Protein AF-A0A1T5LGH4-F1 (afdb_monomer)

Foldseek 3Di:
DDDDPVPCPVPDVVVVVVVVVVVVVVVVPPDDPVNVVVVVVVVVVVVVVVVVCVVVPPPPDPPPPPPPPDDDDDDDDDDDDDDDDDDDDDDDDDPPPPPPDPPDALLVQFDFQDDPPVCVPVPDTFFDFLVPRDAVVVQQKAKEFDDFAFDFDDDPDDDFTKTKTKMKIAHAQDDPDQKKKFAKAKFKADPRTTSADFDGRNPPIDGDHGAMDIHMHMGGQFHPRRFPQDDPNHTDTDHGGDWDKMWMWIWMWIAHPVRNDIDIHTHDIFIWTQDPVGIGGPDTPPVPDPPPPPPDPQPCALLEVPDFDQFPCPVAAPLQSVLLRQLLVCLNSLPLVSQLVLQVVLVHQDQEDRRQGSSNCRVDPVVRVPPSQSLLSNLQRHQADWDWAWDQDPVGTWIKIKTHNQDPGHDDDDPVSLVSCCVSVQDPPVVSVVQVVVPPFIDQTWMWMATSNNRTDHTYHGGPDDPPDD

pLDDT: mean 77.13, std 20.64, range [29.7, 98.25]

Radius of gyration: 31.66 Å; Cα contacts (8 Å, |Δi|>4): 787; chains: 1; bounding box: 66×63×110 Å

Structure (mmCIF, N/CA/C/O backbone):
data_AF-A0A1T5LGH4-F1
#
_entry.id   AF-A0A1T5LGH4-F1
#
loop_
_atom_site.group_PDB
_atom_site.id
_atom_site.type_symbol
_atom_site.label_atom_id
_atom_site.label_alt_id
_atom_site.label_comp_id
_atom_site.label_asym_id
_atom_site.label_entity_id
_atom_site.label_seq_id
_atom_site.pdbx_PDB_ins_code
_atom_site.Cartn_x
_atom_site.Cartn_y
_atom_site.Cartn_z
_atom_site.occupancy
_atom_site.B_iso_or_equiv
_atom_site.auth_seq_id
_atom_site.auth_comp_id
_atom_site.auth_asym_id
_atom_site.auth_atom_id
_atom_site.pdbx_PDB_model_num
ATOM 1 N N . MET A 1 1 ? -26.095 31.968 15.993 1.00 32.59 1 MET A N 1
ATOM 2 C CA . MET A 1 1 ? -25.291 32.871 16.844 1.00 32.59 1 MET A CA 1
ATOM 3 C C . MET A 1 1 ? -24.590 31.998 17.861 1.00 32.59 1 MET A C 1
ATOM 5 O O . MET A 1 1 ? -25.215 31.607 18.834 1.00 32.59 1 MET A O 1
ATOM 9 N N . SER A 1 2 ? -23.359 31.602 17.552 1.00 29.70 2 SER A N 1
ATOM 10 C CA . SER A 1 2 ? -22.504 30.795 18.418 1.00 29.70 2 SER A CA 1
ATOM 11 C C . SER A 1 2 ? -21.311 31.667 18.785 1.00 29.70 2 SER A C 1
ATOM 13 O O . SER A 1 2 ? -20.662 32.216 17.898 1.00 29.70 2 SER A O 1
ATOM 15 N N . THR A 1 3 ? -21.093 31.869 20.077 1.00 40.00 3 THR A N 1
ATOM 16 C CA . THR A 1 3 ? -19.922 32.546 20.634 1.00 40.00 3 THR A CA 1
ATOM 17 C C . THR A 1 3 ? -19.149 31.495 21.415 1.00 40.00 3 THR A C 1
ATOM 19 O O . T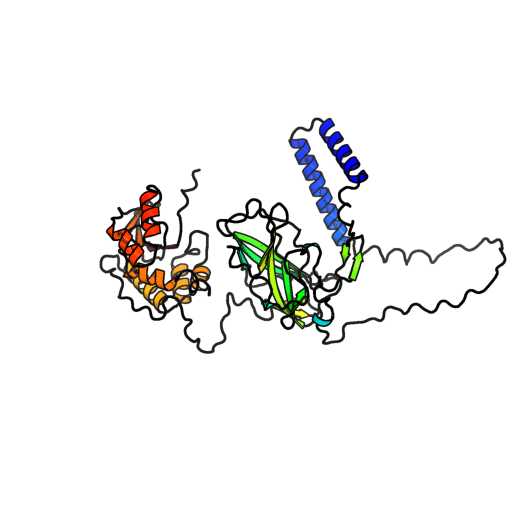HR A 1 3 ? -19.394 31.325 22.606 1.00 40.00 3 THR A O 1
ATOM 22 N N . ASN A 1 4 ? -18.255 30.773 20.742 1.00 32.84 4 ASN A N 1
ATOM 23 C CA . ASN A 1 4 ? -17.236 29.965 21.404 1.00 32.84 4 ASN A CA 1
ATOM 24 C C . ASN A 1 4 ? -15.909 30.721 21.321 1.00 32.84 4 ASN A C 1
ATOM 26 O O . ASN A 1 4 ? -15.261 30.769 20.282 1.00 32.84 4 ASN A O 1
ATOM 30 N N . HIS A 1 5 ? -15.558 31.352 22.441 1.00 37.69 5 HIS A N 1
ATOM 31 C CA . HIS A 1 5 ? -14.330 32.112 22.682 1.00 37.69 5 HIS A CA 1
ATOM 32 C C . HIS A 1 5 ? -13.212 31.246 23.299 1.00 37.69 5 HIS A C 1
ATOM 34 O O . HIS A 1 5 ? -12.344 31.766 23.987 1.00 37.69 5 HIS A O 1
ATOM 40 N N . ALA A 1 6 ? -13.206 29.930 23.074 1.00 39.62 6 ALA A N 1
ATOM 41 C CA . ALA A 1 6 ? -12.199 29.034 23.658 1.00 39.62 6 ALA A CA 1
ATOM 42 C C . ALA A 1 6 ? -10.878 28.964 22.858 1.00 39.62 6 ALA A C 1
ATOM 44 O O . ALA A 1 6 ? -10.010 28.161 23.180 1.00 39.62 6 ALA A O 1
ATOM 45 N N . ARG A 1 7 ? -10.708 29.782 21.807 1.00 40.97 7 ARG A N 1
ATOM 46 C CA . ARG A 1 7 ? -9.573 29.682 20.868 1.00 40.97 7 ARG A CA 1
ATOM 47 C C . ARG A 1 7 ? -8.388 30.629 21.141 1.00 40.97 7 ARG A C 1
ATOM 49 O O . ARG A 1 7 ? -7.459 30.629 20.347 1.00 40.97 7 ARG A O 1
ATOM 56 N N . ASP A 1 8 ? -8.370 31.364 22.259 1.00 41.66 8 ASP A N 1
ATOM 57 C CA . ASP A 1 8 ? -7.337 32.388 22.548 1.00 41.66 8 ASP A CA 1
ATOM 58 C C . ASP A 1 8 ? -6.389 32.081 23.735 1.00 41.66 8 ASP A C 1
ATOM 60 O O . ASP A 1 8 ? -5.516 32.892 24.043 1.00 41.66 8 ASP A O 1
ATOM 64 N N . ASP A 1 9 ? -6.468 30.917 24.392 1.00 45.72 9 ASP A N 1
ATOM 65 C CA . ASP A 1 9 ? -5.659 30.648 25.605 1.00 45.72 9 ASP A CA 1
ATOM 66 C C . ASP A 1 9 ? -4.155 30.392 25.353 1.00 45.72 9 ASP A C 1
ATOM 68 O O . ASP A 1 9 ? -3.357 30.364 26.293 1.00 45.72 9 ASP A O 1
ATOM 72 N N . TRP A 1 10 ? -3.716 30.305 24.093 1.00 43.06 10 TRP A N 1
ATOM 73 C CA . TRP A 1 10 ? -2.286 30.298 23.741 1.00 43.06 10 TRP A CA 1
ATOM 74 C C . TRP A 1 10 ? -1.667 31.707 23.727 1.00 43.06 10 TRP A C 1
ATOM 76 O O . TRP A 1 10 ? -0.444 31.843 23.687 1.00 43.06 10 TRP A O 1
ATOM 86 N N . ALA A 1 11 ? -2.495 32.754 23.818 1.00 40.81 11 ALA A N 1
ATOM 87 C CA . ALA A 1 11 ? -2.093 34.157 23.842 1.00 40.81 11 ALA A CA 1
ATOM 88 C C . ALA A 1 11 ? -2.262 34.804 25.233 1.00 40.81 11 ALA A C 1
ATOM 90 O O . ALA A 1 11 ? -2.578 35.993 25.334 1.00 40.81 11 ALA A O 1
ATOM 91 N N . ASP A 1 12 ? -2.042 34.066 26.333 1.00 54.09 12 ASP A N 1
ATOM 92 C CA . ASP A 1 12 ? -1.913 34.716 27.646 1.00 54.09 12 ASP A CA 1
ATOM 93 C C . ASP A 1 12 ? -0.696 35.655 27.615 1.00 54.09 12 ASP A C 1
ATOM 95 O O . ASP A 1 12 ? 0.457 35.225 27.501 1.00 54.09 12 ASP A O 1
ATOM 99 N N . ALA A 1 13 ? -0.955 36.956 27.764 1.00 54.31 13 ALA A N 1
ATOM 100 C CA . ALA A 1 13 ? 0.060 38.001 27.841 1.00 54.31 13 ALA A CA 1
ATOM 101 C C . ALA A 1 13 ? 1.140 37.704 28.899 1.00 54.31 13 ALA A C 1
ATOM 103 O O . ALA A 1 13 ? 2.280 38.145 28.765 1.00 54.31 13 ALA A O 1
ATOM 104 N N . ARG A 1 14 ? 0.818 36.929 29.944 1.00 56.97 14 ARG A N 1
ATOM 105 C CA . ARG A 1 14 ? 1.790 36.511 30.963 1.00 56.97 14 ARG A CA 1
ATOM 106 C C . ARG A 1 14 ? 2.762 35.455 30.447 1.00 56.97 14 ARG A C 1
ATOM 108 O O . ARG A 1 14 ? 3.927 35.482 30.842 1.00 56.97 14 ARG A O 1
ATOM 115 N N . THR A 1 15 ? 2.301 34.554 29.585 1.00 62.75 15 THR A N 1
ATOM 116 C CA . THR A 1 15 ? 3.133 33.527 28.945 1.00 62.75 15 THR A CA 1
ATOM 117 C C . THR A 1 15 ? 4.019 34.165 27.882 1.00 62.75 15 THR A C 1
ATOM 119 O O . THR A 1 15 ? 5.219 33.898 27.857 1.00 62.75 15 THR A O 1
ATOM 122 N N . ASP A 1 16 ? 3.470 35.094 27.097 1.00 60.34 16 ASP A N 1
ATOM 123 C CA . ASP A 1 16 ? 4.206 35.833 26.066 1.00 60.34 16 ASP A CA 1
ATOM 124 C C . ASP A 1 16 ? 5.298 36.735 26.681 1.00 60.34 16 ASP A C 1
ATOM 126 O O . ASP A 1 16 ? 6.428 36.810 26.195 1.00 60.34 16 ASP A O 1
ATOM 130 N N . GLU A 1 17 ? 5.021 37.358 27.831 1.00 66.25 17 GLU A N 1
ATOM 131 C CA . GLU A 1 17 ? 6.003 38.177 28.545 1.00 66.25 17 GLU A CA 1
ATOM 132 C C . GLU A 1 17 ? 7.047 37.348 29.310 1.00 66.25 17 GLU A C 1
ATOM 134 O O . GLU A 1 17 ? 8.197 37.773 29.436 1.00 66.25 17 GLU A O 1
ATOM 139 N N . ALA A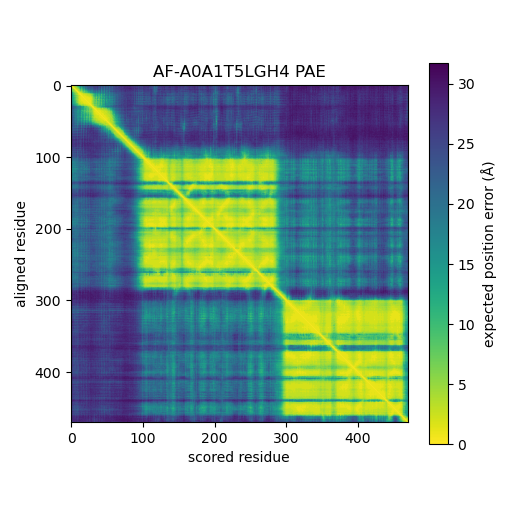 1 18 ? 6.696 36.148 29.783 1.00 67.62 18 ALA A N 1
ATOM 140 C CA . ALA A 1 18 ? 7.667 35.208 30.339 1.00 67.62 18 ALA A CA 1
ATOM 141 C C . ALA A 1 18 ? 8.608 34.668 29.249 1.00 67.62 18 ALA A C 1
ATOM 143 O O . ALA A 1 18 ? 9.821 34.631 29.456 1.00 67.62 18 ALA A O 1
ATOM 144 N N . LEU A 1 19 ? 8.068 34.324 28.076 1.00 66.75 19 LEU A N 1
ATOM 145 C CA . LEU A 1 19 ? 8.839 33.823 26.942 1.00 66.75 19 LEU A CA 1
ATOM 146 C C . LEU A 1 19 ? 9.757 34.907 26.364 1.00 66.75 19 LEU A C 1
ATOM 148 O O . LEU A 1 19 ? 10.948 34.661 26.179 1.00 66.75 19 LEU A O 1
ATOM 152 N N . ARG A 1 20 ? 9.248 36.133 26.162 1.00 71.56 20 ARG A N 1
ATOM 153 C CA . ARG A 1 20 ? 10.070 37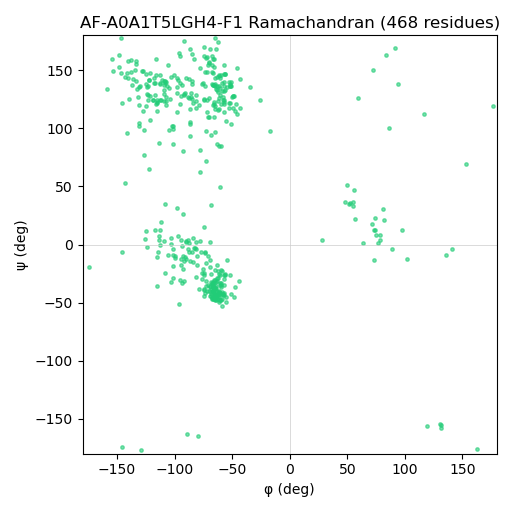.277 25.726 1.00 71.56 20 ARG A CA 1
ATOM 154 C C . ARG A 1 20 ? 11.198 37.582 26.702 1.00 71.56 20 ARG A C 1
ATOM 156 O O . ARG A 1 20 ? 12.311 37.841 26.266 1.00 71.56 20 ARG A O 1
ATOM 163 N N . ARG A 1 21 ? 10.950 37.512 28.014 1.00 71.50 21 ARG A N 1
ATOM 164 C CA . ARG A 1 21 ? 11.979 37.788 29.028 1.00 71.50 21 ARG A CA 1
ATOM 165 C C . ARG A 1 21 ? 13.095 36.741 29.021 1.00 71.50 21 ARG A C 1
ATOM 167 O O . ARG A 1 21 ? 14.258 37.097 29.198 1.00 71.50 21 ARG A O 1
ATOM 174 N N . GLU A 1 22 ? 12.764 35.475 28.786 1.00 74.56 22 GLU A N 1
ATOM 175 C CA . GLU A 1 22 ? 13.759 34.406 28.630 1.00 74.56 22 GLU A CA 1
ATOM 176 C C . GLU A 1 22 ? 14.522 34.526 27.300 1.00 74.56 22 GLU A C 1
ATOM 178 O O . GLU A 1 22 ? 15.746 34.388 27.278 1.00 74.56 22 GLU A O 1
ATOM 183 N N . LEU A 1 23 ? 13.840 34.878 26.204 1.00 73.62 23 LEU A N 1
ATOM 184 C CA . LEU A 1 23 ? 14.466 35.107 24.896 1.00 73.62 23 LEU A CA 1
ATOM 185 C C . LEU A 1 23 ? 15.392 36.332 24.891 1.00 73.62 23 LEU A C 1
ATOM 187 O O . LEU A 1 23 ? 16.494 36.246 24.357 1.00 73.62 23 LEU A O 1
ATOM 191 N N . ASP A 1 24 ? 15.014 37.430 25.546 1.00 71.00 24 ASP A N 1
ATOM 192 C CA . ASP A 1 24 ? 15.878 38.606 25.722 1.00 71.00 24 ASP A CA 1
ATOM 193 C C . ASP A 1 24 ? 17.075 38.301 26.633 1.00 71.00 24 ASP A C 1
ATOM 195 O O . ASP A 1 24 ? 18.179 38.806 26.413 1.00 71.00 24 ASP A O 1
ATOM 199 N N . THR A 1 25 ? 16.895 37.428 27.630 1.00 71.44 25 THR A N 1
ATOM 200 C CA . THR A 1 25 ? 18.001 36.951 28.475 1.00 71.44 25 THR A CA 1
ATOM 201 C C . THR A 1 25 ? 18.981 36.102 27.661 1.00 71.44 25 THR A C 1
ATOM 203 O O . THR A 1 25 ? 20.192 36.267 27.800 1.00 71.44 25 THR A O 1
ATOM 206 N N . LEU A 1 26 ? 18.486 35.250 26.758 1.00 63.50 26 LEU A N 1
ATOM 207 C CA . LEU A 1 26 ? 19.315 34.465 25.836 1.00 63.50 26 LEU A CA 1
ATOM 208 C C . LEU A 1 26 ? 20.010 35.343 24.783 1.00 63.50 26 LEU A C 1
ATOM 210 O O . LEU A 1 26 ? 21.198 35.156 24.515 1.00 63.50 26 LEU A O 1
ATOM 214 N N . ALA A 1 27 ? 19.313 36.343 24.241 1.00 70.00 27 ALA A N 1
ATOM 215 C CA . ALA A 1 27 ? 19.860 37.290 23.272 1.00 70.00 27 ALA A CA 1
ATOM 216 C C . ALA A 1 27 ? 20.927 38.215 23.890 1.00 70.00 27 ALA A C 1
ATOM 218 O O . ALA A 1 27 ? 21.918 38.550 23.239 1.00 70.00 27 ALA A O 1
ATOM 219 N N . GLY A 1 28 ? 20.776 38.586 25.166 1.00 64.88 28 GLY A N 1
ATOM 220 C CA . GLY A 1 28 ? 21.735 39.414 25.902 1.00 64.88 28 GLY A CA 1
ATOM 221 C C . GLY A 1 28 ? 23.036 38.701 26.290 1.00 64.88 28 GLY A C 1
ATOM 222 O O . GLY A 1 28 ? 24.021 39.367 26.613 1.00 64.88 28 GLY A O 1
ATOM 223 N N . LEU A 1 29 ? 23.075 37.365 26.240 1.00 56.78 29 LEU A N 1
ATOM 224 C CA . LEU A 1 29 ? 24.232 36.567 26.662 1.00 56.78 29 LEU A CA 1
ATOM 225 C C . LEU A 1 29 ? 25.284 36.331 25.566 1.00 56.78 29 LEU A C 1
ATOM 227 O O . LEU A 1 29 ? 26.293 35.686 25.843 1.00 56.78 29 LEU A O 1
ATOM 231 N N . GLY A 1 30 ? 25.110 36.872 24.354 1.00 58.84 30 GLY A N 1
ATOM 232 C CA . GLY A 1 30 ? 26.113 36.750 23.287 1.00 58.84 30 GLY A CA 1
ATOM 233 C C . GLY A 1 30 ? 26.458 35.290 22.978 1.00 58.84 30 GLY A C 1
ATOM 234 O O . GLY A 1 30 ? 27.632 34.918 22.940 1.00 58.84 30 GLY A O 1
ATOM 235 N N . ALA A 1 31 ? 25.429 34.452 22.830 1.00 50.44 31 ALA A N 1
ATOM 236 C CA . ALA A 1 31 ? 25.572 33.013 22.677 1.00 50.44 31 ALA A CA 1
ATOM 237 C C . ALA A 1 31 ? 26.304 32.662 21.369 1.00 50.44 31 ALA A C 1
ATOM 239 O O . ALA A 1 31 ? 25.826 32.922 20.266 1.00 50.44 31 ALA A O 1
ATOM 240 N N . SER A 1 32 ? 27.478 32.044 21.497 1.00 55.91 32 SER A N 1
ATOM 241 C CA . SER A 1 32 ? 28.086 31.288 20.397 1.00 55.91 32 SER A CA 1
ATOM 242 C C . SER A 1 32 ? 27.230 30.047 20.113 1.00 55.91 32 SER A C 1
ATOM 244 O O . SER A 1 32 ? 26.614 29.520 21.039 1.00 55.91 32 SER A O 1
ATOM 246 N N . ALA A 1 33 ? 27.168 29.583 18.860 1.00 51.84 33 ALA A N 1
ATOM 247 C CA . ALA A 1 33 ? 26.256 28.512 18.423 1.00 51.84 33 ALA A CA 1
ATOM 248 C C . ALA A 1 33 ? 26.252 27.274 19.349 1.00 51.84 33 ALA A C 1
ATOM 250 O O . ALA A 1 33 ? 25.192 26.752 19.676 1.00 51.84 33 ALA A O 1
ATOM 251 N N . SER A 1 34 ? 27.409 26.900 19.905 1.00 55.94 34 SER A N 1
ATOM 252 C CA . SER A 1 34 ? 27.530 25.779 20.847 1.00 55.94 34 SER A CA 1
ATOM 253 C C . SER A 1 34 ? 26.776 25.975 22.168 1.00 55.94 34 SER A C 1
ATOM 255 O O . SER A 1 34 ? 26.275 25.015 22.742 1.00 55.94 34 SER A O 1
ATOM 257 N N . THR A 1 35 ? 26.652 27.211 22.658 1.00 59.78 35 THR A N 1
ATOM 258 C CA . THR A 1 35 ? 25.892 27.504 23.888 1.00 59.78 35 THR A CA 1
ATOM 259 C C . THR A 1 35 ? 24.379 27.445 23.682 1.00 59.78 35 THR A C 1
ATOM 261 O O . THR A 1 35 ? 23.653 27.166 24.636 1.00 59.78 35 THR A O 1
ATOM 264 N N . LEU A 1 36 ? 23.906 27.653 22.447 1.00 56.03 36 LEU A N 1
ATOM 265 C CA . LEU A 1 36 ? 22.500 27.486 22.086 1.00 56.03 36 LEU A CA 1
ATOM 266 C C . LEU A 1 36 ? 22.141 25.996 22.008 1.00 56.03 36 LEU A C 1
ATOM 268 O O . LEU A 1 36 ? 21.146 25.587 22.602 1.00 56.03 36 LEU A O 1
ATOM 272 N N . ASP A 1 37 ? 22.992 25.180 21.383 1.00 61.00 37 ASP A N 1
ATOM 273 C CA . ASP A 1 37 ? 22.798 23.726 21.297 1.00 61.00 37 ASP A CA 1
ATOM 274 C C . ASP A 1 37 ? 22.823 23.059 22.682 1.00 61.00 37 ASP A C 1
ATOM 276 O O . ASP A 1 37 ? 21.980 22.215 22.995 1.00 61.00 37 ASP A O 1
ATOM 280 N N . ASP A 1 38 ? 23.722 23.494 23.570 1.00 55.94 38 ASP A N 1
ATOM 281 C CA . ASP A 1 38 ? 23.768 23.010 24.954 1.00 55.94 38 ASP A CA 1
ATOM 282 C C . ASP A 1 38 ? 22.530 23.433 25.766 1.00 55.94 38 ASP A C 1
ATOM 284 O O . ASP A 1 38 ? 22.015 22.651 26.580 1.00 55.94 38 ASP A O 1
ATOM 288 N N . ALA A 1 39 ? 22.016 24.648 25.536 1.00 57.19 39 ALA A N 1
ATOM 289 C CA . ALA A 1 39 ? 20.798 25.146 26.171 1.00 57.19 39 ALA A CA 1
ATOM 290 C C . ALA A 1 39 ? 19.553 24.392 25.674 1.00 57.19 39 ALA A C 1
ATOM 292 O O . ALA A 1 39 ? 18.744 23.945 26.493 1.00 57.19 39 ALA A O 1
ATOM 293 N N . LEU A 1 40 ? 19.439 24.158 24.364 1.00 65.19 40 LEU A N 1
ATOM 294 C CA . LEU A 1 40 ? 18.363 23.375 23.752 1.00 65.19 40 LEU A CA 1
ATOM 295 C C . LEU A 1 40 ? 18.417 21.904 24.186 1.00 65.19 40 LEU A C 1
ATOM 297 O O . LEU A 1 40 ? 17.402 21.343 24.601 1.00 65.19 40 LEU A O 1
ATOM 301 N N . GLY A 1 41 ? 19.605 21.296 24.233 1.00 67.81 41 GLY A N 1
ATOM 302 C CA . GLY A 1 41 ? 19.797 19.939 24.751 1.00 67.81 41 GLY A CA 1
ATOM 303 C C . GLY A 1 41 ? 19.513 19.818 26.256 1.00 67.81 41 GLY A C 1
ATOM 304 O O . GLY A 1 41 ? 19.071 18.775 26.746 1.00 67.81 41 GLY A O 1
ATOM 305 N N . SER A 1 42 ? 19.737 20.882 27.030 1.00 55.03 42 SER A N 1
ATOM 306 C CA . SER A 1 42 ? 19.321 20.992 28.435 1.00 55.03 42 SER A CA 1
ATOM 307 C C . SER A 1 42 ? 17.794 21.028 28.571 1.00 55.03 42 SER A C 1
ATOM 309 O O . SER A 1 42 ? 17.239 20.261 29.365 1.00 55.03 42 SER A O 1
ATOM 311 N N . VAL A 1 43 ? 17.107 21.842 27.760 1.00 55.53 43 VAL A N 1
ATOM 312 C CA . VAL A 1 43 ? 15.638 21.923 27.733 1.00 55.53 43 VAL A CA 1
ATOM 313 C C . VAL A 1 43 ? 15.035 20.583 27.307 1.00 55.53 43 VAL A C 1
ATOM 315 O O . VAL A 1 43 ? 14.192 20.059 28.033 1.00 55.53 43 VAL A O 1
ATOM 318 N N . GLY A 1 44 ? 15.544 19.951 26.245 1.00 60.00 44 GLY A N 1
ATOM 319 C CA . GLY A 1 44 ? 15.100 18.628 25.790 1.00 60.00 44 GLY A CA 1
ATOM 320 C C . GLY A 1 44 ? 15.251 17.542 26.861 1.00 60.00 44 GLY A C 1
ATOM 321 O O . GLY A 1 44 ? 14.321 16.776 27.116 1.00 60.00 44 GLY A O 1
ATOM 322 N N . ARG A 1 45 ? 16.373 17.523 27.598 1.00 59.31 45 ARG A N 1
ATOM 323 C CA . ARG A 1 45 ? 16.572 16.607 28.741 1.00 59.31 45 ARG A CA 1
ATOM 324 C C . ARG A 1 45 ? 15.620 16.894 29.905 1.00 59.31 45 ARG A C 1
ATOM 326 O O . ARG A 1 45 ? 15.199 15.963 30.596 1.00 59.31 45 ARG A O 1
ATOM 333 N N . ARG A 1 46 ? 15.259 18.161 30.132 1.00 47.91 46 ARG A N 1
ATOM 334 C CA . ARG A 1 46 ? 14.314 18.576 31.182 1.00 47.91 46 ARG A CA 1
ATOM 335 C C . ARG A 1 46 ? 12.870 18.230 30.820 1.00 47.91 46 ARG A C 1
ATOM 337 O O . ARG A 1 46 ? 12.134 17.784 31.697 1.00 47.91 46 ARG A O 1
ATOM 344 N N . VAL A 1 47 ? 12.497 18.369 29.547 1.00 55.62 47 VAL A N 1
ATOM 345 C CA . VAL A 1 47 ? 11.196 17.955 29.002 1.00 55.62 47 VAL A CA 1
ATOM 346 C C . VAL A 1 47 ? 11.065 16.430 29.052 1.00 55.62 47 VAL A C 1
ATOM 348 O O . VAL A 1 47 ? 10.084 15.942 29.610 1.00 55.62 47 VAL A O 1
ATOM 351 N N . ARG A 1 48 ? 12.095 15.669 28.641 1.00 54.16 48 ARG A N 1
ATOM 352 C CA . ARG A 1 48 ? 12.123 14.196 28.783 1.00 54.16 48 ARG A CA 1
ATOM 353 C C . ARG A 1 48 ? 11.975 13.736 30.235 1.00 54.16 48 ARG A C 1
ATOM 355 O O . ARG A 1 48 ? 11.185 12.835 30.495 1.00 54.16 48 ARG A O 1
ATOM 362 N N . ARG A 1 49 ? 12.671 14.378 31.189 1.00 48.16 49 ARG A N 1
ATOM 363 C CA . ARG A 1 49 ? 12.522 14.088 32.633 1.00 48.16 49 ARG A CA 1
ATOM 364 C C . ARG A 1 49 ? 11.146 14.468 33.186 1.00 48.16 49 ARG A C 1
ATOM 366 O O . ARG A 1 49 ? 10.651 13.785 34.072 1.00 48.16 49 ARG A O 1
ATOM 373 N N . ARG A 1 50 ? 10.520 15.545 32.694 1.00 45.44 50 ARG A N 1
ATOM 374 C CA . ARG A 1 50 ? 9.142 15.903 33.078 1.00 45.44 50 ARG A CA 1
ATOM 375 C C . ARG A 1 50 ? 8.112 14.931 32.495 1.00 45.44 50 ARG A C 1
ATOM 377 O O . ARG A 1 50 ? 7.154 14.644 33.199 1.00 45.44 50 ARG A O 1
ATOM 384 N N . ARG A 1 51 ? 8.322 14.389 31.287 1.00 52.78 51 ARG A N 1
ATOM 385 C CA . ARG A 1 51 ? 7.465 13.341 30.694 1.00 52.78 51 ARG A CA 1
ATOM 386 C C . ARG A 1 51 ? 7.517 12.035 31.501 1.00 52.78 51 ARG A C 1
ATOM 388 O O . ARG A 1 51 ? 6.467 11.535 31.876 1.00 52.78 51 ARG A O 1
ATOM 395 N N . THR A 1 52 ? 8.703 11.574 31.912 1.00 41.50 52 THR A N 1
ATOM 396 C CA . THR A 1 52 ? 8.834 10.368 32.770 1.00 41.50 52 THR A CA 1
ATOM 397 C C . THR A 1 52 ? 8.223 10.547 34.165 1.00 41.50 52 THR A C 1
ATOM 399 O O . THR A 1 52 ? 7.721 9.594 34.747 1.00 41.50 52 THR A O 1
ATOM 402 N N . VAL A 1 53 ? 8.224 11.770 34.708 1.00 39.56 53 VAL A N 1
ATOM 403 C CA . VAL A 1 53 ? 7.585 12.079 36.002 1.00 39.56 53 VAL A CA 1
ATOM 404 C C . VAL A 1 53 ? 6.069 12.291 35.873 1.00 39.56 53 VAL A C 1
ATOM 406 O O . VAL A 1 53 ? 5.350 12.022 36.829 1.00 39.56 53 VAL A O 1
ATOM 409 N N . LYS A 1 54 ? 5.563 12.739 34.713 1.00 39.25 54 LYS A N 1
ATOM 410 C CA . LYS A 1 54 ? 4.118 12.850 34.454 1.00 39.25 54 LYS A CA 1
ATOM 411 C C . LYS A 1 54 ? 3.466 11.486 34.204 1.00 39.25 54 LYS A C 1
ATOM 413 O O . LYS A 1 54 ? 2.402 11.254 34.757 1.00 39.25 54 LYS A O 1
ATOM 418 N N . GLN A 1 55 ? 4.130 10.573 33.491 1.00 42.53 55 GLN A N 1
ATOM 419 C CA . GLN A 1 55 ? 3.639 9.197 33.316 1.00 42.53 55 GLN A CA 1
ATOM 420 C C . GLN A 1 55 ? 3.613 8.411 34.641 1.00 42.53 55 GLN A C 1
ATOM 422 O O . GLN A 1 55 ? 2.648 7.720 34.922 1.00 42.53 55 GLN A O 1
ATOM 427 N N . ALA A 1 56 ? 4.582 8.615 35.541 1.00 42.62 56 ALA A N 1
ATOM 428 C CA . ALA A 1 56 ? 4.566 7.989 36.872 1.00 42.62 56 ALA A CA 1
ATOM 429 C C . ALA A 1 56 ? 3.709 8.734 37.929 1.00 42.62 56 ALA A C 1
ATOM 431 O O . ALA A 1 56 ? 3.628 8.307 39.081 1.00 42.62 56 ALA A O 1
ATOM 432 N N . GLY A 1 57 ? 3.124 9.888 37.586 1.00 32.97 57 GLY A N 1
ATOM 433 C CA . GLY A 1 57 ? 2.546 10.835 38.548 1.00 32.97 57 GLY A CA 1
ATOM 434 C C . GLY A 1 57 ? 1.027 10.782 38.714 1.00 32.97 57 GLY A C 1
ATOM 435 O O . GLY A 1 57 ? 0.519 11.384 39.658 1.00 32.97 57 GLY A O 1
ATOM 436 N N . ILE A 1 58 ? 0.307 10.076 37.837 1.00 47.66 58 ILE A N 1
ATOM 437 C CA . ILE A 1 58 ? -1.167 10.083 37.816 1.00 47.66 58 ILE A CA 1
ATOM 438 C C . ILE A 1 58 ? -1.775 9.085 38.832 1.00 47.66 58 ILE A C 1
ATOM 440 O O . ILE A 1 58 ? -2.919 9.257 39.237 1.00 47.66 58 ILE A O 1
ATOM 444 N N . GLY A 1 59 ? -1.001 8.132 39.374 1.00 37.59 59 GLY A N 1
ATOM 445 C CA . GLY A 1 59 ? -1.510 7.115 40.317 1.00 37.59 59 GLY A CA 1
ATOM 446 C C . GLY A 1 59 ? -1.142 7.255 41.808 1.00 37.59 59 GLY A C 1
ATOM 447 O O . GLY A 1 59 ? -1.672 6.512 42.629 1.00 37.59 59 GLY A O 1
ATOM 448 N N . ALA A 1 60 ? -0.242 8.163 42.217 1.00 36.53 60 ALA A N 1
ATOM 449 C CA . ALA A 1 60 ? 0.403 8.057 43.544 1.00 36.53 60 ALA A CA 1
ATOM 450 C C . ALA A 1 60 ? 0.093 9.168 44.575 1.00 36.53 60 ALA A C 1
ATOM 452 O O . ALA A 1 60 ? 0.513 9.055 45.729 1.00 36.53 60 ALA A O 1
ATOM 453 N N . THR A 1 61 ? -0.626 10.241 44.232 1.00 36.97 61 THR A N 1
ATOM 454 C CA . THR A 1 61 ? -0.799 11.400 45.142 1.00 36.97 61 THR A CA 1
ATOM 455 C C . THR A 1 61 ? -2.133 11.468 45.888 1.00 36.97 61 THR A C 1
ATOM 457 O O . THR A 1 61 ? -2.236 12.224 46.854 1.00 36.97 61 THR A O 1
ATOM 460 N N . THR A 1 62 ? -3.122 10.633 45.566 1.00 37.44 62 THR A N 1
ATOM 461 C CA . THR A 1 62 ? -4.422 10.607 46.269 1.00 37.44 62 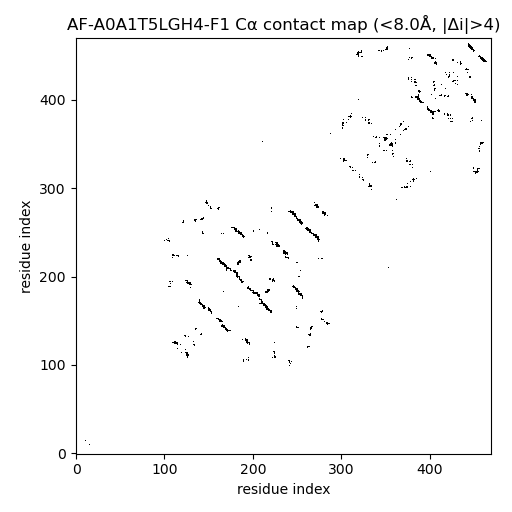THR A CA 1
ATOM 462 C C . THR A 1 62 ? -4.459 9.710 47.514 1.00 37.44 62 THR A C 1
ATOM 464 O O . THR A 1 62 ? -5.338 9.888 48.355 1.00 37.44 62 THR A O 1
ATOM 467 N N . LEU A 1 63 ? -3.478 8.822 47.728 1.00 37.69 63 LEU A N 1
ATOM 468 C CA . LEU A 1 63 ? -3.483 7.875 48.863 1.00 37.69 63 LEU A CA 1
ATOM 469 C C . LEU A 1 63 ? -2.617 8.279 50.075 1.00 37.69 63 LEU A C 1
ATOM 471 O O . LEU A 1 63 ? -2.761 7.700 51.150 1.00 37.69 63 LEU A O 1
ATOM 475 N N . ALA A 1 64 ? -1.772 9.311 49.973 1.00 37.19 64 ALA A N 1
ATOM 476 C CA . ALA A 1 64 ? -0.852 9.684 51.061 1.00 37.19 64 ALA A CA 1
ATOM 477 C C . ALA A 1 64 ? -1.388 10.745 52.050 1.00 37.19 64 ALA A C 1
ATOM 479 O O . ALA A 1 64 ? -0.786 10.950 53.103 1.00 37.19 64 ALA A O 1
ATOM 480 N N . VAL A 1 65 ? -2.521 11.405 51.773 1.00 36.88 65 VAL A N 1
ATOM 481 C CA . VAL A 1 65 ? -3.065 12.468 52.653 1.00 36.88 65 VAL A CA 1
ATOM 482 C C . VAL A 1 65 ? -4.115 11.944 53.653 1.00 36.88 65 VAL A C 1
ATOM 484 O O . VAL A 1 65 ? -4.397 12.600 54.653 1.00 36.88 65 VAL A O 1
ATOM 487 N N . ALA A 1 66 ? -4.621 10.718 53.484 1.00 35.72 66 ALA A N 1
ATOM 488 C CA . ALA A 1 66 ? -5.657 10.154 54.360 1.00 35.72 66 ALA A CA 1
ATOM 489 C C . ALA A 1 66 ? -5.131 9.363 55.583 1.00 35.72 66 ALA A C 1
ATOM 491 O O . ALA A 1 66 ? -5.903 9.066 56.491 1.00 35.72 66 ALA A O 1
ATOM 492 N N . ALA A 1 67 ? -3.830 9.053 55.667 1.00 33.16 67 ALA A N 1
ATOM 493 C CA . ALA A 1 67 ? -3.267 8.210 56.738 1.00 33.16 67 ALA A CA 1
ATOM 494 C C . ALA A 1 67 ? -2.514 8.977 57.853 1.00 33.16 67 ALA A C 1
ATOM 496 O O . ALA A 1 67 ? -1.922 8.362 58.739 1.00 33.16 67 ALA A O 1
ATOM 497 N N . GLY A 1 68 ? -2.522 10.315 57.835 1.00 36.84 68 GLY A N 1
ATOM 498 C CA . GLY A 1 68 ? -1.615 11.142 58.646 1.00 36.84 68 GLY A CA 1
ATOM 499 C C . GLY A 1 68 ? -2.219 11.984 59.776 1.00 36.84 68 GLY A C 1
ATOM 500 O O . GLY A 1 68 ? -1.518 12.864 60.265 1.00 36.84 68 GLY A O 1
ATOM 501 N N . LEU A 1 69 ? -3.479 11.791 60.195 1.00 33.97 69 LEU A N 1
ATOM 502 C CA . LEU A 1 69 ? -4.137 12.695 61.164 1.00 33.97 69 LEU A CA 1
ATOM 503 C C . LEU A 1 69 ? -5.064 11.986 62.176 1.00 33.97 69 LEU A C 1
ATOM 505 O O . LEU A 1 69 ? -6.218 12.368 62.344 1.00 33.97 69 LEU A O 1
ATOM 509 N N . VAL A 1 70 ? -4.581 10.954 62.885 1.00 39.97 70 VAL A N 1
ATOM 510 C CA . VAL A 1 70 ? -5.373 10.298 63.962 1.00 39.97 70 VAL A CA 1
ATOM 511 C C . VAL A 1 70 ? -4.667 10.221 65.328 1.00 39.97 70 VAL A C 1
ATOM 513 O O . VAL A 1 70 ? -5.240 9.715 66.287 1.00 39.97 70 VAL A O 1
ATOM 516 N N . LEU A 1 71 ? -3.478 10.801 65.531 1.00 41.03 71 LEU A N 1
ATOM 517 C CA . LEU A 1 71 ? -2.847 10.776 66.863 1.00 41.03 71 LEU A CA 1
ATOM 518 C C . LEU A 1 71 ? -2.350 12.143 67.344 1.00 41.03 71 LEU A C 1
ATOM 520 O O . LEU A 1 71 ? -1.264 12.584 66.991 1.00 41.03 71 LEU A O 1
ATOM 524 N N . GLY A 1 72 ? -3.118 12.725 68.273 1.00 32.31 72 GLY A N 1
ATOM 525 C CA . GLY A 1 72 ? -2.572 13.478 69.405 1.00 32.31 72 GLY A CA 1
ATOM 526 C C . GLY A 1 72 ? -2.927 14.963 69.464 1.00 32.31 72 GLY A C 1
ATOM 527 O O . GLY A 1 72 ? -2.407 15.756 68.692 1.00 32.31 72 GLY A O 1
ATOM 528 N N . GLY A 1 73 ? -3.723 15.359 70.466 1.00 32.00 73 GLY A N 1
ATOM 529 C CA . GLY A 1 73 ? -3.777 16.761 70.895 1.00 32.00 73 GLY A CA 1
ATOM 530 C C . GLY A 1 73 ? -5.081 17.206 71.544 1.00 32.00 73 GLY A C 1
ATOM 531 O O . GLY A 1 73 ? -5.813 18.005 70.976 1.00 32.00 73 GLY A O 1
ATOM 532 N N . ALA A 1 74 ? -5.367 16.707 72.746 1.00 37.00 74 ALA A N 1
ATOM 533 C CA . ALA A 1 74 ? -6.380 17.289 73.617 1.00 37.00 74 ALA A CA 1
ATOM 534 C C . ALA A 1 74 ? -5.921 18.647 74.192 1.00 37.00 74 ALA A C 1
ATOM 536 O O . ALA A 1 74 ? -4.731 18.853 74.420 1.00 37.00 74 ALA A O 1
ATOM 537 N N . ALA A 1 75 ? -6.920 19.470 74.537 1.00 42.81 75 ALA A N 1
ATOM 538 C CA . ALA A 1 75 ? -6.896 20.694 75.350 1.00 42.81 75 ALA A CA 1
ATOM 539 C C . ALA A 1 75 ? -6.576 22.022 74.631 1.00 42.81 75 ALA A C 1
ATOM 541 O O . ALA A 1 75 ? -5.422 22.401 74.469 1.00 42.81 75 ALA A O 1
ATOM 542 N N . LEU A 1 76 ? -7.620 22.804 74.327 1.00 40.06 76 LEU A N 1
ATOM 543 C CA . LEU A 1 76 ? -8.081 23.939 75.154 1.00 40.06 76 LEU A CA 1
ATOM 544 C C . LEU A 1 76 ? -9.261 24.657 74.455 1.00 40.06 76 LEU A C 1
ATOM 546 O O . LEU A 1 76 ? -9.118 25.172 73.351 1.00 40.06 76 LEU A O 1
ATOM 550 N N . LEU A 1 77 ? -10.424 24.677 75.117 1.00 40.56 77 LEU A N 1
ATOM 551 C CA . LEU A 1 77 ? -11.603 25.498 74.781 1.00 40.56 77 LEU A CA 1
ATOM 552 C C . LEU A 1 77 ? -11.340 26.989 75.115 1.00 40.56 77 LEU A C 1
ATOM 554 O O . LEU A 1 77 ? -10.453 27.279 75.924 1.00 40.56 77 LEU A O 1
ATOM 558 N N . PRO A 1 78 ? -12.121 27.937 74.555 1.00 52.34 78 PRO A N 1
ATOM 559 C CA . PRO A 1 78 ? -13.342 28.337 75.262 1.00 52.34 78 PRO A CA 1
ATOM 560 C C . PRO A 1 78 ? -14.603 28.432 74.386 1.00 52.34 78 PRO A C 1
ATOM 562 O O . PRO A 1 78 ? -14.553 28.642 73.177 1.00 52.34 78 PRO A O 1
ATOM 565 N N . ASP A 1 79 ? -15.729 28.268 75.079 1.00 52.50 79 ASP A N 1
ATOM 566 C CA . ASP A 1 79 ? -17.116 28.182 74.624 1.00 52.50 79 ASP A CA 1
ATOM 567 C C . ASP A 1 79 ? -17.602 29.306 73.694 1.00 52.50 79 ASP A C 1
ATOM 569 O O . ASP A 1 79 ? -17.418 30.494 73.968 1.00 52.50 79 ASP A O 1
ATOM 573 N N . ALA A 1 80 ? -18.383 28.919 72.680 1.00 48.75 80 ALA A N 1
ATOM 574 C CA . ALA A 1 80 ? -19.349 29.791 72.017 1.00 48.75 80 ALA A CA 1
ATOM 575 C C . ALA A 1 80 ? -20.707 29.062 71.884 1.00 48.75 80 ALA A C 1
ATOM 577 O O . ALA A 1 80 ? -20.723 27.893 71.487 1.00 48.75 80 ALA A O 1
ATOM 578 N N . PRO A 1 81 ? -21.852 29.696 72.215 1.00 58.19 81 PRO A N 1
ATOM 579 C CA . PRO A 1 81 ? -23.157 29.039 72.186 1.00 58.19 81 PRO A CA 1
ATOM 580 C C . PRO A 1 81 ? -23.691 28.866 70.758 1.00 58.19 81 PRO A C 1
ATOM 582 O O . PRO A 1 81 ? -23.634 29.787 69.944 1.00 58.19 81 PRO A O 1
ATOM 585 N N . GLN A 1 82 ? -24.280 27.696 70.497 1.00 52.00 82 GLN A N 1
ATOM 586 C CA . GLN A 1 82 ? -25.072 27.394 69.299 1.00 52.00 82 GLN A CA 1
ATOM 587 C C . GLN A 1 82 ? -26.255 28.358 69.118 1.00 52.00 82 GLN A C 1
ATOM 589 O O . GLN A 1 82 ? -26.831 28.827 70.105 1.00 52.00 82 GLN A O 1
ATOM 594 N N . PRO A 1 83 ? -26.717 28.532 67.864 1.00 54.78 83 PRO A N 1
ATOM 595 C CA . PRO A 1 83 ? -28.079 28.071 67.588 1.00 54.78 83 PRO A CA 1
ATOM 596 C C . PRO A 1 83 ? -28.338 27.449 66.192 1.00 54.78 83 PRO A C 1
ATOM 598 O O . PRO A 1 83 ? -27.914 27.969 65.167 1.00 54.78 83 PRO A O 1
ATOM 601 N N . LEU A 1 84 ? -29.213 26.430 66.234 1.00 45.06 84 LEU A N 1
ATOM 602 C CA . LEU A 1 84 ? -30.251 25.982 65.278 1.00 45.06 84 LEU A CA 1
ATOM 603 C C . LEU A 1 84 ? -29.964 24.883 64.220 1.00 45.06 84 LEU A C 1
ATOM 605 O O . LEU A 1 84 ? -28.918 24.880 63.577 1.00 45.06 84 LEU A O 1
ATOM 609 N N . PRO A 1 85 ? -30.934 23.953 64.020 1.00 54.28 85 PRO A N 1
ATOM 610 C CA . PRO A 1 85 ? -30.822 22.809 63.119 1.00 54.28 85 PRO A CA 1
ATOM 611 C C . PRO A 1 85 ? -31.171 23.192 61.673 1.00 54.28 85 PRO A C 1
ATOM 613 O O . PRO A 1 85 ? -32.281 23.642 61.388 1.00 54.28 85 PRO A O 1
ATOM 616 N N . GLY A 1 86 ? -30.228 22.982 60.755 1.00 53.53 86 GLY A N 1
ATOM 617 C CA . GLY A 1 86 ? -30.501 22.960 59.317 1.00 53.53 86 GLY A CA 1
ATOM 618 C C . GLY A 1 86 ? -31.144 21.631 58.894 1.00 53.53 86 GLY A C 1
ATOM 619 O O . GLY A 1 86 ? -30.920 20.614 59.558 1.00 53.53 86 GLY A O 1
ATOM 620 N N . PRO A 1 87 ? -31.962 21.620 57.826 1.00 53.88 87 PRO A N 1
ATOM 621 C CA . PRO A 1 87 ? -32.638 20.419 57.347 1.00 53.88 87 PRO A CA 1
ATOM 622 C C . PRO A 1 87 ? -31.621 19.350 56.941 1.00 53.88 87 PRO A C 1
ATOM 624 O O . PRO A 1 87 ? -30.555 19.655 56.412 1.00 53.88 87 PRO A O 1
ATOM 627 N N . ALA A 1 88 ? -31.971 18.097 57.224 1.00 44.88 88 ALA A N 1
ATOM 628 C CA . ALA A 1 88 ? -31.168 16.922 56.932 1.00 44.88 88 ALA A CA 1
ATOM 629 C C . ALA A 1 88 ? -30.670 16.935 55.479 1.00 44.88 88 ALA A C 1
ATOM 631 O O . ALA A 1 88 ? -31.466 16.881 54.540 1.00 44.88 88 ALA A O 1
ATOM 632 N N . ASN A 1 89 ? -29.346 16.980 55.314 1.00 43.78 89 ASN A N 1
ATOM 633 C CA . ASN A 1 89 ? -28.698 16.648 54.056 1.00 43.78 89 ASN A CA 1
ATOM 634 C C . ASN A 1 89 ? -29.130 15.225 53.693 1.00 43.78 89 ASN A C 1
ATOM 636 O O . ASN A 1 89 ? -28.846 14.275 54.425 1.00 43.78 89 ASN A O 1
ATOM 640 N N . SER A 1 90 ? -29.879 15.100 52.600 1.00 42.97 90 SER A N 1
ATOM 641 C CA . SER A 1 90 ? -30.160 13.798 52.004 1.00 42.97 90 SER A CA 1
ATOM 642 C C . SER A 1 90 ? -28.817 13.187 51.597 1.00 42.97 90 SER A C 1
ATOM 644 O O . SER A 1 90 ? -27.983 13.920 51.062 1.00 42.97 90 SER A O 1
ATOM 646 N N . PRO A 1 91 ? -28.558 11.904 51.892 1.00 46.00 91 PRO A N 1
ATOM 647 C CA . PRO A 1 91 ? -27.311 11.274 51.493 1.00 46.00 91 PRO A CA 1
ATOM 648 C C . PRO A 1 91 ? -27.172 11.381 49.973 1.00 46.00 91 PRO A C 1
ATOM 650 O O . PRO A 1 91 ? -28.060 10.950 49.236 1.00 46.00 91 PRO A O 1
ATOM 653 N N . THR A 1 92 ? -26.076 11.991 49.520 1.00 50.56 92 THR A N 1
ATOM 654 C CA . THR A 1 92 ? -25.609 11.882 48.139 1.00 50.56 92 THR A CA 1
ATOM 655 C C . THR A 1 92 ? -25.531 10.389 47.821 1.00 50.56 92 THR A C 1
ATOM 657 O O . THR A 1 92 ? -24.864 9.674 48.576 1.00 50.56 92 THR A O 1
ATOM 660 N N . PRO A 1 93 ? -26.242 9.882 46.799 1.00 41.75 93 PRO A N 1
ATOM 661 C CA . PRO A 1 93 ? -26.127 8.482 46.427 1.00 41.75 93 PRO A CA 1
ATOM 662 C C . PRO A 1 93 ? -24.656 8.206 46.118 1.00 41.75 93 PRO A C 1
ATOM 664 O O . PRO A 1 93 ? -24.039 8.921 45.328 1.00 41.75 93 PRO A O 1
ATOM 667 N N . SER A 1 94 ? -24.082 7.216 46.801 1.00 43.41 94 SER A N 1
ATOM 668 C CA . SER A 1 94 ? -22.796 6.656 46.406 1.00 43.41 94 SER A CA 1
ATOM 669 C C . SER A 1 94 ? -22.888 6.271 44.926 1.00 43.41 94 SER A C 1
ATOM 671 O O . SER A 1 94 ? -23.932 5.730 44.540 1.00 43.41 94 SER A O 1
ATOM 673 N N . PRO A 1 95 ? -21.864 6.566 44.102 1.00 45.47 95 PRO A N 1
ATOM 674 C CA . PRO A 1 95 ? -21.825 6.056 42.740 1.00 45.47 95 PRO A CA 1
ATOM 675 C C . PRO A 1 95 ? -22.020 4.548 42.849 1.00 45.47 95 PRO A C 1
ATOM 677 O O . PRO A 1 95 ? -21.347 3.882 43.638 1.00 45.47 95 PRO A O 1
ATOM 680 N N . SER A 1 96 ? -23.063 4.049 42.194 1.00 45.47 96 SER A N 1
ATOM 681 C CA . SER A 1 96 ? -23.260 2.610 42.115 1.00 45.47 96 SER A CA 1
ATOM 682 C C . SER A 1 96 ? -22.069 2.081 41.329 1.00 45.47 96 SER A C 1
ATOM 684 O O . SER A 1 96 ? -21.691 2.701 40.337 1.00 45.47 96 SER A O 1
ATOM 686 N N . ASP A 1 97 ? -21.443 1.007 41.810 1.00 47.47 97 ASP A N 1
ATOM 687 C CA . ASP A 1 97 ? -20.529 0.206 40.998 1.00 47.47 97 ASP A CA 1
ATOM 688 C C . ASP A 1 97 ? -21.342 -0.310 39.804 1.00 47.47 97 ASP A C 1
ATOM 690 O O . ASP A 1 97 ? -21.924 -1.394 39.845 1.00 47.47 97 ASP A O 1
ATOM 694 N N . ASP A 1 98 ? -21.442 0.506 38.757 1.00 52.41 98 ASP A N 1
ATOM 695 C CA . ASP A 1 98 ? -21.939 0.125 37.444 1.00 52.41 98 ASP A CA 1
ATOM 696 C C . ASP A 1 98 ? -20.805 -0.629 36.751 1.00 52.41 98 ASP A C 1
ATOM 698 O O . ASP A 1 98 ? -20.250 -0.199 35.743 1.00 52.41 98 ASP A O 1
ATOM 702 N N . THR A 1 99 ? -20.414 -1.760 37.346 1.00 56.28 99 THR A N 1
ATOM 703 C CA . THR A 1 99 ? -19.564 -2.719 36.650 1.00 56.28 99 THR A CA 1
ATOM 704 C C . THR A 1 99 ? -20.331 -3.122 35.388 1.00 56.28 99 THR A C 1
ATOM 706 O O . THR A 1 99 ? -21.501 -3.519 35.509 1.00 56.28 99 THR A O 1
ATOM 709 N N . PRO A 1 100 ? -19.738 -2.973 34.188 1.00 55.59 100 PRO A N 1
ATOM 710 C CA . PRO A 1 100 ? -20.392 -3.334 32.940 1.00 55.59 100 PRO A CA 1
ATOM 711 C C . PRO A 1 100 ? -20.975 -4.741 33.052 1.00 55.59 100 PRO A C 1
ATOM 713 O O . PRO A 1 100 ? -20.307 -5.677 33.490 1.00 55.59 100 PRO A O 1
ATOM 716 N N . ARG A 1 101 ? -22.264 -4.886 32.737 1.00 58.88 101 ARG A N 1
ATOM 717 C CA . ARG A 1 101 ? -22.887 -6.211 32.678 1.00 58.88 101 ARG A CA 1
ATOM 718 C C . ARG A 1 101 ? -22.264 -6.969 31.511 1.00 58.88 101 ARG A C 1
ATOM 720 O O . ARG A 1 101 ? -22.166 -6.395 30.429 1.00 58.88 101 ARG A O 1
ATOM 727 N N . ASP A 1 102 ? -21.944 -8.246 31.719 1.00 66.12 102 ASP A N 1
ATOM 728 C CA . ASP A 1 102 ? -21.592 -9.175 30.639 1.00 66.12 102 ASP A CA 1
ATOM 729 C C . ASP A 1 102 ? -22.565 -8.995 29.459 1.00 66.12 102 ASP A C 1
ATOM 731 O O . ASP A 1 102 ? -23.780 -9.179 29.608 1.00 66.12 102 ASP A O 1
ATOM 735 N N . GLY A 1 103 ? -22.028 -8.595 28.303 1.00 77.00 103 GLY A N 1
ATOM 736 C CA . GLY A 1 103 ? -22.785 -8.362 27.069 1.00 77.00 103 GLY A CA 1
ATOM 737 C C . GLY A 1 103 ? -23.178 -6.909 26.768 1.00 77.00 103 GLY A C 1
ATOM 738 O O . GLY A 1 103 ? -24.011 -6.701 25.884 1.00 77.00 103 GLY A O 1
ATOM 739 N N . ALA A 1 104 ? -22.628 -5.913 27.470 1.00 85.94 104 ALA A N 1
ATOM 740 C CA . ALA A 1 104 ? -22.724 -4.516 27.036 1.00 85.94 104 ALA A CA 1
ATOM 741 C C . ALA A 1 104 ? -22.016 -4.325 25.682 1.00 85.94 104 ALA A C 1
ATOM 743 O O . ALA A 1 104 ? -20.892 -4.789 25.507 1.00 85.94 104 ALA A O 1
ATOM 744 N N . ARG A 1 105 ? -22.664 -3.645 24.729 1.00 92.25 105 ARG A N 1
ATOM 745 C CA . ARG A 1 105 ? -22.051 -3.307 23.436 1.00 92.25 105 ARG A CA 1
ATOM 746 C C . ARG A 1 105 ? -21.359 -1.956 23.537 1.00 92.25 105 ARG A C 1
ATOM 748 O O . ARG A 1 105 ? -21.895 -1.038 24.154 1.00 92.25 105 ARG A O 1
ATOM 755 N N . ALA A 1 106 ? -20.218 -1.793 22.876 1.00 93.62 106 ALA A N 1
ATOM 756 C CA . ALA A 1 106 ? -19.524 -0.511 22.789 1.00 93.62 106 ALA A CA 1
ATOM 757 C C . ALA A 1 106 ? -20.425 0.577 22.179 1.00 93.62 106 ALA A C 1
ATOM 759 O O . ALA A 1 106 ? -20.419 1.718 22.637 1.00 93.62 106 ALA A O 1
ATOM 760 N N . ALA A 1 107 ? -21.287 0.203 21.227 1.00 92.00 107 ALA A N 1
ATOM 761 C CA . ALA A 1 107 ? -22.285 1.091 20.630 1.00 92.00 107 ALA A CA 1
ATOM 762 C C . ALA A 1 107 ? -23.252 1.730 21.656 1.00 92.00 107 ALA A C 1
ATOM 764 O O . ALA A 1 107 ? -23.763 2.821 21.411 1.00 92.00 107 ALA A O 1
ATOM 765 N N . ASP A 1 108 ? -23.479 1.092 22.812 1.00 94.12 108 ASP A N 1
ATOM 766 C CA . ASP A 1 108 ? -24.332 1.632 23.881 1.00 94.12 108 ASP A CA 1
ATOM 767 C C . ASP A 1 108 ? -23.606 2.680 24.750 1.00 94.12 108 ASP A C 1
ATOM 769 O O . ASP A 1 108 ? -24.256 3.435 25.478 1.00 94.12 108 ASP A O 1
ATOM 773 N N . LEU A 1 109 ? -22.268 2.722 24.697 1.00 93.81 109 LEU A N 1
ATOM 774 C CA . LEU A 1 109 ? -21.426 3.632 25.484 1.00 93.81 109 LEU A CA 1
ATOM 775 C C . LEU A 1 109 ? -21.126 4.941 24.746 1.00 93.81 109 LEU A C 1
ATOM 777 O O . LEU A 1 109 ? -20.949 5.986 25.376 1.00 93.81 109 LEU A O 1
ATOM 781 N N . ILE A 1 110 ? -21.053 4.892 23.416 1.00 96.31 110 ILE A N 1
ATOM 782 C CA . ILE A 1 110 ? -20.636 6.037 22.607 1.00 96.31 110 ILE A CA 1
ATOM 783 C C . ILE A 1 110 ? -21.710 7.121 22.505 1.00 96.31 110 ILE A C 1
ATOM 785 O O . ILE A 1 110 ? -22.903 6.899 22.708 1.00 96.31 110 ILE A O 1
ATOM 789 N N . ARG A 1 111 ? -21.283 8.322 22.110 1.00 96.88 111 ARG A N 1
ATOM 790 C CA . ARG A 1 111 ? -22.168 9.423 21.718 1.00 96.88 111 ARG A CA 1
ATOM 791 C C . ARG A 1 111 ? -22.212 9.530 20.186 1.00 96.88 111 ARG A C 1
ATOM 793 O O . ARG A 1 111 ? -21.279 10.088 19.609 1.00 96.88 111 ARG A O 1
ATOM 800 N N . PRO A 1 112 ? -23.271 9.048 19.505 1.00 97.00 112 PRO A N 1
ATOM 801 C CA . PRO A 1 112 ? -23.352 9.123 18.048 1.00 97.00 112 PRO A CA 1
ATOM 802 C C . PRO A 1 112 ? -23.237 10.562 17.527 1.00 97.00 112 PRO A C 1
ATOM 804 O O . PRO A 1 112 ? -23.851 11.482 18.073 1.00 97.00 112 PRO A O 1
ATOM 807 N N . GLY A 1 113 ? -22.450 10.751 16.470 1.00 97.06 113 GLY A N 1
ATOM 808 C CA . GLY A 1 113 ? -22.128 12.047 15.875 1.00 97.06 113 GLY A CA 1
ATOM 809 C C . GLY A 1 113 ? -21.104 12.875 16.657 1.00 97.06 113 GLY A C 1
ATOM 810 O O . GLY A 1 113 ? -20.814 13.999 16.253 1.00 97.06 113 GLY A O 1
ATOM 811 N N . TYR A 1 114 ? -20.564 12.369 17.772 1.00 97.25 114 TYR A N 1
ATOM 812 C CA . TYR A 1 114 ? -19.464 13.038 18.461 1.00 97.25 114 TYR A CA 1
ATOM 813 C C . TYR A 1 114 ? -18.203 13.026 17.593 1.00 97.25 114 TYR A C 1
ATOM 815 O O . TYR A 1 114 ? -17.867 12.015 16.982 1.00 97.25 114 TYR A O 1
ATOM 823 N N . GLN A 1 115 ? -17.510 14.160 17.556 1.00 95.31 115 GLN A N 1
ATOM 824 C CA . GLN A 1 115 ? -16.231 14.328 16.883 1.00 95.31 115 GLN A CA 1
ATOM 825 C C . GLN A 1 115 ? -15.278 15.015 17.866 1.00 95.31 115 GLN A C 1
ATOM 827 O O . GLN A 1 115 ? -15.588 16.122 18.327 1.00 95.31 115 GLN A O 1
ATOM 832 N N . PRO A 1 116 ? -14.148 14.384 18.225 1.00 93.50 116 PRO A N 1
ATOM 833 C CA . PRO A 1 116 ? -13.112 15.039 19.005 1.00 93.50 116 PRO A CA 1
ATOM 834 C C . PRO A 1 116 ? -12.614 16.315 18.320 1.00 93.50 116 PRO A C 1
ATOM 836 O O . PRO A 1 116 ? -12.537 16.385 17.097 1.00 93.50 116 PRO A O 1
ATOM 839 N N . GLY A 1 117 ? -12.230 17.329 19.101 1.00 90.69 117 GLY A N 1
ATOM 840 C CA . GLY A 1 117 ? -11.825 18.629 18.546 1.00 90.69 117 GLY A CA 1
ATOM 841 C C . GLY A 1 117 ? -10.608 18.570 17.612 1.00 90.69 117 GLY A C 1
ATOM 842 O O . GLY A 1 117 ? -10.493 19.400 16.720 1.00 90.69 117 GLY A O 1
ATOM 843 N N . TRP A 1 118 ? -9.726 17.576 17.774 1.00 89.25 118 TRP A N 1
ATOM 844 C CA . TRP A 1 118 ? -8.578 17.354 16.879 1.00 89.25 118 TRP A CA 1
ATOM 845 C C . TRP A 1 118 ? -8.952 16.691 15.545 1.00 89.25 118 TRP A C 1
ATOM 847 O O . TRP A 1 118 ? -8.102 16.563 14.673 1.00 89.25 118 TRP A O 1
ATOM 857 N N . LEU A 1 119 ? -10.206 16.265 15.388 1.00 91.12 119 LEU A N 1
ATOM 858 C CA . LEU A 1 119 ? -10.761 15.692 14.164 1.00 91.12 119 LEU A CA 1
ATOM 859 C C . LEU A 1 119 ? -11.761 16.632 13.483 1.00 91.12 119 LEU A C 1
ATOM 861 O O . LEU A 1 119 ? -12.352 16.244 12.479 1.00 91.12 119 LEU A O 1
ATOM 865 N N . GLU A 1 120 ? -11.976 17.842 14.010 1.00 89.25 120 GLU A N 1
ATOM 866 C CA . GLU A 1 120 ? -12.907 18.809 13.425 1.00 89.25 120 GLU A CA 1
ATOM 867 C C . GLU A 1 120 ? -12.585 19.018 11.933 1.00 89.25 120 GLU A C 1
ATOM 869 O O . GLU A 1 120 ? -11.498 19.464 11.585 1.00 89.25 120 GLU A O 1
ATOM 874 N N . GLY A 1 121 ? -13.531 18.668 11.054 1.00 86.88 121 GLY A N 1
ATOM 875 C CA . GLY A 1 121 ? -13.390 18.813 9.597 1.00 86.88 121 GLY A CA 1
ATOM 876 C C . GLY A 1 121 ? -13.051 17.539 8.808 1.00 86.88 121 GLY A C 1
ATOM 877 O O . GLY A 1 121 ? -13.241 17.537 7.597 1.00 86.88 121 GLY A O 1
ATOM 878 N N . THR A 1 122 ? -12.647 16.433 9.444 1.00 86.69 122 THR A N 1
ATOM 879 C CA . THR A 1 122 ? -12.208 15.197 8.742 1.00 86.69 122 THR A CA 1
ATOM 880 C C . THR A 1 122 ? -13.344 14.276 8.272 1.00 86.69 122 THR A C 1
ATOM 882 O O . THR A 1 122 ? -13.103 13.239 7.662 1.00 86.69 122 THR A O 1
ATOM 885 N N . GLY A 1 123 ? -14.600 14.606 8.586 1.00 91.31 123 GLY A N 1
ATOM 886 C CA . GLY A 1 123 ? -15.764 13.743 8.339 1.00 91.31 123 GLY A CA 1
ATOM 887 C C . GLY A 1 123 ? -15.887 12.533 9.279 1.00 91.31 123 GLY A C 1
ATOM 888 O O . GLY A 1 123 ? -16.967 11.951 9.359 1.00 91.31 123 GLY A O 1
ATOM 889 N N . LEU A 1 124 ? -14.838 12.194 10.038 1.00 93.88 124 LEU A N 1
ATOM 890 C CA . LEU A 1 124 ? -14.858 11.097 11.005 1.00 93.88 124 LEU A CA 1
ATOM 891 C C . LEU A 1 124 ? -15.705 11.453 12.224 1.00 93.88 124 LEU A C 1
ATOM 893 O O . LEU A 1 124 ? -15.453 12.455 12.896 1.00 93.88 124 LEU A O 1
ATOM 897 N N . THR A 1 125 ? -16.701 10.621 12.526 1.00 96.94 125 THR A N 1
ATOM 898 C CA . THR A 1 125 ? -17.584 10.807 13.682 1.00 96.94 125 THR A CA 1
ATOM 899 C C . THR A 1 125 ? -17.909 9.478 14.349 1.00 96.94 125 THR A C 1
ATOM 901 O O . THR A 1 125 ? -18.023 8.440 13.703 1.00 96.94 125 THR A O 1
ATOM 904 N N . CYS A 1 126 ? -18.098 9.507 15.661 1.00 98.19 126 CYS A N 1
ATOM 905 C CA . CYS A 1 126 ? -18.499 8.342 16.434 1.00 98.19 126 CYS A CA 1
ATOM 906 C C . CYS A 1 126 ? -19.879 7.837 16.001 1.00 98.19 126 CYS A C 1
ATOM 908 O O . CYS A 1 126 ? -20.813 8.620 15.824 1.00 98.19 126 CYS A O 1
ATOM 910 N N . GLY A 1 127 ? -20.034 6.525 15.867 1.00 97.88 127 GLY A N 1
ATOM 911 C CA . GLY A 1 127 ? -21.275 5.869 15.459 1.00 97.88 127 GLY A CA 1
ATOM 912 C C . GLY A 1 127 ? -21.569 5.921 13.958 1.00 97.88 127 GLY A C 1
ATOM 913 O O . GLY A 1 127 ? -22.634 5.448 13.553 1.00 97.88 127 GLY A O 1
ATOM 914 N N . MET A 1 128 ? -20.672 6.474 13.131 1.00 97.75 128 MET A N 1
ATOM 915 C CA . MET A 1 128 ? -20.791 6.343 11.677 1.00 97.75 128 MET A CA 1
ATOM 916 C C . MET A 1 128 ? -20.605 4.876 11.246 1.00 97.75 128 MET A C 1
ATOM 918 O O . MET A 1 128 ? -19.925 4.125 11.952 1.00 97.75 128 MET A O 1
ATOM 922 N N . PRO A 1 129 ? -21.197 4.439 10.122 1.00 97.81 129 PRO A N 1
ATOM 923 C CA . PRO A 1 129 ? -20.916 3.122 9.560 1.00 97.81 129 PRO A CA 1
ATOM 924 C C . PRO A 1 129 ? -19.425 2.959 9.236 1.00 97.81 129 PRO A C 1
ATOM 926 O O . PRO A 1 129 ? -18.799 3.873 8.706 1.00 97.81 129 PRO A O 1
ATOM 929 N N . ALA A 1 130 ? -18.856 1.791 9.532 1.00 95.75 130 ALA A N 1
ATOM 930 C CA . ALA A 1 130 ? -17.457 1.476 9.232 1.00 95.75 130 ALA A CA 1
ATOM 931 C C . ALA A 1 130 ? -17.162 1.539 7.719 1.00 95.75 130 ALA A C 1
ATOM 933 O O . ALA A 1 130 ? -16.086 1.964 7.312 1.00 95.75 130 ALA A O 1
ATOM 934 N N . GLU A 1 131 ? -18.144 1.187 6.886 1.00 93.94 131 GLU A N 1
ATOM 935 C CA . GLU A 1 131 ? -18.077 1.296 5.421 1.00 93.94 131 GLU A CA 1
ATOM 936 C C . GLU A 1 131 ? -18.087 2.744 4.901 1.00 93.94 131 GLU A C 1
ATOM 938 O O . GLU A 1 131 ? -17.644 2.992 3.783 1.00 93.94 131 GLU A O 1
ATOM 943 N N . ASP A 1 132 ? -18.544 3.700 5.719 1.00 94.44 132 ASP A N 1
ATOM 944 C CA . ASP A 1 132 ? -18.542 5.129 5.389 1.00 94.44 132 ASP A CA 1
ATOM 945 C C . ASP A 1 132 ? -17.224 5.816 5.796 1.00 94.44 132 ASP A C 1
ATOM 947 O O . ASP A 1 132 ? -17.052 7.015 5.553 1.00 94.44 132 ASP A O 1
ATOM 951 N N . VAL A 1 133 ? -16.295 5.099 6.446 1.00 92.50 133 VAL A N 1
ATOM 952 C CA . VAL A 1 133 ? -14.976 5.642 6.795 1.00 92.50 133 VAL A CA 1
ATOM 953 C C . VAL A 1 133 ? -14.245 6.005 5.496 1.00 92.50 133 VAL A C 1
ATOM 955 O O . VAL A 1 133 ? -14.076 5.140 4.635 1.00 92.50 133 VAL A O 1
ATOM 958 N N . PRO A 1 134 ? -13.800 7.265 5.316 1.00 81.62 134 PRO A N 1
ATOM 959 C CA . PRO A 1 134 ? -13.171 7.680 4.071 1.00 81.62 134 PRO A CA 1
ATOM 960 C C . PRO A 1 134 ? -11.888 6.884 3.802 1.00 81.62 134 PRO A C 1
ATOM 962 O O . PRO A 1 134 ? -10.907 6.999 4.533 1.00 81.62 134 PRO A O 1
ATOM 965 N N . THR A 1 135 ? -11.873 6.106 2.721 1.00 74.88 135 THR A N 1
ATOM 966 C CA . THR A 1 135 ? -10.662 5.455 2.210 1.00 74.88 135 THR A CA 1
ATOM 967 C C . THR A 1 135 ? -10.094 6.301 1.073 1.00 74.88 135 THR A C 1
ATOM 969 O O . THR A 1 135 ? -10.723 6.445 0.025 1.00 74.88 135 THR A O 1
ATOM 972 N N . THR A 1 136 ? -8.910 6.883 1.242 1.00 59.94 136 THR A N 1
ATOM 973 C CA . THR A 1 136 ? -8.341 7.861 0.289 1.00 59.94 136 THR A CA 1
ATOM 974 C C . THR A 1 136 ? -7.336 7.273 -0.697 1.00 59.94 136 THR A C 1
ATOM 976 O O . THR A 1 136 ? -6.486 7.999 -1.212 1.00 59.94 136 THR A O 1
ATOM 979 N N . ARG A 1 137 ? -7.506 5.996 -1.083 1.00 55.25 137 ARG A N 1
ATOM 980 C CA . ARG A 1 137 ? -6.739 5.371 -2.185 1.00 55.25 137 ARG A CA 1
ATOM 981 C C . ARG A 1 137 ? -6.621 6.271 -3.428 1.00 55.25 137 ARG A C 1
ATOM 983 O O . ARG A 1 137 ? -5.601 6.251 -4.100 1.00 55.25 137 ARG A O 1
ATOM 990 N N . ALA A 1 138 ? -7.622 7.114 -3.692 1.00 50.47 138 ALA A N 1
ATOM 991 C CA . ALA A 1 138 ? -7.678 8.004 -4.851 1.00 50.47 138 ALA A CA 1
ATOM 992 C C . ALA A 1 138 ? -6.736 9.232 -4.820 1.00 50.47 138 ALA A C 1
ATOM 994 O O . ALA A 1 138 ? -6.673 9.951 -5.813 1.00 50.47 138 ALA A O 1
ATOM 995 N N . GLN A 1 139 ? -6.035 9.522 -3.717 1.00 65.75 139 GLN A N 1
ATOM 996 C CA . GLN A 1 139 ? -5.165 10.710 -3.606 1.00 65.75 139 GLN A CA 1
ATOM 997 C C . GLN A 1 139 ? -3.671 10.371 -3.528 1.00 65.75 139 GLN A C 1
ATOM 999 O O . GLN A 1 139 ? -2.871 11.180 -3.069 1.00 65.75 139 GLN A O 1
ATOM 1004 N N . GLY A 1 140 ? -3.286 9.165 -3.956 1.00 79.62 140 GLY A N 1
ATOM 1005 C CA . GLY A 1 140 ? -1.894 8.718 -3.901 1.00 79.62 140 GLY A CA 1
ATOM 1006 C C . GLY A 1 140 ? -1.412 8.383 -2.488 1.00 79.62 140 GLY A C 1
ATOM 1007 O O . GLY A 1 140 ? -0.216 8.217 -2.290 1.00 79.62 140 GLY A O 1
ATOM 1008 N N . TYR A 1 141 ? -2.312 8.270 -1.509 1.00 85.00 141 TYR A N 1
ATOM 1009 C CA . TYR A 1 141 ? -1.978 7.803 -0.167 1.00 85.00 141 TYR A CA 1
ATOM 1010 C C . TYR A 1 141 ? -2.492 6.389 0.054 1.00 85.00 141 TYR A C 1
ATOM 1012 O O . TYR A 1 141 ? -3.637 6.068 -0.274 1.00 85.00 141 TYR A O 1
ATOM 1020 N N . LYS A 1 142 ? -1.657 5.547 0.657 1.00 86.50 142 LYS A N 1
ATOM 1021 C CA . LYS A 1 142 ? -2.035 4.188 1.046 1.00 86.50 142 LYS A CA 1
ATOM 1022 C C . LYS A 1 142 ? -1.331 3.818 2.339 1.00 86.50 142 LYS A C 1
ATOM 1024 O O . LYS A 1 142 ? -0.107 3.818 2.378 1.00 86.50 142 LYS A O 1
ATOM 1029 N N . ILE A 1 143 ? -2.092 3.482 3.374 1.00 88.88 143 ILE A N 1
ATOM 1030 C CA . ILE A 1 143 ? -1.551 2.910 4.609 1.00 88.88 143 ILE A CA 1
ATOM 1031 C C . ILE A 1 143 ? -1.704 1.390 4.570 1.00 88.88 143 ILE A C 1
ATOM 1033 O O . ILE A 1 143 ? -2.733 0.854 4.154 1.00 88.88 143 ILE A O 1
ATOM 1037 N N . LEU A 1 144 ? -0.646 0.699 4.965 1.00 86.12 144 LEU A N 1
ATOM 1038 C CA . LEU A 1 144 ? -0.549 -0.753 5.002 1.00 86.12 144 LEU A CA 1
ATOM 1039 C C . LEU A 1 144 ? -0.101 -1.184 6.395 1.00 86.12 144 LEU A C 1
ATOM 1041 O O . LEU A 1 144 ? 0.622 -0.452 7.071 1.00 86.12 144 LEU A O 1
ATOM 1045 N N . VAL A 1 145 ? -0.536 -2.370 6.813 1.00 88.00 145 VAL A N 1
ATOM 1046 C CA . VAL A 1 145 ? -0.114 -2.991 8.072 1.00 88.00 145 VAL A CA 1
ATOM 1047 C C . VAL A 1 145 ? 1.106 -3.861 7.788 1.00 88.00 145 VAL A C 1
ATOM 1049 O O . VAL A 1 145 ? 1.120 -4.643 6.839 1.00 88.00 145 VAL A O 1
ATOM 1052 N N . ALA A 1 146 ? 2.139 -3.678 8.595 1.00 81.75 146 ALA A N 1
ATOM 1053 C CA . ALA A 1 146 ? 3.418 -4.351 8.525 1.00 81.75 146 ALA A CA 1
ATOM 1054 C C . ALA A 1 146 ? 3.517 -5.437 9.601 1.00 81.75 146 ALA A C 1
ATOM 1056 O O . ALA A 1 146 ? 3.095 -5.235 10.737 1.00 81.75 146 ALA A O 1
ATOM 1057 N N . GLY A 1 147 ? 4.185 -6.539 9.257 1.00 69.00 147 GLY A N 1
ATOM 1058 C CA . GLY A 1 147 ? 4.531 -7.600 10.201 1.00 69.00 147 GLY A CA 1
ATOM 1059 C C . GLY A 1 147 ? 3.416 -8.618 10.436 1.00 69.00 147 GLY A C 1
ATOM 1060 O O . GLY A 1 147 ? 2.257 -8.385 10.112 1.00 69.00 147 GLY A O 1
ATOM 1061 N N . ASP A 1 148 ? 3.812 -9.760 10.996 1.00 60.88 148 ASP A N 1
ATOM 1062 C CA . ASP A 1 148 ? 2.921 -10.907 11.215 1.00 60.88 148 ASP A CA 1
ATOM 1063 C C . ASP A 1 148 ? 2.306 -10.902 12.629 1.00 60.88 148 ASP A C 1
ATOM 1065 O O . ASP A 1 148 ? 1.293 -11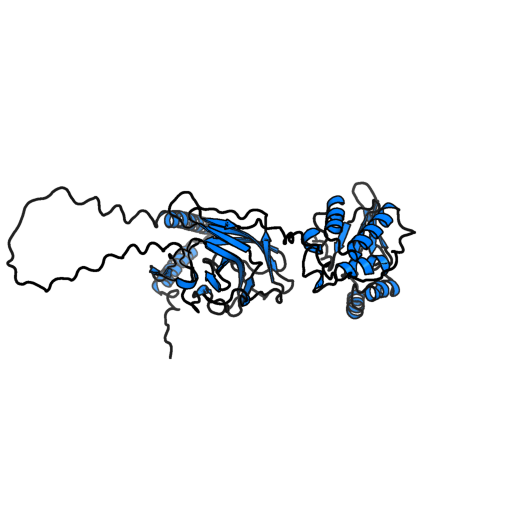.552 12.874 1.00 60.88 148 ASP A O 1
ATOM 1069 N N . ASP A 1 149 ? 2.900 -10.141 13.557 1.00 64.12 149 ASP A N 1
ATOM 1070 C CA . ASP A 1 149 ? 2.544 -10.135 14.976 1.00 64.12 149 ASP A CA 1
ATOM 1071 C C . ASP A 1 149 ? 2.348 -8.698 15.480 1.00 64.12 149 ASP A C 1
ATOM 1073 O O . ASP A 1 149 ? 3.332 -8.016 15.786 1.00 64.12 149 ASP A O 1
ATOM 1077 N N . PRO A 1 150 ? 1.108 -8.208 15.642 1.00 64.38 150 PRO A N 1
ATOM 1078 C CA . PRO A 1 150 ? 0.899 -6.968 16.369 1.00 64.38 150 PRO A CA 1
ATOM 1079 C C . PRO A 1 150 ? 1.371 -7.129 17.810 1.00 64.38 150 PRO A C 1
ATOM 1081 O O . PRO A 1 150 ? 1.042 -8.082 18.525 1.00 64.38 150 PRO A O 1
ATOM 1084 N N . HIS A 1 151 ? 2.163 -6.166 18.258 1.00 64.00 151 HIS A N 1
ATOM 1085 C CA . HIS A 1 151 ? 2.712 -6.194 19.598 1.00 64.00 151 HIS A CA 1
ATOM 1086 C C . HIS A 1 151 ? 1.732 -5.567 20.583 1.00 64.00 151 HIS A C 1
ATOM 1088 O O . HIS A 1 151 ? 1.603 -4.349 20.701 1.00 64.00 151 HIS A O 1
ATOM 1094 N N . LEU A 1 152 ? 1.091 -6.421 21.371 1.00 63.84 152 LEU A N 1
ATOM 1095 C CA . LEU A 1 152 ? 0.367 -6.004 22.562 1.00 63.84 152 LEU A CA 1
ATOM 1096 C C . LEU A 1 152 ? 1.379 -5.616 23.624 1.00 63.84 152 LEU A C 1
ATOM 1098 O O . LEU A 1 152 ? 1.969 -6.455 24.304 1.00 63.84 152 LEU A O 1
ATOM 1102 N N . GLY A 1 153 ? 1.631 -4.320 23.733 1.00 52.03 153 GLY A N 1
ATOM 1103 C CA . GLY A 1 153 ? 2.476 -3.800 24.792 1.00 52.03 153 GLY A CA 1
ATOM 1104 C C . GLY A 1 153 ? 1.607 -3.206 25.881 1.00 52.03 153 GLY A C 1
ATOM 1105 O O . GLY A 1 153 ? 1.378 -2.002 25.867 1.00 52.03 153 GLY A O 1
ATOM 1106 N N . GLY A 1 154 ? 1.165 -4.037 26.825 1.00 52.19 154 GLY A N 1
ATOM 1107 C CA . GLY A 1 154 ? 0.594 -3.593 28.095 1.00 52.19 154 GLY A CA 1
ATOM 1108 C C . GLY A 1 154 ? 1.480 -4.035 29.267 1.00 52.19 154 GLY A C 1
ATOM 1109 O O . GLY A 1 154 ? 1.790 -5.225 29.367 1.00 52.19 154 GLY A O 1
ATOM 1110 N N . PRO A 1 155 ? 1.945 -3.128 30.146 1.00 43.97 155 PRO A N 1
ATOM 1111 C CA . PRO A 1 155 ? 2.659 -3.511 31.358 1.00 43.97 155 PRO A CA 1
ATOM 1112 C C . PRO A 1 155 ? 1.722 -4.233 32.336 1.00 43.97 155 PRO A C 1
ATOM 1114 O O . PRO A 1 155 ? 0.519 -4.011 32.364 1.00 43.97 155 PRO A O 1
ATOM 1117 N N . ALA A 1 156 ? 2.290 -5.078 33.192 1.00 50.41 156 ALA A N 1
ATOM 1118 C CA . ALA A 1 156 ? 1.581 -5.898 34.176 1.00 50.41 156 ALA A CA 1
ATOM 1119 C C . ALA A 1 156 ? 0.914 -5.119 35.350 1.00 50.41 156 ALA A C 1
ATOM 1121 O O . ALA A 1 156 ? 0.901 -5.624 36.473 1.00 50.41 156 ALA A O 1
ATOM 1122 N N . THR A 1 157 ? 0.404 -3.896 35.153 1.00 65.00 157 THR A N 1
ATOM 1123 C CA . THR A 1 157 ? -0.152 -3.021 36.211 1.00 65.00 157 THR A CA 1
ATOM 1124 C C . THR A 1 157 ? -1.107 -1.965 35.641 1.00 65.00 157 THR A C 1
ATOM 1126 O O . THR A 1 157 ? -0.681 -1.323 34.694 1.00 65.00 157 THR A O 1
ATOM 1129 N N . ASP A 1 158 ? -2.293 -1.760 36.249 1.00 76.56 158 ASP A N 1
ATOM 1130 C CA . ASP A 1 158 ? -3.283 -0.637 36.223 1.00 76.56 158 ASP A CA 1
ATOM 1131 C C . ASP A 1 158 ? -3.443 0.301 34.986 1.00 76.56 158 ASP A C 1
ATOM 1133 O O . ASP A 1 158 ? -4.219 1.255 35.045 1.00 76.56 158 ASP A O 1
ATOM 1137 N N . GLU A 1 159 ? -2.752 0.075 33.873 1.00 81.25 159 GLU A N 1
ATOM 1138 C CA . GLU A 1 159 ? -2.796 0.864 32.641 1.00 81.25 159 GLU A CA 1
ATOM 1139 C C . GLU A 1 159 ? -3.687 0.164 31.600 1.00 81.25 159 GLU A C 1
ATOM 1141 O O . GLU A 1 159 ? -3.732 -1.070 31.566 1.00 81.25 159 GLU A O 1
ATOM 1146 N N . PRO A 1 160 ? -4.413 0.919 30.753 1.00 82.62 160 PRO A N 1
ATOM 1147 C CA . PRO A 1 160 ? -5.224 0.326 29.697 1.00 82.62 160 PRO A CA 1
ATOM 1148 C C . PRO A 1 160 ? -4.341 -0.455 28.720 1.00 82.62 160 PRO A C 1
ATOM 1150 O O . PRO A 1 160 ? -3.211 -0.058 28.428 1.00 82.62 160 PRO A O 1
ATOM 1153 N N . ALA A 1 161 ? -4.870 -1.557 28.186 1.00 86.06 161 ALA A N 1
ATOM 1154 C CA . ALA A 1 161 ? -4.183 -2.306 27.144 1.00 86.06 161 ALA A CA 1
ATOM 1155 C C . ALA A 1 161 ? -3.984 -1.423 25.904 1.00 86.06 161 ALA A C 1
ATOM 1157 O O . ALA A 1 161 ? -4.905 -0.706 25.499 1.00 86.06 161 ALA A O 1
ATOM 1158 N N . ILE A 1 162 ? -2.785 -1.498 25.322 1.00 90.00 162 ILE A N 1
ATOM 1159 C CA . ILE A 1 162 ? -2.389 -0.755 24.127 1.00 90.00 162 ILE A CA 1
ATOM 1160 C C . ILE A 1 162 ? -2.182 -1.741 22.979 1.00 90.00 162 ILE A C 1
ATOM 1162 O O . ILE A 1 162 ? -1.364 -2.663 23.085 1.00 90.00 162 ILE A O 1
ATOM 1166 N N . LEU A 1 163 ? -2.893 -1.508 21.879 1.00 91.31 163 LEU A N 1
ATOM 1167 C CA . LEU A 1 163 ? -2.708 -2.202 20.614 1.00 91.31 163 LEU A CA 1
ATOM 1168 C C . LEU A 1 163 ? -1.720 -1.412 19.750 1.00 91.31 163 LEU A C 1
ATOM 1170 O O . LEU A 1 163 ? -1.883 -0.207 19.559 1.00 91.31 163 LEU A O 1
ATOM 1174 N N . ARG A 1 164 ? -0.689 -2.095 19.242 1.00 92.62 164 ARG A N 1
ATOM 1175 C CA . ARG A 1 164 ? 0.284 -1.531 18.302 1.00 92.62 164 ARG A CA 1
ATOM 1176 C C . ARG A 1 164 ? 0.286 -2.335 17.015 1.00 92.62 164 ARG A C 1
ATOM 1178 O O . ARG A 1 164 ? 0.465 -3.552 17.057 1.00 92.62 164 ARG A O 1
ATOM 1185 N N . LEU A 1 165 ? 0.127 -1.640 15.900 1.00 90.81 165 LEU A N 1
ATOM 1186 C CA . LEU A 1 165 ? 0.279 -2.180 14.557 1.00 90.81 165 LEU A CA 1
ATOM 1187 C C . LEU A 1 165 ? 1.463 -1.475 13.915 1.00 90.81 165 LEU A C 1
ATOM 1189 O O . LEU A 1 165 ? 1.444 -0.252 13.795 1.00 90.81 165 LEU A O 1
ATOM 1193 N N . ASP A 1 166 ? 2.485 -2.211 13.493 1.00 91.88 166 ASP A N 1
ATOM 1194 C CA . ASP A 1 166 ? 3.470 -1.604 12.607 1.00 91.88 166 ASP A CA 1
ATOM 1195 C C . ASP A 1 166 ? 2.774 -1.284 11.284 1.00 91.88 166 ASP A C 1
ATOM 1197 O O . ASP A 1 166 ? 1.942 -2.047 10.794 1.00 91.88 166 ASP A O 1
ATOM 1201 N N . THR A 1 167 ? 3.045 -0.111 10.734 1.00 91.81 167 THR A N 1
ATOM 1202 C CA . THR A 1 167 ? 2.419 0.368 9.509 1.00 91.81 167 THR A CA 1
ATOM 1203 C C . THR A 1 167 ? 3.445 1.024 8.609 1.00 91.81 167 THR A C 1
ATOM 1205 O O . THR A 1 167 ? 4.501 1.491 9.040 1.00 91.81 167 THR A O 1
ATOM 1208 N N . TRP A 1 168 ? 3.127 1.097 7.326 1.00 90.69 168 TRP A N 1
ATOM 1209 C CA . TRP A 1 168 ? 3.792 2.045 6.452 1.00 90.69 168 TRP A CA 1
ATOM 1210 C C . TRP A 1 168 ? 2.781 2.776 5.589 1.00 90.69 168 TRP A C 1
ATOM 1212 O O . TRP A 1 168 ? 1.821 2.190 5.084 1.00 90.69 168 TRP A O 1
ATOM 1222 N N . THR A 1 169 ? 3.033 4.063 5.402 1.00 90.81 169 THR A N 1
ATOM 1223 C CA . THR A 1 169 ? 2.221 4.935 4.561 1.00 90.81 169 THR A CA 1
ATOM 1224 C C . THR A 1 169 ? 3.006 5.246 3.296 1.00 90.81 169 THR A C 1
ATOM 1226 O O . THR A 1 169 ? 4.121 5.769 3.346 1.00 90.81 169 THR A O 1
ATOM 1229 N N . VAL A 1 170 ? 2.441 4.866 2.153 1.00 88.56 170 VAL A N 1
ATOM 12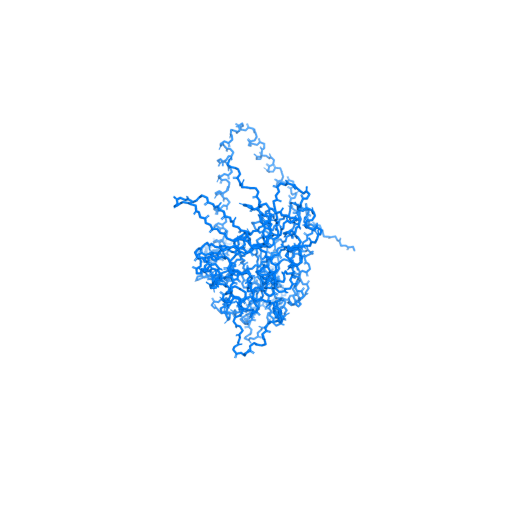30 C CA . VAL A 1 170 ? 2.921 5.233 0.823 1.00 88.56 170 VAL A CA 1
ATOM 1231 C C . VAL A 1 170 ? 2.312 6.579 0.469 1.00 88.56 170 VAL A C 1
ATOM 1233 O O . VAL A 1 170 ? 1.097 6.755 0.542 1.00 88.56 170 VAL A O 1
ATOM 1236 N N . VAL A 1 171 ? 3.176 7.510 0.093 1.00 90.44 171 VAL A N 1
ATOM 1237 C CA . VAL A 1 171 ? 2.849 8.853 -0.369 1.00 90.44 171 VAL A CA 1
ATOM 1238 C C . VAL A 1 171 ? 3.208 8.938 -1.848 1.00 90.44 171 VAL A C 1
ATOM 1240 O O . VAL A 1 171 ? 4.353 8.678 -2.228 1.00 90.44 171 VAL A O 1
ATOM 1243 N N . GLY A 1 172 ? 2.232 9.310 -2.671 1.00 86.06 172 GLY A N 1
ATOM 1244 C CA . GLY A 1 172 ? 2.371 9.457 -4.115 1.00 86.06 172 GLY A CA 1
ATOM 1245 C C . GLY A 1 172 ? 3.338 10.569 -4.516 1.00 86.06 172 GLY A C 1
ATOM 1246 O O . GLY A 1 172 ? 3.894 11.282 -3.682 1.00 86.06 172 GLY A O 1
ATOM 1247 N N . GLU A 1 173 ? 3.545 10.728 -5.820 1.00 86.50 173 GLU A N 1
ATOM 1248 C CA . GLU A 1 173 ? 4.564 11.638 -6.363 1.00 86.50 173 GLU A CA 1
ATOM 1249 C C . GLU A 1 173 ? 4.262 13.125 -6.140 1.00 86.50 173 GLU A C 1
ATOM 1251 O O . GLU A 1 173 ? 5.177 13.947 -6.091 1.00 86.50 173 GLU A O 1
ATOM 1256 N N . THR A 1 174 ? 2.984 13.472 -5.982 1.00 86.19 174 THR A N 1
ATOM 1257 C CA . THR A 1 174 ? 2.509 14.855 -5.860 1.00 86.19 174 THR A CA 1
ATOM 1258 C C . THR A 1 174 ? 1.740 15.074 -4.552 1.00 86.19 174 THR A C 1
ATOM 1260 O O . THR A 1 174 ? 0.531 15.319 -4.597 1.00 86.19 174 THR A O 1
ATOM 1263 N N . PRO A 1 175 ? 2.386 14.964 -3.376 1.00 87.25 175 PRO A N 1
ATOM 1264 C CA . PRO A 1 175 ? 1.732 15.343 -2.134 1.00 87.25 175 PRO A CA 1
ATOM 1265 C C . PRO A 1 175 ? 1.459 16.857 -2.108 1.00 87.25 175 PRO A C 1
ATOM 1267 O O . PRO A 1 175 ? 2.127 17.605 -2.831 1.00 87.25 175 PRO A O 1
ATOM 1270 N N . PRO A 1 176 ? 0.520 17.335 -1.271 1.00 84.31 176 PRO A N 1
ATOM 1271 C CA . PRO A 1 176 ? 0.333 18.757 -1.022 1.00 84.31 176 PRO A CA 1
ATOM 1272 C C . PRO A 1 176 ? 1.656 19.416 -0.628 1.00 84.31 176 PRO A C 1
ATOM 1274 O O . PRO A 1 176 ? 2.413 18.865 0.180 1.00 84.31 176 PRO A O 1
ATOM 1277 N N . GLU A 1 177 ? 1.928 20.596 -1.191 1.00 87.31 177 GLU A N 1
ATOM 1278 C CA . GLU A 1 177 ? 3.039 21.430 -0.730 1.00 87.31 177 GLU A CA 1
ATOM 1279 C C . GLU A 1 177 ? 2.857 21.705 0.767 1.00 87.31 177 GLU A C 1
ATOM 1281 O O . GLU A 1 177 ? 1.752 22.003 1.217 1.00 87.31 177 GLU A O 1
ATOM 1286 N N . ASP A 1 178 ? 3.933 21.533 1.536 1.00 88.94 178 ASP A N 1
ATOM 1287 C CA . ASP A 1 178 ? 3.948 21.726 2.991 1.00 88.94 178 ASP A CA 1
ATOM 1288 C C . ASP A 1 178 ? 2.925 20.867 3.769 1.00 88.94 178 ASP A C 1
ATOM 1290 O O . ASP A 1 178 ? 2.580 21.168 4.913 1.00 88.94 178 ASP A O 1
ATOM 1294 N N . GLY A 1 179 ? 2.468 19.759 3.172 1.00 89.94 179 GLY A N 1
ATOM 1295 C CA . GLY A 1 179 ? 1.601 18.794 3.835 1.00 89.94 179 GLY A CA 1
ATOM 1296 C C . GLY A 1 179 ? 2.280 18.133 5.037 1.00 89.94 179 GLY A C 1
ATOM 1297 O O . GLY A 1 179 ? 3.471 17.816 5.010 1.00 89.94 179 GLY A O 1
ATOM 1298 N N . VAL A 1 180 ? 1.505 17.868 6.084 1.00 91.50 180 VAL A N 1
ATOM 1299 C CA . VAL A 1 180 ? 1.958 17.226 7.319 1.00 91.50 180 VAL A CA 1
ATOM 1300 C C . VAL A 1 180 ? 1.133 15.971 7.581 1.00 91.50 180 VAL A C 1
ATOM 1302 O O . VAL A 1 180 ? -0.090 16.034 7.671 1.00 91.50 180 VAL A O 1
ATOM 1305 N N . LEU A 1 181 ? 1.796 14.828 7.738 1.00 91.00 181 LEU A N 1
ATOM 1306 C CA . LEU A 1 181 ? 1.172 13.567 8.132 1.00 91.00 181 LEU A CA 1
ATOM 1307 C C . LEU A 1 181 ? 1.219 13.435 9.655 1.00 91.00 181 LEU A C 1
ATOM 1309 O O . LEU A 1 181 ? 2.286 13.593 10.262 1.00 91.00 181 LEU A O 1
ATOM 1313 N N . THR A 1 182 ? 0.080 13.129 10.269 1.00 91.06 182 THR A N 1
ATOM 1314 C CA . THR A 1 182 ? 0.011 12.770 11.693 1.00 91.06 182 THR A CA 1
ATOM 1315 C C . THR A 1 182 ? 0.758 11.475 11.994 1.00 91.06 182 THR A C 1
ATOM 1317 O O . THR A 1 182 ? 1.147 10.735 11.093 1.00 91.06 182 THR A O 1
ATOM 1320 N N . GLY A 1 183 ? 0.971 11.181 13.278 1.00 89.88 183 GLY A N 1
ATOM 1321 C CA . GLY A 1 183 ? 1.242 9.801 13.670 1.00 89.88 183 GLY A CA 1
ATOM 1322 C C . GLY A 1 183 ? 0.004 8.934 13.398 1.00 89.88 183 GLY A C 1
ATOM 1323 O O . GLY A 1 183 ? -1.103 9.401 13.694 1.00 89.88 183 GLY A O 1
ATOM 1324 N N . PRO A 1 184 ? 0.161 7.710 12.861 1.00 92.56 184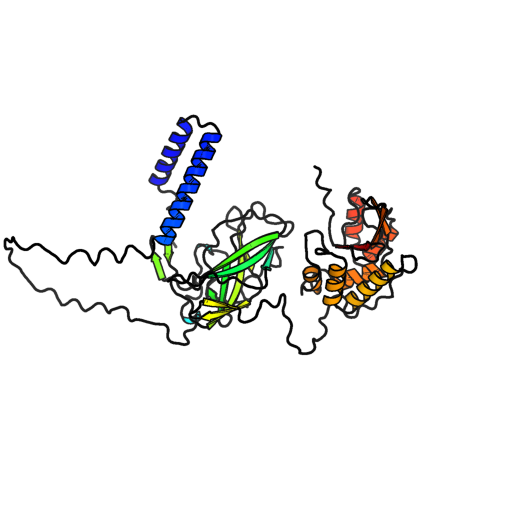 PRO A N 1
ATOM 1325 C CA . PRO A 1 184 ? -0.974 6.826 12.666 1.00 92.56 184 PRO A CA 1
ATOM 1326 C C . PRO A 1 184 ? -1.564 6.427 14.012 1.00 92.56 184 PRO A C 1
ATOM 1328 O O . PRO A 1 184 ? -0.847 6.194 14.988 1.00 92.56 184 PRO A O 1
ATOM 1331 N N . THR A 1 185 ? -2.883 6.313 14.054 1.00 94.94 185 THR A N 1
ATOM 1332 C CA . THR A 1 185 ? -3.614 5.753 15.193 1.00 94.94 185 THR A CA 1
ATOM 1333 C C . THR A 1 185 ? -4.575 4.675 14.700 1.00 94.94 185 THR A C 1
ATOM 1335 O O . THR A 1 185 ? -4.558 4.314 13.521 1.00 94.94 185 THR A O 1
ATOM 1338 N N . LEU A 1 186 ? -5.371 4.109 15.601 1.00 95.62 186 LEU A N 1
ATOM 1339 C CA . LEU A 1 186 ? -6.336 3.066 15.289 1.00 95.62 186 LEU A CA 1
ATOM 1340 C C . LEU A 1 186 ? -7.752 3.626 15.371 1.00 95.62 186 LEU A C 1
ATOM 1342 O O . LEU A 1 186 ? -8.080 4.426 16.239 1.00 95.62 186 LEU A O 1
ATOM 1346 N N . LEU A 1 187 ? -8.592 3.194 14.441 1.00 96.56 187 LEU A N 1
ATOM 1347 C CA . LEU A 1 187 ? -10.026 3.421 14.470 1.00 96.56 187 LEU A CA 1
ATOM 1348 C C . LEU A 1 187 ? -10.692 2.081 14.761 1.00 96.56 187 LEU A C 1
ATOM 1350 O O . LEU A 1 187 ? -10.396 1.089 14.094 1.00 96.56 187 LEU A O 1
ATOM 1354 N N . TRP A 1 188 ? -11.588 2.057 15.746 1.00 97.62 188 TRP A N 1
ATOM 1355 C CA . TRP A 1 188 ? -12.278 0.842 16.167 1.00 97.62 188 TRP A CA 1
ATOM 1356 C C . TRP A 1 188 ? -13.734 0.869 15.734 1.00 97.62 188 TRP A C 1
ATOM 1358 O O . TRP A 1 188 ? -14.431 1.875 15.887 1.00 97.62 188 TRP A O 1
ATOM 1368 N N . ALA A 1 189 ? -14.225 -0.274 15.280 1.00 97.81 189 ALA A N 1
ATOM 1369 C CA . ALA A 1 189 ? -15.620 -0.516 14.981 1.00 97.81 189 ALA A CA 1
ATOM 1370 C C . ALA A 1 189 ? -16.129 -1.782 15.679 1.00 97.81 189 ALA A C 1
ATOM 1372 O O . ALA A 1 189 ? -15.393 -2.740 15.895 1.00 97.81 189 ALA A O 1
ATOM 1373 N N . GLN A 1 190 ? -17.411 -1.791 16.027 1.00 97.75 190 GLN A N 1
ATOM 1374 C CA . GLN A 1 190 ? -18.125 -2.969 16.514 1.00 97.75 190 GLN A CA 1
ATOM 1375 C C . GLN A 1 190 ? -19.497 -3.015 15.849 1.00 97.75 190 GLN A C 1
ATOM 1377 O O . GLN A 1 190 ? -20.152 -1.981 15.715 1.00 97.75 190 GLN A O 1
ATOM 1382 N N . ASP A 1 191 ? -19.927 -4.201 15.410 1.00 96.31 191 ASP A N 1
ATOM 1383 C CA . ASP A 1 191 ? -21.187 -4.387 14.676 1.00 96.31 191 ASP A CA 1
ATOM 1384 C C . ASP A 1 191 ? -21.323 -3.433 13.460 1.00 96.31 191 ASP A C 1
ATOM 1386 O O . ASP A 1 191 ? -22.412 -2.946 13.151 1.00 96.31 191 ASP A O 1
ATOM 1390 N N . GLY A 1 192 ? -20.207 -3.131 12.780 1.00 96.19 192 GLY A N 1
ATOM 1391 C CA . GLY A 1 192 ? -20.164 -2.230 11.621 1.00 96.19 192 GLY A CA 1
ATOM 1392 C C . GLY A 1 192 ? -20.310 -0.738 11.945 1.00 96.19 192 GLY A C 1
ATOM 1393 O O . GLY A 1 192 ? -20.515 0.055 11.028 1.00 96.19 192 GLY A O 1
ATOM 1394 N N . GLN A 1 193 ? -20.217 -0.328 13.215 1.00 98.12 193 GLN A N 1
ATOM 1395 C CA . GLN A 1 193 ? -20.251 1.079 13.630 1.00 98.12 193 GLN A CA 1
ATOM 1396 C C . GLN A 1 193 ? -18.941 1.498 14.284 1.00 98.12 193 GLN A C 1
ATOM 1398 O O . GLN A 1 193 ? -18.411 0.761 15.109 1.00 98.12 193 GLN A O 1
ATOM 1403 N N . VAL A 1 194 ? -18.462 2.703 13.980 1.00 98.00 194 VAL A N 1
ATOM 1404 C CA . VAL A 1 194 ? -17.271 3.288 14.610 1.00 98.00 194 VAL A CA 1
ATOM 1405 C C . VAL A 1 194 ? -17.539 3.567 16.088 1.00 98.00 194 VAL A C 1
ATOM 1407 O O . VAL A 1 194 ? -18.434 4.343 16.429 1.00 98.00 194 VAL A O 1
ATOM 1410 N N . VAL A 1 195 ? -16.761 2.945 16.971 1.00 98.19 195 VAL A N 1
ATOM 1411 C CA . VAL A 1 195 ? -16.892 3.048 18.433 1.00 98.19 195 VAL A CA 1
ATOM 1412 C C . VAL A 1 195 ? -15.699 3.714 19.104 1.00 98.19 195 VAL A C 1
ATOM 1414 O O . VAL A 1 195 ? -15.795 4.076 20.275 1.00 98.19 195 VAL A O 1
ATOM 1417 N N . ASP A 1 196 ? -14.605 3.919 18.380 1.00 97.69 196 ASP A N 1
ATOM 1418 C CA . ASP A 1 196 ? -13.492 4.752 18.809 1.00 97.69 196 ASP A CA 1
ATOM 1419 C C . ASP A 1 196 ? -12.735 5.328 17.594 1.00 97.69 196 ASP A C 1
ATOM 1421 O O . ASP A 1 196 ? -12.721 4.728 16.518 1.00 97.69 196 ASP A O 1
ATOM 1425 N N . LEU A 1 197 ? -12.166 6.523 17.765 1.00 96.44 197 LEU A N 1
ATOM 1426 C CA . LEU A 1 197 ? -11.441 7.285 16.747 1.00 96.44 197 LEU A CA 1
ATOM 1427 C C . LEU A 1 197 ? -9.942 7.431 17.063 1.00 96.44 197 LEU A C 1
ATOM 1429 O O . LEU A 1 197 ? -9.263 8.188 16.374 1.00 96.44 197 LEU A O 1
ATOM 1433 N N . GLY A 1 198 ? -9.429 6.763 18.091 1.00 93.81 198 GLY A N 1
ATOM 1434 C CA . GLY A 1 198 ? -8.043 6.835 18.517 1.00 93.81 198 GLY A CA 1
ATOM 1435 C C . GLY A 1 198 ? -7.666 8.147 19.199 1.00 93.81 198 GLY A C 1
ATOM 1436 O O . GLY A 1 198 ? -8.208 9.232 18.941 1.00 93.81 198 GLY A O 1
ATOM 1437 N N . ILE A 1 199 ? -6.695 8.062 20.104 1.00 85.94 199 ILE A N 1
ATOM 1438 C CA . ILE A 1 199 ? -6.048 9.233 20.699 1.00 85.94 199 ILE A CA 1
ATOM 1439 C C . ILE A 1 199 ? -4.753 9.568 19.944 1.00 85.94 199 ILE A C 1
ATOM 1441 O O . ILE A 1 199 ? -4.160 8.740 19.266 1.00 85.94 199 ILE A O 1
ATOM 1445 N N . ASN A 1 200 ? -4.259 10.793 20.124 1.00 67.69 200 ASN A N 1
ATOM 1446 C CA . ASN A 1 200 ? -2.851 11.130 19.886 1.00 67.69 200 ASN A CA 1
ATOM 1447 C C . ASN A 1 200 ? -2.392 11.416 18.445 1.00 67.69 200 ASN A C 1
ATOM 1449 O O . ASN A 1 200 ? -1.194 11.427 18.178 1.00 67.69 200 ASN A O 1
ATOM 1453 N N . MET A 1 201 ? -3.292 11.766 17.528 1.00 70.25 201 MET A N 1
ATOM 1454 C CA . MET A 1 201 ? -2.876 12.075 16.150 1.00 70.25 201 MET A CA 1
ATOM 1455 C C . MET A 1 201 ? -1.981 13.315 16.006 1.00 70.25 201 MET A C 1
ATOM 1457 O O . MET A 1 201 ? -1.238 13.445 15.043 1.00 70.25 201 MET A O 1
ATOM 1461 N N . THR A 1 202 ? -1.993 14.251 16.954 1.00 72.44 202 THR A N 1
ATOM 1462 C CA . THR A 1 202 ? -1.163 15.464 16.842 1.00 72.44 202 THR A CA 1
ATOM 1463 C C . THR A 1 202 ? 0.288 15.270 17.293 1.00 72.44 202 THR A C 1
ATOM 1465 O O . THR A 1 202 ? 1.065 16.224 17.247 1.00 72.44 202 THR A O 1
ATOM 1468 N N . GLU A 1 203 ? 0.659 14.090 17.798 1.00 77.50 203 GLU A N 1
ATOM 1469 C CA . GLU A 1 203 ? 2.033 13.825 18.229 1.00 77.50 203 GLU A CA 1
ATOM 1470 C C . GLU A 1 203 ? 2.928 13.388 17.058 1.00 77.50 203 GLU A C 1
ATOM 1472 O O . GLU A 1 203 ? 2.521 12.652 16.166 1.00 77.50 203 GLU A O 1
ATOM 1477 N N . ASP A 1 204 ? 4.167 13.889 17.073 1.00 85.94 204 ASP A N 1
ATOM 1478 C CA . ASP A 1 204 ? 5.240 13.584 16.117 1.00 85.94 204 ASP A CA 1
ATOM 1479 C C . ASP A 1 204 ? 4.871 13.685 14.616 1.00 85.94 204 ASP A C 1
ATOM 1481 O O . ASP A 1 204 ? 5.192 12.769 13.843 1.00 85.94 204 ASP A O 1
ATOM 1485 N N . PRO A 1 205 ? 4.271 14.813 14.171 1.00 90.44 205 PRO A N 1
ATOM 1486 C CA . PRO A 1 205 ? 3.981 15.039 12.759 1.00 90.44 205 PRO A CA 1
ATOM 1487 C C . PRO A 1 205 ? 5.241 14.940 11.892 1.00 90.44 205 PRO A C 1
ATOM 1489 O O . PRO A 1 205 ? 6.334 15.329 12.319 1.00 90.44 205 PRO A O 1
ATOM 1492 N N . VAL A 1 206 ? 5.088 14.459 10.658 1.00 92.00 206 VAL A N 1
ATOM 1493 C CA . VAL A 1 206 ? 6.157 14.461 9.647 1.00 92.00 206 VAL A CA 1
ATOM 1494 C C . VAL A 1 206 ? 5.742 15.210 8.400 1.00 92.00 206 VAL A C 1
ATOM 1496 O O . VAL A 1 206 ? 4.611 15.083 7.939 1.00 92.00 206 VAL A O 1
ATOM 1499 N N . ASP A 1 207 ? 6.694 15.947 7.833 1.00 92.81 207 ASP A N 1
ATOM 1500 C CA . ASP A 1 207 ? 6.536 16.539 6.510 1.00 92.81 207 ASP A CA 1
ATOM 1501 C C . ASP A 1 207 ? 6.253 15.427 5.499 1.00 92.81 207 ASP A C 1
ATOM 1503 O O . ASP A 1 207 ? 7.009 14.452 5.388 1.00 92.81 207 ASP A O 1
ATOM 1507 N N . VAL A 1 208 ? 5.180 15.591 4.740 1.00 89.62 208 VAL A N 1
ATOM 1508 C CA . VAL A 1 208 ? 4.809 14.669 3.680 1.00 89.62 208 VAL A CA 1
ATOM 1509 C C . VAL A 1 208 ? 5.808 14.808 2.537 1.00 89.62 208 VAL A C 1
ATOM 1511 O O . VAL A 1 208 ? 6.050 15.895 2.013 1.00 89.62 208 VAL A O 1
ATOM 1514 N N . ARG A 1 209 ? 6.397 13.685 2.128 1.00 91.12 209 ARG A N 1
ATOM 1515 C CA . ARG A 1 209 ? 7.276 13.593 0.958 1.00 91.12 209 ARG A CA 1
ATOM 1516 C C . ARG A 1 209 ? 6.945 12.321 0.190 1.00 91.12 209 ARG A C 1
ATOM 1518 O O . ARG A 1 209 ? 6.586 11.343 0.845 1.00 91.12 209 ARG A O 1
ATOM 1525 N N . PRO A 1 210 ? 7.098 12.308 -1.146 1.00 91.12 210 PRO A N 1
ATOM 1526 C CA . PRO A 1 210 ? 6.903 11.094 -1.926 1.00 91.12 210 PRO A CA 1
ATOM 1527 C C . PRO A 1 210 ? 7.740 9.935 -1.385 1.00 91.12 210 PRO A C 1
ATOM 1529 O O . PRO A 1 210 ? 8.907 10.120 -1.016 1.00 91.12 210 PRO A O 1
ATOM 1532 N N . GLY A 1 211 ? 7.154 8.742 -1.375 1.00 90.00 211 GLY A N 1
ATOM 1533 C CA . GLY A 1 211 ? 7.804 7.516 -0.930 1.00 90.00 211 GLY A CA 1
ATOM 1534 C C . GLY A 1 211 ? 7.115 6.865 0.264 1.00 90.00 211 GLY A C 1
ATOM 1535 O O . GLY A 1 211 ? 5.917 7.018 0.482 1.00 90.00 211 GLY A O 1
ATOM 1536 N N . ARG A 1 212 ? 7.887 6.079 1.012 1.00 91.50 212 ARG A N 1
ATOM 1537 C CA . ARG A 1 212 ? 7.408 5.243 2.116 1.00 91.50 212 ARG A CA 1
ATOM 1538 C C . ARG A 1 212 ? 7.773 5.857 3.463 1.00 91.50 212 ARG A C 1
ATOM 1540 O O . ARG A 1 212 ? 8.920 6.253 3.673 1.00 91.50 212 ARG A O 1
ATOM 1547 N N . ILE A 1 213 ? 6.808 5.876 4.377 1.00 90.94 213 ILE A N 1
ATOM 1548 C CA . ILE A 1 213 ? 6.981 6.324 5.759 1.00 90.94 213 ILE A CA 1
ATOM 1549 C C . ILE A 1 213 ? 6.596 5.174 6.690 1.00 90.94 213 ILE A C 1
ATOM 1551 O O . ILE A 1 213 ? 5.418 4.866 6.837 1.00 90.94 213 ILE A O 1
ATOM 1555 N N . ASP A 1 214 ? 7.588 4.544 7.318 1.00 91.69 214 ASP A N 1
ATOM 1556 C CA . ASP A 1 214 ? 7.382 3.484 8.312 1.00 91.69 214 ASP A CA 1
ATOM 1557 C C . ASP A 1 214 ? 7.064 4.069 9.690 1.00 91.69 214 ASP A C 1
ATOM 1559 O O . ASP A 1 214 ? 7.793 4.932 10.197 1.00 91.69 214 ASP A O 1
ATOM 1563 N N . ARG A 1 215 ? 5.981 3.595 10.305 1.00 91.94 215 ARG A N 1
ATOM 1564 C CA . ARG A 1 215 ? 5.452 4.067 11.588 1.00 91.94 215 ARG A CA 1
ATOM 1565 C C . ARG A 1 215 ? 4.827 2.905 12.365 1.00 91.94 215 ARG A C 1
ATOM 1567 O O . ARG A 1 215 ? 4.767 1.782 11.887 1.00 91.94 215 ARG A O 1
ATOM 1574 N N . THR A 1 216 ? 4.354 3.190 13.571 1.00 92.44 216 THR A N 1
ATOM 1575 C CA . THR A 1 216 ? 3.547 2.256 14.355 1.00 92.44 216 THR A CA 1
ATOM 1576 C C . THR A 1 216 ? 2.253 2.971 14.705 1.00 92.44 216 THR A C 1
ATOM 1578 O O . THR A 1 216 ? 2.296 4.022 15.346 1.00 92.44 216 THR A O 1
ATOM 1581 N N . ALA A 1 217 ? 1.122 2.426 14.263 1.00 93.19 217 ALA A N 1
ATOM 1582 C CA . ALA A 1 217 ? -0.190 2.858 14.705 1.00 93.19 217 ALA A CA 1
ATOM 1583 C C . ALA A 1 217 ? -0.427 2.335 16.122 1.00 93.19 217 ALA A C 1
ATOM 1585 O O . ALA A 1 217 ? -0.296 1.137 16.379 1.00 93.19 217 ALA A O 1
ATOM 1586 N N . GLU A 1 218 ? -0.748 3.231 17.046 1.00 93.19 218 GLU A N 1
ATOM 1587 C CA . GLU A 1 218 ? -0.949 2.895 18.452 1.00 93.19 218 GLU A CA 1
ATOM 1588 C C . GLU A 1 218 ? -2.267 3.473 18.945 1.00 93.19 218 GLU A C 1
ATOM 1590 O O . GLU A 1 218 ? -2.586 4.633 18.675 1.00 93.19 218 GLU A O 1
ATOM 1595 N N . ASP A 1 219 ? -3.003 2.666 19.704 1.00 94.06 219 ASP A N 1
ATOM 1596 C CA . ASP A 1 219 ? -4.145 3.149 20.460 1.00 94.06 219 ASP A CA 1
ATOM 1597 C C . ASP A 1 219 ? -4.445 2.278 21.686 1.00 94.06 219 ASP A C 1
ATOM 1599 O O . ASP A 1 219 ? -4.013 1.126 21.792 1.00 94.06 219 ASP A O 1
ATOM 1603 N N . SER A 1 220 ? -5.173 2.852 22.639 1.00 92.56 220 SER A N 1
ATOM 1604 C CA . SER A 1 220 ? -5.611 2.169 23.853 1.00 92.56 220 SER A CA 1
ATOM 1605 C C . SER A 1 220 ? -7.028 1.618 23.713 1.00 92.56 220 SER A C 1
ATOM 1607 O O . SER A 1 220 ? -7.803 2.052 22.877 1.00 92.56 220 SER A O 1
ATOM 1609 N N . THR A 1 221 ? -7.424 0.724 24.614 1.00 93.12 221 THR A N 1
ATOM 1610 C CA . THR A 1 221 ? -8.820 0.254 24.731 1.00 93.12 221 THR A CA 1
ATOM 1611 C C . THR A 1 221 ? -9.772 1.279 25.372 1.00 93.12 221 THR A C 1
ATOM 1613 O O . THR A 1 221 ? -10.871 0.920 25.788 1.00 93.12 221 THR A O 1
ATOM 1616 N N . LEU A 1 222 ? -9.381 2.552 25.489 1.00 94.31 222 LEU A N 1
ATOM 1617 C CA . LEU A 1 222 ? -10.238 3.633 25.983 1.00 94.31 222 LEU A CA 1
ATOM 1618 C C . LEU A 1 222 ? -10.891 4.351 24.806 1.00 94.31 222 LEU A C 1
ATOM 1620 O O . LEU A 1 222 ? -10.198 4.826 23.915 1.00 94.31 222 LEU A O 1
ATOM 1624 N N . THR A 1 223 ? -12.216 4.496 24.830 1.00 96.19 223 THR A N 1
ATOM 1625 C CA . THR A 1 223 ? -12.930 5.135 23.723 1.00 96.19 223 THR A CA 1
ATOM 1626 C C . THR A 1 223 ? -12.957 6.659 23.844 1.00 96.19 223 THR A C 1
ATOM 1628 O O . THR A 1 223 ? -13.470 7.250 24.797 1.00 96.19 223 THR A O 1
ATOM 1631 N N . THR A 1 224 ? -12.484 7.321 22.797 1.00 96.56 224 THR A N 1
ATOM 1632 C CA . THR A 1 224 ? -12.649 8.751 22.536 1.00 96.56 224 THR A CA 1
ATOM 1633 C C . THR A 1 224 ? -14.093 9.128 22.190 1.00 96.56 224 THR A C 1
ATOM 1635 O O . THR A 1 224 ? -14.469 10.298 22.252 1.00 96.56 224 THR A O 1
ATOM 1638 N N . CYS A 1 225 ? -14.949 8.147 21.899 1.00 97.62 225 CYS A N 1
ATOM 1639 C CA . CYS A 1 225 ? -16.355 8.353 21.567 1.00 97.62 225 CYS A CA 1
ATOM 1640 C C . CYS A 1 225 ? -17.293 8.466 22.775 1.00 97.62 225 CYS A C 1
ATOM 1642 O O . CYS A 1 225 ? -18.471 8.806 22.605 1.00 97.62 225 CYS A O 1
ATOM 1644 N N . ALA A 1 226 ? -16.786 8.248 23.989 1.00 96.75 226 ALA A N 1
ATOM 1645 C CA . ALA A 1 226 ? -17.514 8.451 25.236 1.00 96.75 226 ALA A CA 1
ATOM 1646 C C . ALA A 1 226 ? -16.721 9.376 26.180 1.00 96.75 226 ALA A C 1
ATOM 1648 O O . ALA A 1 226 ? -16.103 8.910 27.130 1.00 96.75 226 ALA A O 1
ATOM 1649 N N . PRO A 1 227 ? -16.711 10.704 25.942 1.00 95.00 227 PRO A N 1
ATOM 1650 C CA . PRO A 1 227 ? -15.991 11.606 26.832 1.00 95.00 227 PRO A CA 1
ATOM 1651 C C . PRO A 1 227 ? -16.550 11.554 28.260 1.00 95.00 227 PRO A C 1
ATOM 1653 O O . PRO A 1 227 ? -17.761 11.486 28.454 1.00 95.00 227 PRO A O 1
ATOM 1656 N N . ASP A 1 228 ? -15.697 11.684 29.268 1.00 91.12 228 ASP A N 1
ATOM 1657 C CA . ASP A 1 228 ? -16.104 11.589 30.683 1.00 91.12 228 ASP A CA 1
ATOM 1658 C C . ASP A 1 228 ? -16.192 12.953 31.379 1.00 91.12 228 ASP A C 1
ATOM 1660 O O . ASP A 1 228 ? -16.535 13.063 32.557 1.00 91.12 228 ASP A O 1
ATOM 1664 N N . GLY A 1 229 ? -15.911 14.019 30.630 1.00 91.19 229 GLY A N 1
ATOM 1665 C CA . GLY A 1 229 ? -15.906 15.392 31.108 1.00 91.19 229 GLY A CA 1
ATOM 1666 C C . GLY A 1 229 ? -14.637 16.121 30.695 1.00 91.19 229 GLY A C 1
ATOM 1667 O O . GLY A 1 229 ? -13.999 15.784 29.698 1.00 91.19 229 GLY A O 1
ATOM 1668 N N . GLU A 1 230 ? -14.296 17.145 31.467 1.00 90.75 230 GLU A N 1
ATOM 1669 C CA . GLU A 1 230 ? -13.064 17.907 31.305 1.00 90.75 230 GLU A CA 1
ATOM 1670 C C . GLU A 1 230 ? -12.208 17.754 32.563 1.00 90.75 230 GLU A C 1
ATOM 1672 O O . GLU A 1 230 ? -12.669 17.996 33.681 1.00 90.75 230 GLU A O 1
ATOM 1677 N N . ALA A 1 231 ? -10.945 17.386 32.375 1.00 87.38 231 ALA A N 1
ATOM 1678 C CA . ALA A 1 231 ? -9.920 17.371 33.404 1.00 87.38 231 ALA A CA 1
ATOM 1679 C C . ALA A 1 231 ? -8.837 18.380 33.011 1.00 87.38 231 ALA A C 1
ATOM 1681 O O . ALA A 1 231 ? -8.263 18.301 31.930 1.00 87.38 231 ALA A O 1
ATOM 1682 N N . GLU A 1 232 ? -8.587 19.370 33.872 1.00 89.31 232 GLU A N 1
ATOM 1683 C CA . GLU A 1 232 ? -7.584 20.422 33.623 1.00 89.31 232 GLU A CA 1
ATOM 1684 C C . GLU A 1 232 ? -7.782 21.179 32.288 1.00 89.31 232 GLU A C 1
ATOM 1686 O O . GLU A 1 232 ? -6.819 21.605 31.657 1.00 89.31 232 GLU A O 1
ATOM 1691 N N . GLY A 1 233 ? -9.036 21.355 31.851 1.00 87.81 233 GLY A N 1
ATOM 1692 C CA . GLY A 1 233 ? -9.370 22.035 30.591 1.00 87.81 233 GLY A CA 1
ATOM 1693 C C . GLY A 1 233 ? -9.169 21.181 29.335 1.00 87.81 233 GLY A C 1
ATOM 1694 O O . GLY A 1 233 ? -9.285 21.695 28.229 1.00 87.81 233 GLY A O 1
ATOM 1695 N N . THR A 1 234 ? -8.877 19.888 29.493 1.00 85.81 234 THR A N 1
ATOM 1696 C CA . THR A 1 234 ? -8.796 18.918 28.395 1.00 85.81 234 THR A CA 1
ATOM 1697 C C . THR A 1 234 ? -9.926 17.906 28.531 1.00 85.81 234 THR A C 1
ATOM 1699 O O . THR A 1 234 ? -10.232 17.463 29.639 1.00 85.81 234 THR A O 1
ATOM 1702 N N . THR A 1 235 ? -10.562 17.530 27.421 1.00 90.06 235 THR A N 1
ATOM 1703 C CA . THR A 1 235 ? -11.554 16.450 27.424 1.00 90.06 235 THR A CA 1
ATOM 1704 C C . THR A 1 235 ? -10.891 15.142 27.856 1.00 90.06 235 THR A C 1
ATOM 1706 O O . THR A 1 235 ? -9.867 14.756 27.298 1.00 90.06 235 THR A O 1
ATOM 1709 N N . SER A 1 236 ? -11.450 14.482 28.869 1.00 91.69 236 SER A N 1
ATOM 1710 C CA . SER A 1 236 ? -10.949 13.197 29.360 1.00 91.69 236 SER A CA 1
ATOM 1711 C C . SER A 1 236 ? -11.704 12.035 28.722 1.00 91.69 236 SER A C 1
ATOM 1713 O O . SER A 1 236 ? -12.934 12.078 28.641 1.00 91.69 236 SER A O 1
ATOM 1715 N N . TYR A 1 237 ? -10.969 10.986 28.364 1.00 93.25 237 TYR A N 1
ATOM 1716 C CA . TYR A 1 237 ? -11.493 9.733 27.824 1.00 93.25 237 TYR A CA 1
ATOM 1717 C C . TYR A 1 237 ? -10.934 8.595 28.676 1.00 93.25 237 TYR A C 1
ATOM 1719 O O . TYR A 1 237 ? -9.764 8.241 28.570 1.00 93.25 237 TYR A O 1
ATOM 1727 N N . ALA A 1 238 ? -11.738 8.120 29.614 1.00 92.69 238 ALA A N 1
ATOM 1728 C CA . ALA A 1 238 ? -11.406 7.087 30.586 1.00 92.69 238 ALA A CA 1
ATOM 1729 C C . ALA A 1 238 ? -12.389 5.906 30.535 1.00 92.69 238 ALA A C 1
ATOM 1731 O O . ALA A 1 238 ? -12.199 4.937 31.267 1.00 92.69 238 ALA A O 1
ATOM 1732 N N . THR A 1 239 ? -13.421 5.970 29.688 1.00 94.38 239 THR A N 1
ATOM 1733 C CA . THR A 1 239 ? -14.358 4.870 29.453 1.00 94.38 239 THR A CA 1
ATOM 1734 C C . THR A 1 239 ? -13.676 3.755 28.644 1.00 94.38 239 THR A C 1
ATOM 1736 O O . THR A 1 239 ? -13.333 3.983 27.481 1.00 94.38 239 THR A O 1
ATOM 1739 N N . PRO A 1 240 ? -13.475 2.551 29.218 1.00 94.31 240 PRO A N 1
ATOM 1740 C CA . PRO A 1 240 ? -12.936 1.414 28.481 1.00 94.31 240 PRO A CA 1
ATOM 1741 C C . PRO A 1 240 ? -13.976 0.828 27.521 1.00 94.31 240 PRO A C 1
ATOM 1743 O O . PRO A 1 240 ? -15.178 0.826 27.805 1.00 94.31 240 PRO A O 1
ATOM 1746 N N . LEU A 1 241 ? -13.504 0.287 26.401 1.00 95.06 241 LEU A N 1
ATOM 1747 C CA . LEU A 1 241 ? -14.285 -0.583 25.532 1.00 95.06 241 LEU A CA 1
ATOM 1748 C C . LEU A 1 241 ? -14.626 -1.883 26.288 1.00 95.06 241 LEU A C 1
ATOM 1750 O O . LEU A 1 241 ? -13.765 -2.425 26.983 1.00 95.06 241 LEU A O 1
ATOM 1754 N N . PRO A 1 242 ? -15.869 -2.387 26.196 1.00 95.38 242 PRO A N 1
ATOM 1755 C CA . PRO A 1 242 ? -16.252 -3.642 26.829 1.00 95.38 242 PRO A CA 1
ATOM 1756 C C . PRO A 1 242 ? -15.589 -4.839 26.137 1.00 95.38 242 PRO A C 1
ATOM 1758 O O . PRO A 1 242 ? -15.261 -4.775 24.951 1.00 95.38 242 PRO A O 1
ATOM 1761 N N . ASP A 1 243 ? -15.464 -5.958 26.846 1.00 94.44 243 ASP A N 1
ATOM 1762 C CA . ASP A 1 243 ? -15.015 -7.219 26.256 1.00 94.44 243 ASP A CA 1
ATOM 1763 C C . ASP A 1 243 ? -15.885 -7.596 25.045 1.00 94.44 243 ASP A C 1
ATOM 1765 O O . ASP A 1 243 ? -17.118 -7.506 25.084 1.00 94.44 243 ASP A O 1
ATOM 1769 N N . GLY A 1 244 ? -15.255 -8.036 23.958 1.00 95.38 244 GLY A N 1
ATOM 1770 C CA . GLY A 1 244 ? -15.966 -8.370 22.729 1.00 95.38 244 GLY A CA 1
ATOM 1771 C C . GLY A 1 244 ? -15.079 -8.449 21.497 1.00 95.38 244 GLY A C 1
ATOM 1772 O O . GLY A 1 244 ? -13.860 -8.334 21.570 1.00 95.38 244 GLY A O 1
ATOM 1773 N N . GLU A 1 245 ? -15.716 -8.663 20.352 1.00 95.94 245 GLU A N 1
ATOM 1774 C CA . GLU A 1 245 ? -15.065 -8.643 19.042 1.00 95.94 245 GLU A CA 1
ATOM 1775 C C . GLU A 1 245 ? -15.254 -7.264 18.398 1.00 95.94 245 GLU A C 1
ATOM 1777 O O . GLU A 1 245 ? -16.305 -6.628 18.543 1.00 95.94 245 GLU A O 1
ATOM 1782 N N . TYR A 1 246 ? -14.205 -6.810 17.728 1.00 96.81 246 TYR A N 1
ATOM 1783 C CA . TYR A 1 246 ? -14.041 -5.493 17.137 1.00 96.81 246 TYR A CA 1
ATOM 1784 C C . TYR A 1 246 ? -13.347 -5.626 15.788 1.00 96.81 246 TYR A C 1
ATOM 1786 O O . TYR A 1 246 ? -12.620 -6.583 15.540 1.00 96.81 246 TYR A O 1
ATOM 1794 N N . GLN A 1 247 ? -13.534 -4.622 14.948 1.00 96.00 247 GLN A N 1
ATOM 1795 C CA . GLN A 1 247 ? -12.734 -4.394 13.757 1.00 96.00 247 GLN A CA 1
ATOM 1796 C C . GLN A 1 247 ? -11.872 -3.165 14.012 1.00 96.00 247 GLN A C 1
ATOM 1798 O O . GLN A 1 247 ? -12.381 -2.154 14.492 1.00 96.00 247 GLN A O 1
ATOM 1803 N N . VAL A 1 248 ? -10.583 -3.229 13.706 1.00 95.69 248 VAL A N 1
ATOM 1804 C CA . VAL A 1 248 ? -9.670 -2.090 13.827 1.00 95.69 248 VAL A CA 1
ATOM 1805 C C . VAL A 1 248 ? -9.028 -1.792 12.487 1.00 95.69 248 VAL A C 1
ATOM 1807 O O . VAL A 1 248 ? -8.675 -2.708 11.755 1.00 95.69 248 VAL A O 1
ATOM 1810 N N . THR A 1 249 ? -8.847 -0.522 12.157 1.00 95.06 249 THR A N 1
ATOM 1811 C CA . THR A 1 249 ? -8.046 -0.116 10.998 1.00 95.06 249 THR A CA 1
ATOM 1812 C C . THR A 1 249 ? -7.058 0.955 11.428 1.00 95.06 249 THR A C 1
ATOM 1814 O O . THR A 1 249 ? -7.453 1.881 12.144 1.00 95.06 249 THR A O 1
ATOM 1817 N N . PRO A 1 250 ? -5.784 0.886 11.005 1.00 94.75 250 PRO A N 1
ATOM 1818 C CA . PRO A 1 250 ? -4.911 2.031 11.159 1.00 94.75 250 PRO A CA 1
ATOM 1819 C C . PRO A 1 250 ? -5.400 3.161 10.255 1.00 94.75 250 PRO A C 1
ATOM 1821 O O . PRO A 1 250 ? -5.942 2.913 9.168 1.00 94.75 250 PRO A O 1
ATOM 1824 N N . TYR A 1 251 ? -5.200 4.397 10.692 1.00 94.94 251 TYR A N 1
ATOM 1825 C CA . TYR A 1 251 ? -5.403 5.544 9.828 1.00 94.94 251 TYR A CA 1
ATOM 1826 C C . TYR A 1 251 ? -4.472 6.711 10.154 1.00 94.94 251 TYR A C 1
ATOM 1828 O O . TYR A 1 251 ? -4.042 6.882 11.296 1.00 94.94 251 TYR A O 1
ATOM 1836 N N . ASP A 1 252 ? -4.199 7.515 9.129 1.00 92.81 252 ASP A N 1
ATOM 1837 C CA . ASP A 1 252 ? -3.498 8.795 9.208 1.00 92.81 252 ASP A CA 1
ATOM 1838 C C . ASP A 1 252 ? -4.419 9.947 8.789 1.00 92.81 252 ASP A C 1
ATOM 1840 O O . ASP A 1 252 ? -5.383 9.759 8.039 1.00 92.81 252 ASP A O 1
ATOM 1844 N N . VAL A 1 253 ? -4.075 11.168 9.205 1.00 91.69 253 VAL A N 1
ATOM 1845 C CA . VAL A 1 253 ? -4.622 12.401 8.640 1.00 91.69 253 VAL A CA 1
ATOM 1846 C C . VAL A 1 253 ? -3.492 13.227 8.040 1.00 91.69 253 VAL A C 1
ATOM 1848 O O . VAL A 1 253 ? -2.522 13.577 8.714 1.00 91.69 253 VAL A O 1
ATOM 1851 N N . VAL A 1 254 ? -3.631 13.563 6.762 1.00 90.12 254 VAL A N 1
ATOM 1852 C CA . VAL A 1 254 ? -2.783 14.554 6.095 1.00 90.12 254 VAL A CA 1
ATOM 1853 C C . VAL A 1 254 ? -3.402 15.926 6.308 1.00 90.12 254 VAL A C 1
ATOM 1855 O O . VAL A 1 254 ? -4.570 16.116 5.982 1.00 90.12 254 VAL A O 1
ATOM 1858 N N . TRP A 1 255 ? -2.626 16.870 6.827 1.00 87.62 255 TRP A N 1
ATOM 1859 C CA . TRP A 1 255 ? -3.006 18.267 7.012 1.00 87.62 255 TRP A CA 1
ATOM 1860 C C . TRP A 1 255 ? -2.263 19.134 6.005 1.00 87.62 255 TRP A C 1
ATOM 1862 O O . TRP A 1 255 ? -1.067 18.939 5.795 1.00 87.62 255 TRP A O 1
ATOM 1872 N N . SER A 1 256 ? -2.940 20.118 5.423 1.00 83.62 256 SER A N 1
ATOM 1873 C CA . SER A 1 256 ? -2.261 21.269 4.825 1.00 83.62 256 SER A CA 1
ATOM 1874 C C . SER A 1 256 ? -1.592 22.134 5.905 1.00 83.62 256 SER A C 1
ATOM 1876 O O . SER A 1 256 ? -1.937 22.062 7.089 1.00 83.62 256 SER A O 1
ATOM 1878 N N . ASP A 1 257 ? -0.649 22.979 5.498 1.00 76.94 257 ASP A N 1
ATOM 1879 C CA . ASP A 1 257 ? 0.062 23.938 6.355 1.00 76.94 257 ASP A CA 1
ATOM 1880 C C . ASP A 1 257 ? -0.873 24.923 7.088 1.00 76.94 257 ASP A C 1
ATOM 1882 O O . ASP A 1 257 ? -0.593 25.365 8.206 1.00 76.94 257 ASP A O 1
ATOM 1886 N N . ASP A 1 258 ? -2.014 25.236 6.477 1.00 76.75 258 ASP A N 1
ATOM 1887 C CA . ASP A 1 258 ? -3.083 26.063 7.033 1.00 76.75 258 ASP A CA 1
ATOM 1888 C C . ASP A 1 258 ? -4.151 25.270 7.812 1.00 76.75 258 ASP A C 1
ATOM 1890 O O . ASP A 1 258 ? -5.121 25.853 8.316 1.00 76.75 258 ASP A O 1
ATOM 1894 N N . PHE A 1 259 ? -3.962 23.953 7.956 1.00 70.50 259 PHE A N 1
ATOM 1895 C CA . PHE A 1 259 ? -4.884 23.031 8.616 1.00 70.50 259 PHE A CA 1
ATOM 1896 C C . PHE A 1 259 ? -6.322 23.137 8.071 1.00 70.50 259 PHE A C 1
ATOM 1898 O O . PHE A 1 259 ? -7.274 23.054 8.849 1.00 70.50 259 PHE A O 1
ATOM 1905 N N . GLN A 1 260 ? -6.506 23.384 6.769 1.00 70.44 260 GLN A N 1
ATOM 1906 C CA . GLN A 1 260 ? -7.832 23.490 6.141 1.00 70.44 260 GLN A CA 1
ATOM 1907 C C . GLN A 1 260 ? -8.230 22.250 5.338 1.00 70.44 260 GLN A C 1
ATOM 1909 O O . GLN A 1 260 ? -9.420 21.935 5.274 1.00 70.44 260 GLN A O 1
ATOM 1914 N N . GLU A 1 261 ? -7.273 21.556 4.723 1.00 64.31 261 GLU A N 1
ATOM 1915 C CA . GLU A 1 261 ? -7.544 20.353 3.938 1.00 64.31 261 GLU A CA 1
ATOM 1916 C C . GLU A 1 261 ? -7.061 19.114 4.688 1.00 64.31 261 GLU A C 1
ATOM 1918 O O . GLU A 1 261 ? -5.917 19.044 5.147 1.00 64.31 261 GLU A O 1
ATOM 1923 N N . HIS A 1 262 ? -7.975 18.153 4.848 1.00 77.81 262 HIS A N 1
ATOM 1924 C CA . HIS A 1 262 ? -7.727 16.906 5.559 1.00 77.81 262 HIS A CA 1
ATOM 1925 C C . HIS A 1 262 ? -8.001 15.719 4.658 1.00 77.81 262 HIS A C 1
ATOM 1927 O O . HIS A 1 262 ? -9.090 15.590 4.093 1.00 77.81 262 HIS A O 1
ATOM 1933 N N . VAL A 1 263 ? -7.027 14.824 4.580 1.00 82.19 263 VAL A N 1
ATOM 1934 C CA . VAL A 1 263 ? -7.158 13.544 3.889 1.00 82.19 263 VAL A CA 1
ATOM 1935 C C . VAL A 1 263 ? -7.030 12.461 4.943 1.00 82.19 263 VAL A C 1
ATOM 1937 O O . VAL A 1 263 ? -5.985 12.345 5.576 1.00 82.19 263 VAL A O 1
ATOM 1940 N N . VAL A 1 264 ? -8.100 11.698 5.163 1.00 81.75 264 VAL A N 1
ATOM 1941 C CA . VAL A 1 264 ? -8.080 10.533 6.056 1.00 81.75 264 VAL A CA 1
ATOM 1942 C C . VAL A 1 264 ? -7.618 9.333 5.252 1.00 81.75 264 VAL A C 1
ATOM 1944 O O . VAL A 1 264 ? -8.293 8.936 4.303 1.00 81.75 264 VAL A O 1
ATOM 1947 N N . VAL A 1 265 ? -6.477 8.759 5.611 1.00 82.44 265 VAL A N 1
ATOM 1948 C CA . VAL A 1 265 ? -5.900 7.585 4.952 1.00 82.44 265 VAL A CA 1
ATOM 1949 C C . VAL A 1 265 ? -6.125 6.388 5.852 1.00 82.44 265 VAL A C 1
ATOM 1951 O O . VAL A 1 265 ? -5.383 6.205 6.806 1.00 82.44 265 VAL A O 1
ATOM 1954 N N . ALA A 1 266 ? -7.157 5.596 5.571 1.00 87.25 266 ALA A N 1
ATOM 1955 C CA . ALA A 1 266 ? -7.465 4.379 6.317 1.00 87.25 266 ALA A CA 1
ATOM 1956 C C . ALA A 1 266 ? -6.933 3.124 5.609 1.00 87.25 266 ALA A C 1
ATOM 1958 O O . ALA A 1 266 ? -6.924 3.044 4.376 1.00 87.25 266 ALA A O 1
ATOM 1959 N N . GLY A 1 267 ? -6.469 2.169 6.411 1.00 88.38 267 GLY A N 1
ATOM 1960 C CA . GLY A 1 267 ? -5.943 0.882 5.972 1.00 88.38 267 GLY A CA 1
ATOM 1961 C C . GLY A 1 267 ? -7.010 -0.206 5.860 1.00 88.38 267 GLY A C 1
ATOM 1962 O O . GLY A 1 267 ? -8.205 0.085 5.789 1.00 88.38 267 GLY A O 1
ATOM 1963 N N . PRO A 1 268 ? -6.585 -1.479 5.808 1.00 89.44 268 PRO A N 1
ATOM 1964 C CA . PRO A 1 268 ? -7.502 -2.604 5.908 1.00 89.44 268 PRO A CA 1
ATOM 1965 C C . PRO A 1 268 ? -8.038 -2.761 7.338 1.00 89.44 268 PRO A C 1
ATOM 1967 O O . PRO A 1 268 ? -7.335 -2.502 8.317 1.00 89.44 268 PRO A O 1
ATOM 1970 N N . TRP A 1 269 ? -9.271 -3.257 7.442 1.00 92.94 269 TRP A N 1
ATOM 1971 C CA . TRP A 1 269 ? -9.868 -3.670 8.710 1.00 92.94 269 TRP A CA 1
ATOM 1972 C C . TRP A 1 269 ? -9.314 -5.018 9.172 1.00 92.94 269 TRP A C 1
ATOM 1974 O O . TRP A 1 269 ? -9.191 -5.949 8.379 1.00 92.94 269 TRP A O 1
ATOM 1984 N N . LEU A 1 270 ? -9.029 -5.117 10.467 1.00 92.69 270 LEU A N 1
ATOM 1985 C CA . LEU A 1 270 ? -8.504 -6.292 11.150 1.00 92.69 270 LEU A CA 1
ATOM 1986 C C . LEU A 1 270 ? -9.438 -6.700 12.285 1.00 92.69 270 LEU A C 1
ATOM 1988 O O . LEU A 1 270 ? -9.860 -5.852 13.069 1.00 92.69 270 LEU A O 1
ATOM 1992 N N . ASP A 1 271 ? -9.710 -7.992 12.423 1.00 93.69 271 ASP A N 1
ATOM 1993 C CA . ASP A 1 271 ? -10.555 -8.496 13.503 1.00 93.69 271 ASP A CA 1
ATOM 1994 C C . ASP A 1 271 ? -9.756 -8.648 14.810 1.00 93.69 271 ASP A C 1
ATOM 1996 O O . ASP A 1 271 ? -8.759 -9.372 14.884 1.00 93.69 271 ASP A O 1
ATOM 2000 N N . VAL A 1 272 ? -10.222 -7.984 15.867 1.00 93.62 272 VAL A N 1
ATOM 2001 C CA . VAL A 1 272 ? -9.612 -7.929 17.201 1.00 93.62 272 VAL A CA 1
ATOM 2002 C C . VAL A 1 272 ? -10.617 -8.371 18.260 1.00 93.62 272 VAL A C 1
ATOM 2004 O O . VAL A 1 272 ? -11.777 -7.976 18.246 1.00 93.62 272 VAL A O 1
ATOM 2007 N N . ARG A 1 273 ? -10.171 -9.158 19.234 1.00 94.12 273 ARG A N 1
ATOM 2008 C CA . ARG A 1 273 ? -10.902 -9.479 20.457 1.00 94.12 273 ARG A CA 1
ATOM 2009 C C . ARG A 1 273 ? -10.330 -8.686 21.620 1.00 94.12 273 ARG A C 1
ATOM 2011 O O . ARG A 1 273 ? -9.138 -8.777 21.881 1.00 94.12 273 ARG A O 1
ATOM 2018 N N . VAL A 1 274 ? -11.176 -7.946 22.323 1.00 92.94 274 VAL A N 1
ATOM 2019 C CA . VAL A 1 274 ? -10.848 -7.303 23.599 1.00 92.94 274 VAL A CA 1
ATOM 2020 C C . VAL A 1 274 ? -11.371 -8.175 24.734 1.00 92.94 274 VAL A C 1
ATOM 2022 O O . VAL A 1 274 ? -12.529 -8.595 24.708 1.00 92.94 274 VAL A O 1
ATOM 2025 N N . ASP A 1 275 ? -10.521 -8.447 25.713 1.00 90.62 275 ASP A N 1
ATOM 2026 C CA . ASP A 1 275 ? -10.845 -9.133 26.958 1.00 90.62 275 ASP A CA 1
ATOM 2027 C C . ASP A 1 275 ? -10.004 -8.582 28.129 1.00 90.62 275 ASP A C 1
ATOM 2029 O O . ASP A 1 275 ? -9.265 -7.603 27.994 1.00 90.62 275 ASP A O 1
ATOM 2033 N N . ALA A 1 276 ? -10.121 -9.211 29.301 1.00 86.50 276 ALA A N 1
ATOM 2034 C CA . ALA A 1 276 ? -9.405 -8.816 30.513 1.00 86.50 276 ALA A CA 1
ATOM 2035 C C . ALA A 1 276 ? -7.865 -8.853 30.397 1.00 86.50 276 ALA A C 1
ATOM 2037 O O . ALA A 1 276 ? -7.193 -8.192 31.193 1.00 86.50 276 ALA A O 1
ATOM 2038 N N . ASP A 1 277 ? -7.309 -9.617 29.452 1.00 83.00 277 ASP A N 1
ATOM 2039 C CA . ASP A 1 277 ? -5.870 -9.690 29.187 1.00 83.00 277 ASP A CA 1
ATOM 2040 C C . ASP A 1 277 ? -5.423 -8.643 28.141 1.00 83.00 277 ASP A C 1
ATOM 2042 O O . ASP A 1 277 ? -4.225 -8.372 28.006 1.00 83.00 277 ASP A O 1
ATOM 2046 N N . GLY A 1 278 ? -6.370 -8.006 27.443 1.00 86.12 278 GLY A N 1
ATOM 2047 C CA . GLY A 1 278 ? -6.150 -6.902 26.512 1.00 86.12 278 GLY A CA 1
ATOM 2048 C C . GLY A 1 278 ? -6.852 -7.095 25.168 1.00 86.12 278 GLY A C 1
ATOM 2049 O O . GLY A 1 278 ? -7.831 -7.820 25.046 1.00 86.12 278 GLY A O 1
ATOM 2050 N N . ALA A 1 279 ? -6.364 -6.411 24.136 1.00 89.00 279 ALA A N 1
ATOM 2051 C CA . ALA A 1 279 ? -6.795 -6.631 22.755 1.00 89.00 279 ALA A CA 1
ATOM 2052 C C . ALA A 1 279 ? -5.952 -7.751 22.130 1.00 89.00 279 ALA A C 1
ATOM 2054 O O . ALA A 1 279 ? -4.771 -7.789 22.399 1.00 89.00 279 ALA A O 1
ATOM 2055 N N . THR A 1 280 ? -6.484 -8.640 21.297 1.00 88.81 280 THR A N 1
ATOM 2056 C CA . THR A 1 280 ? -5.740 -9.688 20.568 1.00 88.81 280 THR A CA 1
ATOM 2057 C C . THR A 1 280 ? -6.306 -9.820 19.161 1.00 88.81 280 THR A C 1
ATOM 2059 O O . THR A 1 280 ? -7.511 -9.691 18.988 1.00 88.81 280 THR A O 1
ATOM 2062 N N . LEU A 1 281 ? -5.490 -10.076 18.135 1.00 88.25 281 LEU A N 1
ATOM 2063 C CA . LEU A 1 281 ? -6.054 -10.390 16.818 1.00 88.25 281 LEU A CA 1
ATOM 2064 C C . LEU A 1 281 ? -6.782 -11.740 16.848 1.00 88.25 281 LEU A C 1
ATOM 2066 O O . LEU A 1 281 ? -6.301 -12.703 17.449 1.00 88.25 281 LEU A O 1
ATOM 2070 N N . ILE A 1 282 ? -7.944 -11.811 16.197 1.00 88.00 282 ILE A N 1
ATOM 2071 C CA . ILE A 1 282 ? -8.766 -13.030 16.135 1.00 88.00 282 ILE A CA 1
ATOM 2072 C C . ILE A 1 282 ? -8.209 -14.016 15.107 1.00 88.00 282 ILE A C 1
ATOM 2074 O O . ILE A 1 282 ? -8.207 -15.225 15.352 1.00 88.00 282 ILE A O 1
ATOM 2078 N N . ALA A 1 283 ? -7.719 -13.499 13.986 1.00 79.38 283 ALA A N 1
ATOM 2079 C CA . ALA A 1 283 ? -6.960 -14.238 12.993 1.00 79.38 283 ALA A CA 1
ATOM 2080 C C . ALA A 1 283 ? -5.551 -13.638 12.930 1.00 79.38 283 ALA A C 1
ATOM 2082 O O . ALA A 1 283 ? -5.424 -12.423 13.107 1.00 79.38 283 ALA A O 1
ATOM 2083 N N . PRO A 1 284 ? -4.497 -14.439 12.684 1.00 64.88 284 PRO A N 1
ATOM 2084 C CA . PRO A 1 284 ? -3.227 -13.883 12.237 1.00 64.88 284 PRO A CA 1
ATOM 2085 C C . PRO A 1 284 ? -3.497 -12.873 11.125 1.00 64.88 284 PRO A C 1
ATOM 2087 O O . PRO A 1 284 ? -4.495 -12.990 10.407 1.00 64.88 284 PRO A O 1
ATOM 2090 N N . LEU A 1 285 ? -2.618 -11.886 10.981 1.00 60.34 285 LEU A N 1
ATOM 2091 C CA . LEU A 1 285 ? -2.540 -11.171 9.720 1.00 60.34 285 LEU A CA 1
ATOM 2092 C C . LEU A 1 285 ? -2.152 -12.212 8.671 1.00 60.34 285 LEU A C 1
ATOM 2094 O O . LEU A 1 285 ? -0.972 -12.407 8.399 1.00 60.34 285 LEU A O 1
ATOM 2098 N N . ASP A 1 286 ? -3.138 -12.924 8.127 1.00 48.59 286 ASP A N 1
ATOM 2099 C CA . ASP A 1 286 ? -2.992 -13.599 6.856 1.00 48.59 286 ASP A CA 1
ATOM 2100 C C . ASP A 1 286 ? -2.576 -12.465 5.935 1.00 48.59 286 ASP A C 1
ATOM 2102 O O . ASP A 1 286 ? -3.325 -11.503 5.725 1.00 48.59 286 ASP A O 1
ATOM 2106 N N . THR A 1 287 ? -1.299 -12.474 5.578 1.00 47.75 287 THR A N 1
ATOM 2107 C CA . THR A 1 287 ? -0.620 -11.409 4.862 1.00 47.75 287 THR A CA 1
ATOM 2108 C C . THR A 1 287 ? -1.299 -11.307 3.500 1.00 47.75 287 THR A C 1
ATOM 2110 O O . THR A 1 287 ? -0.887 -11.974 2.566 1.00 47.75 287 THR A O 1
ATOM 2113 N N . ALA A 1 288 ? -2.391 -10.538 3.418 1.00 44.72 288 ALA A N 1
ATOM 2114 C CA . ALA A 1 288 ? -3.472 -10.764 2.456 1.00 44.72 288 ALA A CA 1
ATOM 2115 C C . ALA A 1 288 ? -4.120 -12.161 2.616 1.00 44.72 288 ALA A C 1
ATOM 2117 O O . ALA A 1 288 ? -3.453 -13.187 2.638 1.00 44.72 288 ALA A O 1
ATOM 2118 N N . GLY A 1 289 ? -5.446 -12.193 2.777 1.00 38.91 289 GLY A N 1
ATOM 2119 C CA . GLY A 1 289 ? -6.191 -13.397 3.136 1.00 38.91 289 GLY A CA 1
ATOM 2120 C C . GLY A 1 289 ? -5.820 -14.650 2.337 1.00 38.91 289 GLY A C 1
ATOM 2121 O O . GLY A 1 289 ? -6.039 -14.716 1.127 1.00 38.91 289 GLY A O 1
ATOM 2122 N N . GLU A 1 290 ? -5.385 -15.692 3.047 1.00 37.41 290 GLU A N 1
ATOM 2123 C CA . GLU A 1 290 ? -5.627 -17.057 2.600 1.00 37.41 290 GLU A CA 1
ATOM 2124 C C . GLU A 1 290 ? -7.144 -17.257 2.634 1.00 37.41 290 GLU A C 1
ATOM 2126 O O . GLU A 1 290 ? -7.773 -17.503 3.667 1.00 37.41 290 GLU A O 1
ATOM 2131 N N . ALA A 1 291 ? -7.760 -17.081 1.466 1.00 44.31 291 ALA A N 1
ATOM 2132 C CA . ALA A 1 291 ? -9.122 -17.497 1.232 1.00 44.31 291 ALA A CA 1
ATOM 2133 C C . ALA A 1 291 ? -9.280 -18.942 1.719 1.00 44.31 291 ALA A C 1
ATOM 2135 O O . ALA A 1 291 ? -8.524 -19.841 1.346 1.00 44.31 291 ALA A O 1
ATOM 2136 N N . SER A 1 292 ? -10.302 -19.145 2.553 1.00 35.09 292 SER A N 1
ATOM 2137 C CA . SER A 1 292 ? -10.896 -20.452 2.803 1.00 35.09 292 SER A CA 1
ATOM 2138 C C . SER A 1 292 ? -10.869 -21.306 1.539 1.00 35.09 292 SER A C 1
ATOM 2140 O O . SER A 1 292 ? -11.249 -20.841 0.468 1.00 35.09 292 SER A O 1
ATOM 2142 N N . ASP A 1 293 ? -10.484 -22.566 1.733 1.00 32.34 293 ASP A N 1
ATOM 2143 C CA . ASP A 1 293 ? -10.394 -23.698 0.805 1.00 32.34 293 ASP A CA 1
ATOM 2144 C C . ASP A 1 293 ? -11.757 -24.074 0.163 1.00 32.34 293 ASP A C 1
ATOM 2146 O O . ASP A 1 293 ? -12.228 -25.213 0.172 1.00 32.34 293 ASP A O 1
ATOM 2150 N N . THR A 1 294 ? -12.457 -23.077 -0.368 1.00 36.72 294 THR A N 1
ATOM 2151 C CA . THR A 1 294 ? -13.487 -23.197 -1.386 1.00 36.72 294 THR A CA 1
ATOM 2152 C C . THR A 1 294 ? -12.814 -22.796 -2.678 1.00 36.72 294 THR A C 1
ATOM 2154 O O . THR A 1 294 ? -12.654 -21.606 -2.907 1.00 36.72 294 THR A O 1
ATOM 2157 N N . ALA A 1 295 ? -12.400 -23.790 -3.469 1.00 41.00 295 ALA A N 1
ATOM 2158 C CA . ALA A 1 295 ? -11.937 -23.660 -4.850 1.00 41.00 295 ALA A CA 1
ATOM 2159 C C . ALA A 1 295 ? -12.359 -22.323 -5.479 1.00 41.00 295 ALA A C 1
ATOM 2161 O O . ALA A 1 295 ? -13.516 -22.172 -5.884 1.00 41.00 295 ALA A O 1
ATOM 2162 N N . SER A 1 296 ? -11.424 -21.369 -5.469 1.00 41.81 296 SER A N 1
ATOM 2163 C CA . SER A 1 296 ? -11.600 -20.038 -6.017 1.00 41.81 296 SER A CA 1
ATOM 2164 C C . SER A 1 296 ? -12.168 -20.164 -7.424 1.00 41.81 296 SER A C 1
ATOM 2166 O O . SER A 1 296 ? -11.627 -20.882 -8.271 1.00 41.81 296 SER A O 1
ATOM 2168 N N . GLU A 1 297 ? -13.267 -19.456 -7.680 1.00 47.50 297 GLU A N 1
ATOM 2169 C CA . GLU A 1 297 ? -13.428 -18.848 -8.994 1.00 47.50 297 GLU A CA 1
ATOM 2170 C C . GLU A 1 297 ? -12.090 -18.166 -9.275 1.00 47.50 297 GLU A C 1
ATOM 2172 O O . GLU A 1 297 ? -11.663 -17.334 -8.478 1.00 47.50 297 GLU A O 1
ATOM 2177 N N . VAL A 1 298 ? -11.367 -18.641 -10.292 1.00 53.56 298 VAL A N 1
ATOM 2178 C CA . VAL A 1 298 ? -10.114 -18.034 -10.748 1.00 53.56 298 VAL A CA 1
ATOM 2179 C C . VAL A 1 298 ? -10.386 -16.537 -10.816 1.00 53.56 298 VAL A C 1
ATOM 2181 O O . VAL A 1 298 ? -11.265 -16.129 -11.579 1.00 53.56 298 VAL A O 1
ATOM 2184 N N . GLY A 1 299 ? -9.741 -15.771 -9.929 1.00 55.75 299 GLY A N 1
ATOM 2185 C CA . GLY A 1 299 ? -9.874 -14.321 -9.902 1.00 55.75 299 GLY A CA 1
ATOM 2186 C C . GLY A 1 299 ? -9.628 -13.806 -11.312 1.00 55.75 299 GLY A C 1
ATOM 2187 O O . GLY A 1 299 ? -8.774 -14.338 -12.025 1.00 55.75 299 GLY A O 1
ATOM 2188 N N . ASP A 1 300 ? -10.458 -12.867 -11.746 1.00 72.94 300 ASP A N 1
ATOM 2189 C CA . ASP A 1 300 ? -10.440 -12.320 -13.100 1.00 72.94 300 ASP A CA 1
ATOM 2190 C C . ASP A 1 300 ? -9.202 -11.422 -13.249 1.00 72.94 300 ASP A C 1
ATOM 2192 O O . ASP A 1 300 ? -9.311 -10.199 -13.243 1.00 72.94 300 ASP A O 1
ATOM 2196 N N . CYS A 1 301 ? -8.007 -12.025 -13.302 1.00 85.19 301 CYS A N 1
ATOM 2197 C CA . CYS A 1 301 ? -6.782 -11.258 -13.453 1.00 85.19 301 CYS A CA 1
ATOM 2198 C C . CYS A 1 301 ? -6.724 -10.593 -14.817 1.00 85.19 301 CYS A C 1
ATOM 2200 O O . CYS A 1 301 ? -7.353 -11.037 -15.775 1.00 85.19 301 CYS A O 1
ATOM 2202 N N . SER A 1 302 ? -5.912 -9.549 -14.950 1.00 88.94 302 SER A N 1
ATOM 2203 C CA . SER A 1 302 ? -5.811 -8.804 -16.210 1.00 88.94 302 SER A CA 1
ATOM 2204 C C . SER A 1 302 ? -5.376 -9.663 -17.408 1.00 88.94 302 SER A C 1
ATOM 2206 O O . SER A 1 302 ? -5.687 -9.334 -18.554 1.00 88.94 302 SER A O 1
ATOM 2208 N N . ALA A 1 303 ? -4.700 -10.794 -17.171 1.00 90.50 303 ALA A N 1
ATOM 2209 C CA . ALA A 1 303 ? -4.353 -11.773 -18.204 1.00 90.50 303 ALA A CA 1
ATOM 2210 C C . ALA A 1 303 ? -5.367 -12.924 -18.364 1.00 90.50 303 ALA A C 1
ATOM 2212 O O . ALA A 1 303 ? -5.186 -13.769 -19.246 1.00 90.50 303 ALA A O 1
ATOM 2213 N N . ALA A 1 304 ? -6.436 -12.977 -17.567 1.00 89.06 304 ALA A N 1
ATOM 2214 C CA . ALA A 1 304 ? -7.453 -14.014 -17.669 1.00 89.06 304 ALA A CA 1
ATOM 2215 C C . ALA A 1 304 ? -8.093 -13.999 -19.069 1.00 89.06 304 ALA A C 1
ATOM 2217 O O . ALA A 1 304 ? -8.641 -13.004 -19.543 1.00 89.06 304 ALA A O 1
ATOM 2218 N N . GLY A 1 305 ? -7.990 -15.126 -19.779 1.00 86.62 305 GLY A N 1
ATOM 2219 C CA . GLY A 1 305 ? -8.505 -15.258 -21.146 1.00 86.62 305 GLY A CA 1
ATOM 2220 C C . GLY A 1 305 ? -7.676 -14.553 -22.226 1.00 86.62 305 GLY A C 1
ATOM 2221 O O . GLY A 1 305 ? -8.112 -14.502 -23.380 1.00 86.62 305 GLY A O 1
ATOM 2222 N N . LEU A 1 306 ? -6.490 -14.038 -21.890 1.00 91.50 306 LEU A N 1
ATOM 2223 C CA . LEU A 1 306 ? -5.555 -13.486 -22.859 1.00 91.50 306 LEU A CA 1
ATOM 2224 C C . LEU A 1 306 ? -4.962 -14.619 -23.719 1.00 91.50 306 LEU A C 1
ATOM 2226 O O . LEU A 1 306 ? -4.167 -15.428 -23.251 1.00 91.50 306 LEU A O 1
ATOM 2230 N N . ASP A 1 307 ? -5.353 -14.674 -24.994 1.00 93.25 307 ASP A N 1
ATOM 2231 C CA . ASP A 1 307 ? -4.802 -15.613 -25.980 1.00 93.25 307 ASP A CA 1
ATOM 2232 C C . ASP A 1 307 ? -3.550 -15.002 -26.622 1.00 93.25 307 ASP A C 1
ATOM 2234 O O . ASP A 1 307 ? -3.633 -14.213 -27.568 1.00 93.25 307 ASP A O 1
ATOM 2238 N N . VAL A 1 308 ? -2.386 -15.315 -26.053 1.00 94.25 308 VAL A N 1
ATOM 2239 C CA . VAL A 1 308 ? -1.078 -14.845 -26.526 1.00 94.25 308 VAL A CA 1
ATOM 2240 C C . VAL A 1 308 ? -0.256 -15.996 -27.106 1.00 94.25 308 VAL A C 1
ATOM 2242 O O . VAL A 1 308 ? -0.296 -17.110 -26.581 1.00 94.25 308 VAL A O 1
ATOM 2245 N N . PRO A 1 309 ? 0.492 -15.760 -28.202 1.00 95.94 309 PRO A N 1
ATOM 2246 C CA . PRO A 1 309 ? 1.371 -16.774 -28.768 1.00 95.94 309 PRO A CA 1
ATOM 2247 C C . PRO A 1 309 ? 2.562 -17.055 -27.842 1.00 95.94 309 PRO A C 1
ATOM 2249 O O . PRO A 1 309 ? 2.846 -16.300 -26.916 1.00 95.94 309 PRO A O 1
ATOM 2252 N N . GLU A 1 310 ? 3.305 -18.123 -28.129 1.00 95.00 310 GLU A N 1
ATOM 2253 C CA . GLU A 1 310 ? 4.605 -18.346 -27.490 1.00 95.00 310 GLU A CA 1
ATOM 2254 C C . GLU A 1 310 ? 5.574 -17.183 -27.795 1.00 95.00 310 GLU A C 1
ATOM 2256 O O . GLU A 1 310 ? 5.539 -16.635 -28.903 1.00 95.00 310 GLU A O 1
ATOM 2261 N N . PRO A 1 311 ? 6.459 -16.813 -26.850 1.00 95.19 311 PRO A N 1
ATOM 2262 C CA . PRO A 1 311 ? 7.365 -15.690 -27.031 1.00 95.19 311 PRO A CA 1
ATOM 2263 C C . PRO A 1 311 ? 8.476 -16.066 -28.023 1.00 95.19 311 PRO A C 1
ATOM 2265 O O . PRO A 1 311 ? 9.047 -17.161 -27.949 1.00 95.19 311 PRO A O 1
ATOM 2268 N N . ASP A 1 312 ? 8.812 -15.161 -28.947 1.00 96.00 312 ASP A N 1
ATOM 2269 C CA . ASP A 1 312 ? 9.882 -15.383 -29.931 1.00 96.00 312 ASP A CA 1
ATOM 2270 C C . ASP A 1 312 ? 11.265 -15.172 -29.296 1.00 96.00 312 ASP A C 1
ATOM 2272 O O . ASP A 1 312 ? 11.878 -14.108 -29.369 1.00 96.00 312 ASP A O 1
ATOM 2276 N N . VAL A 1 313 ? 11.738 -16.207 -28.601 1.00 97.56 313 VAL A N 1
ATOM 2277 C CA . VAL A 1 313 ? 12.997 -16.193 -27.836 1.00 97.56 313 VAL A CA 1
ATOM 2278 C C . VAL A 1 313 ? 14.030 -17.187 -28.363 1.00 97.56 313 VAL A C 1
ATOM 2280 O O . VAL A 1 313 ? 15.034 -17.443 -27.705 1.00 97.56 313 VAL A O 1
ATOM 2283 N N . ALA A 1 314 ? 13.821 -17.762 -29.549 1.00 97.19 314 ALA A N 1
ATOM 2284 C CA . ALA A 1 314 ? 14.639 -18.870 -30.054 1.00 97.19 314 ALA A CA 1
ATOM 2285 C C . ALA A 1 314 ? 16.132 -18.522 -30.229 1.00 97.19 314 ALA A C 1
ATOM 2287 O O . ALA A 1 314 ? 16.982 -19.414 -30.178 1.00 97.19 314 ALA A O 1
ATOM 2288 N N . GLU A 1 315 ? 16.455 -17.240 -30.423 1.00 96.88 315 GLU A N 1
ATOM 2289 C CA . GLU A 1 315 ? 17.829 -16.746 -30.583 1.00 96.88 315 GLU A CA 1
ATOM 2290 C C . GLU A 1 315 ? 18.532 -16.416 -29.249 1.00 96.88 315 GLU A C 1
ATOM 2292 O O . GLU A 1 315 ? 19.731 -16.128 -29.245 1.00 96.88 315 GLU A O 1
ATOM 2297 N N . LEU A 1 316 ? 17.821 -16.467 -28.116 1.00 97.56 316 LEU A N 1
ATOM 2298 C CA . LEU A 1 316 ? 18.366 -16.152 -26.789 1.00 97.56 316 LEU A CA 1
ATOM 2299 C C . LEU A 1 316 ? 19.066 -17.366 -26.146 1.00 97.56 316 LEU A C 1
ATOM 2301 O O . LEU A 1 316 ? 18.840 -18.501 -26.566 1.00 97.56 316 LEU A O 1
ATOM 2305 N N . PRO A 1 317 ? 19.898 -17.184 -25.104 1.00 98.19 317 PRO A N 1
ATOM 2306 C CA . PRO A 1 317 ? 20.421 -18.301 -24.316 1.00 98.19 317 PRO A CA 1
ATOM 2307 C C . PRO A 1 317 ? 19.300 -19.151 -23.711 1.00 98.19 317 PRO A C 1
ATOM 2309 O O . PRO A 1 317 ? 18.324 -18.604 -23.209 1.00 98.19 317 PRO A O 1
ATOM 2312 N N . GLU A 1 318 ? 19.463 -20.476 -23.703 1.00 98.12 318 GLU A N 1
ATOM 2313 C CA . GLU A 1 318 ? 18.458 -21.433 -23.201 1.00 98.12 318 GLU A CA 1
ATOM 2314 C C . GLU A 1 318 ? 17.896 -21.065 -21.808 1.00 98.12 318 GLU A C 1
ATOM 2316 O O . GLU A 1 318 ? 16.673 -20.998 -21.693 1.00 98.12 318 GLU A O 1
ATOM 2321 N N . PRO A 1 319 ? 18.709 -20.670 -20.800 1.00 98.00 319 PRO A N 1
ATOM 2322 C CA . PRO A 1 319 ? 18.171 -20.243 -19.503 1.00 98.00 319 PRO A CA 1
ATOM 2323 C C . PRO A 1 319 ? 17.245 -19.019 -19.575 1.00 98.00 319 PRO A C 1
ATOM 2325 O O . PRO A 1 319 ? 16.273 -18.927 -18.833 1.00 98.00 319 PRO A O 1
ATOM 2328 N N . VAL A 1 320 ? 17.520 -18.077 -20.482 1.00 98.12 320 VAL A N 1
ATOM 2329 C CA . VAL A 1 320 ? 16.681 -16.886 -20.694 1.00 98.12 320 VAL A CA 1
ATOM 2330 C C . VAL A 1 320 ? 15.357 -17.279 -21.341 1.00 98.12 320 VAL A C 1
ATOM 2332 O O . VAL A 1 320 ? 14.311 -16.752 -20.965 1.00 98.12 320 VAL A O 1
ATOM 2335 N N . GLN A 1 321 ? 15.396 -18.217 -22.292 1.00 98.25 321 GLN A N 1
ATOM 2336 C CA . GLN A 1 321 ? 14.190 -18.734 -22.937 1.00 98.25 321 GLN A CA 1
ATOM 2337 C C . GLN A 1 321 ? 13.265 -19.407 -21.922 1.00 98.25 321 GLN A C 1
ATOM 2339 O O . GLN A 1 321 ? 12.060 -19.165 -21.935 1.00 98.25 321 GLN A O 1
ATOM 2344 N N . ASP A 1 322 ? 13.829 -20.237 -21.045 1.00 97.75 322 ASP A N 1
ATOM 2345 C CA . ASP A 1 322 ? 13.068 -20.976 -20.040 1.00 97.75 322 ASP A CA 1
ATOM 2346 C C . ASP A 1 322 ? 12.416 -20.034 -19.027 1.00 97.75 322 ASP A C 1
ATOM 2348 O O . ASP A 1 322 ? 11.219 -20.153 -18.760 1.00 97.75 322 ASP A O 1
ATOM 2352 N N . THR A 1 323 ? 13.150 -19.032 -18.537 1.00 97.69 323 THR A N 1
ATOM 2353 C CA . THR A 1 323 ? 12.580 -18.011 -17.650 1.00 97.69 323 THR A CA 1
ATOM 2354 C C . THR A 1 323 ? 11.491 -17.199 -18.347 1.00 97.69 323 THR A C 1
ATOM 2356 O O . THR A 1 323 ? 10.426 -17.019 -17.768 1.00 97.69 323 THR A O 1
ATOM 2359 N N . ALA A 1 324 ? 11.692 -16.758 -19.595 1.00 98.00 324 ALA A N 1
ATOM 2360 C CA . ALA A 1 324 ? 10.674 -16.005 -20.335 1.00 98.00 324 ALA A CA 1
ATOM 2361 C C . ALA A 1 324 ? 9.376 -16.811 -20.536 1.00 98.00 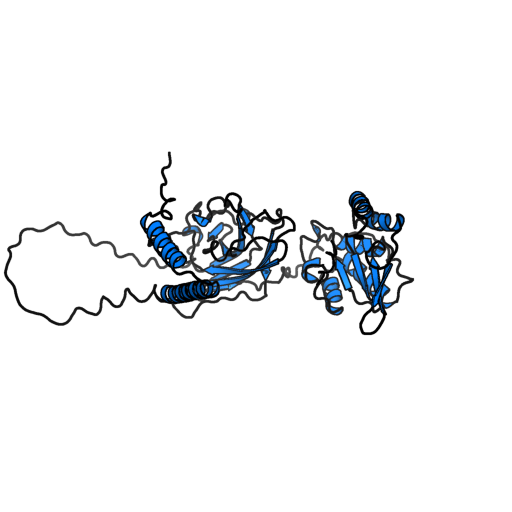324 ALA A C 1
ATOM 2363 O O . ALA A 1 324 ? 8.286 -16.277 -20.342 1.00 98.00 324 ALA A O 1
ATOM 2364 N N . ARG A 1 325 ? 9.479 -18.106 -20.868 1.00 98.00 325 ARG A N 1
ATOM 2365 C CA . ARG A 1 325 ? 8.307 -18.992 -20.983 1.00 98.00 325 ARG A CA 1
ATOM 2366 C C . ARG A 1 325 ? 7.617 -19.206 -19.640 1.00 98.00 325 ARG A C 1
ATOM 2368 O O . ARG A 1 325 ? 6.396 -19.151 -19.589 1.00 98.00 325 ARG A O 1
ATOM 2375 N N . THR A 1 326 ? 8.386 -19.399 -18.567 1.00 97.44 326 THR A N 1
ATOM 2376 C CA . THR A 1 326 ? 7.828 -19.616 -17.222 1.00 97.44 326 THR A CA 1
ATOM 2377 C C . THR A 1 326 ? 7.115 -18.360 -16.710 1.00 97.44 326 THR A C 1
ATOM 2379 O O . THR A 1 326 ? 6.026 -18.459 -16.158 1.00 97.44 326 THR A O 1
ATOM 2382 N N . LEU A 1 327 ? 7.688 -17.172 -16.942 1.00 96.62 327 LEU A N 1
ATOM 2383 C CA . LEU A 1 327 ? 7.042 -15.895 -16.622 1.00 96.62 327 LEU A CA 1
ATOM 2384 C C . LEU A 1 327 ? 5.740 -15.710 -17.402 1.00 96.62 327 LEU A C 1
ATOM 2386 O O . LEU A 1 327 ? 4.747 -15.289 -16.821 1.00 96.62 327 LEU A O 1
ATOM 2390 N N . LEU A 1 328 ? 5.727 -16.041 -18.698 1.00 97.12 328 LEU A N 1
ATOM 2391 C CA . LEU A 1 328 ? 4.517 -15.960 -19.514 1.00 97.12 328 LEU A CA 1
ATOM 2392 C C . LEU A 1 328 ? 3.436 -16.941 -19.040 1.00 97.12 328 LEU A C 1
ATOM 2394 O O . LEU A 1 328 ? 2.272 -16.560 -18.940 1.00 97.12 328 LEU A O 1
ATOM 2398 N N . GLU A 1 329 ? 3.810 -18.189 -18.751 1.00 95.81 329 GLU A N 1
ATOM 2399 C CA . GLU A 1 329 ? 2.889 -19.208 -18.237 1.00 95.81 329 GLU A CA 1
ATOM 2400 C C . GLU A 1 329 ? 2.262 -18.741 -16.922 1.00 95.81 329 GLU A C 1
ATOM 2402 O O . GLU A 1 329 ? 1.043 -18.636 -16.849 1.00 95.81 329 GLU A O 1
ATOM 2407 N N . ALA A 1 330 ? 3.085 -18.343 -15.947 1.00 94.75 330 ALA A N 1
ATOM 2408 C CA . ALA A 1 330 ? 2.609 -17.849 -14.660 1.00 94.75 330 ALA A CA 1
ATOM 2409 C C . ALA A 1 330 ? 1.747 -16.584 -14.803 1.00 94.75 330 ALA A C 1
ATOM 2411 O O . ALA A 1 330 ? 0.713 -16.459 -14.151 1.00 94.75 330 ALA A O 1
ATOM 2412 N N . ALA A 1 331 ? 2.120 -15.661 -15.699 1.00 94.06 331 ALA A N 1
ATOM 2413 C CA . ALA A 1 331 ? 1.340 -14.454 -15.939 1.00 94.06 331 ALA A CA 1
ATOM 2414 C C . ALA A 1 331 ? -0.047 -14.770 -16.525 1.00 94.06 331 ALA A C 1
ATOM 2416 O O . ALA A 1 331 ? -1.055 -14.258 -16.052 1.00 94.06 331 ALA A O 1
ATOM 2417 N N . THR A 1 332 ? -0.109 -15.639 -17.537 1.00 94.12 332 THR A N 1
ATOM 2418 C CA . THR A 1 332 ? -1.364 -16.007 -18.221 1.00 94.12 332 THR A CA 1
ATOM 2419 C C . THR A 1 332 ? -2.250 -16.951 -17.411 1.00 94.12 332 THR A C 1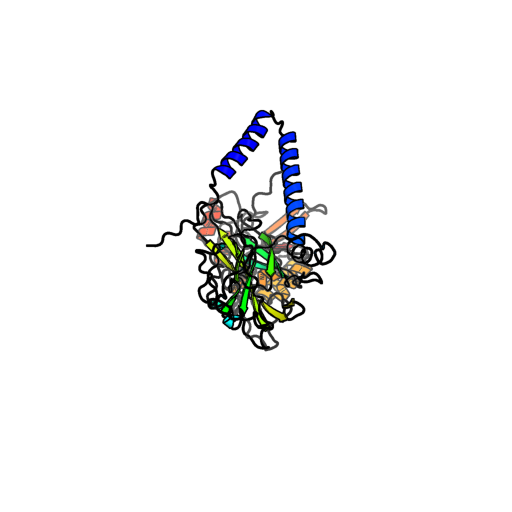
ATOM 2421 O O . THR A 1 332 ? -3.459 -16.994 -17.640 1.00 94.12 332 THR A O 1
ATOM 2424 N N . SER A 1 333 ? -1.684 -17.680 -16.446 1.00 92.62 333 SER A N 1
ATOM 2425 C CA . SER A 1 333 ? -2.436 -18.483 -15.479 1.00 92.62 333 SER A CA 1
ATOM 2426 C C . SER A 1 333 ? -2.812 -17.726 -14.206 1.00 92.62 333 SER A C 1
ATOM 2428 O O . SER A 1 333 ? -3.396 -18.344 -13.317 1.00 92.62 333 SER A O 1
ATOM 2430 N N . CYS A 1 334 ? -2.485 -16.431 -14.107 1.00 91.06 334 CYS A N 1
ATOM 2431 C CA . CYS A 1 334 ? -2.684 -15.622 -12.902 1.00 91.06 334 CYS A CA 1
ATOM 2432 C C . CYS A 1 334 ? -2.020 -16.245 -11.652 1.00 91.06 334 CYS A C 1
ATOM 2434 O O . CYS A 1 334 ? -2.591 -16.221 -10.566 1.00 91.06 334 CYS A O 1
ATOM 2436 N N . ASP A 1 335 ? -0.847 -16.869 -11.811 1.00 92.06 335 ASP A N 1
ATOM 2437 C CA . ASP A 1 335 ? -0.126 -17.569 -10.738 1.00 92.06 335 ASP A CA 1
ATOM 2438 C C . ASP A 1 335 ? 0.887 -16.623 -10.068 1.00 92.06 335 ASP A C 1
ATOM 2440 O O . ASP A 1 335 ? 2.085 -16.595 -10.379 1.00 92.06 335 ASP A O 1
ATOM 2444 N N . ASP A 1 336 ? 0.370 -15.795 -9.162 1.00 90.12 336 ASP A N 1
ATOM 2445 C CA . ASP A 1 336 ? 1.123 -14.825 -8.364 1.00 90.12 336 ASP A CA 1
ATOM 2446 C C . ASP A 1 336 ? 2.198 -15.495 -7.492 1.00 90.12 336 ASP A C 1
ATOM 2448 O O . ASP A 1 336 ? 3.314 -14.979 -7.345 1.00 90.12 336 ASP A O 1
ATOM 2452 N N . GLN A 1 337 ? 1.897 -16.683 -6.963 1.00 89.94 337 GLN A N 1
ATOM 2453 C CA . GLN A 1 337 ? 2.818 -17.489 -6.174 1.00 89.94 337 GLN A CA 1
ATOM 2454 C C . GLN A 1 337 ? 4.010 -17.961 -7.014 1.00 89.94 337 GLN A C 1
ATOM 2456 O O . GLN A 1 337 ? 5.155 -17.891 -6.546 1.00 89.94 337 GLN A O 1
ATOM 2461 N N . ALA A 1 338 ? 3.785 -18.417 -8.249 1.00 92.88 338 ALA A N 1
ATOM 2462 C CA . ALA A 1 338 ? 4.859 -18.805 -9.158 1.00 92.88 338 ALA A CA 1
ATOM 2463 C C . ALA A 1 338 ? 5.736 -17.606 -9.535 1.00 92.88 338 ALA A C 1
ATOM 2465 O O . ALA A 1 338 ? 6.964 -17.717 -9.477 1.00 92.88 338 ALA A O 1
ATOM 2466 N N . LEU A 1 339 ? 5.139 -16.448 -9.845 1.00 93.00 339 LEU A N 1
ATOM 2467 C CA . LEU A 1 339 ? 5.890 -15.215 -10.113 1.00 93.00 339 LEU A CA 1
ATOM 2468 C C . LEU A 1 339 ? 6.729 -14.800 -8.894 1.00 93.00 339 LEU A C 1
ATOM 2470 O O . LEU A 1 339 ? 7.936 -14.578 -9.010 1.00 93.00 339 LEU A O 1
ATOM 2474 N N . THR A 1 340 ? 6.136 -14.783 -7.703 1.00 90.50 340 THR A N 1
ATOM 2475 C CA . THR A 1 340 ? 6.843 -14.458 -6.454 1.00 90.50 340 THR A CA 1
ATOM 2476 C C . THR A 1 340 ? 8.008 -15.417 -6.204 1.00 90.50 340 THR A C 1
ATOM 2478 O O . THR A 1 340 ? 9.137 -14.980 -5.976 1.00 90.50 340 THR A O 1
ATOM 2481 N N . THR A 1 341 ? 7.774 -16.724 -6.352 1.00 91.06 341 THR A N 1
ATOM 2482 C CA . THR A 1 341 ? 8.800 -17.761 -6.171 1.00 91.06 341 THR A CA 1
ATOM 2483 C C . THR A 1 341 ? 9.956 -17.598 -7.161 1.00 91.06 341 THR A C 1
ATOM 2485 O O . THR A 1 341 ? 11.120 -17.739 -6.780 1.00 91.06 341 THR A O 1
ATOM 2488 N N . LEU A 1 342 ? 9.665 -17.284 -8.429 1.00 92.44 342 LEU A N 1
ATOM 2489 C CA . LEU A 1 342 ? 10.688 -17.047 -9.454 1.00 92.44 342 LEU A CA 1
ATOM 2490 C C . LEU A 1 342 ? 11.566 -15.840 -9.117 1.00 92.44 342 LEU A C 1
ATOM 2492 O O . LEU A 1 342 ? 12.790 -15.909 -9.262 1.00 92.44 342 LEU A O 1
ATOM 2496 N N . ALA A 1 343 ? 10.959 -14.747 -8.656 1.00 90.44 343 ALA A N 1
ATOM 2497 C CA . ALA A 1 343 ? 11.686 -13.548 -8.261 1.00 90.44 343 ALA A CA 1
ATOM 2498 C C . ALA A 1 343 ? 12.593 -13.812 -7.046 1.00 90.44 343 ALA A C 1
ATOM 2500 O O . ALA A 1 343 ? 13.788 -13.500 -7.072 1.00 90.44 343 ALA A O 1
ATOM 2501 N N . GLU A 1 344 ? 12.064 -14.461 -6.008 1.00 88.06 344 GLU A N 1
ATOM 2502 C CA . GLU A 1 344 ? 12.819 -14.793 -4.796 1.00 88.06 344 GLU A CA 1
ATOM 2503 C C . GLU A 1 344 ? 13.964 -15.776 -5.072 1.00 88.06 344 GLU A C 1
ATOM 2505 O O . GLU A 1 344 ? 15.078 -15.591 -4.573 1.00 88.06 344 GLU A O 1
ATOM 2510 N N . ALA A 1 345 ? 13.740 -16.788 -5.920 1.00 87.38 345 ALA A N 1
ATOM 2511 C CA . ALA A 1 345 ? 14.771 -17.746 -6.323 1.00 87.38 345 ALA A CA 1
ATOM 2512 C C . ALA A 1 345 ? 15.937 -17.076 -7.070 1.00 87.38 345 ALA A C 1
ATOM 2514 O O . ALA A 1 345 ? 17.081 -17.529 -6.972 1.00 87.38 345 ALA A O 1
ATOM 2515 N N . ALA A 1 346 ? 15.675 -15.968 -7.768 1.00 85.38 346 ALA A N 1
ATOM 2516 C CA . ALA A 1 346 ? 16.700 -15.144 -8.399 1.00 85.38 346 ALA A CA 1
ATOM 2517 C C . ALA A 1 346 ? 17.450 -14.228 -7.406 1.00 85.38 346 ALA A C 1
ATOM 2519 O O . ALA A 1 346 ? 18.314 -13.453 -7.827 1.00 85.38 346 ALA A O 1
ATOM 2520 N N . GLY A 1 347 ? 17.150 -14.319 -6.103 1.00 81.56 347 GLY A N 1
ATOM 2521 C CA . GLY A 1 347 ? 17.731 -13.491 -5.046 1.00 81.56 347 GLY A CA 1
ATOM 2522 C C . GLY A 1 347 ? 17.193 -12.061 -5.043 1.00 81.56 347 GLY A C 1
ATOM 2523 O O . GLY A 1 347 ? 17.879 -11.150 -4.578 1.00 81.56 347 GLY A O 1
ATOM 2524 N N . ARG A 1 348 ? 16.003 -11.837 -5.615 1.00 76.69 348 ARG A N 1
ATOM 2525 C CA . ARG A 1 348 ? 15.385 -10.515 -5.689 1.00 76.69 348 ARG A CA 1
ATOM 2526 C C . ARG A 1 348 ? 14.419 -10.327 -4.535 1.00 76.69 348 ARG A C 1
ATOM 2528 O O . ARG A 1 348 ? 13.442 -11.053 -4.404 1.00 76.69 348 ARG A O 1
ATOM 2535 N N . HIS A 1 349 ? 14.694 -9.303 -3.739 1.00 68.44 349 HIS A N 1
ATOM 2536 C CA . HIS A 1 349 ? 13.754 -8.798 -2.744 1.00 68.44 349 HIS A CA 1
ATOM 2537 C C . HIS A 1 349 ? 12.880 -7.677 -3.299 1.00 68.44 349 HIS A C 1
ATOM 2539 O O . HIS A 1 349 ? 11.859 -7.393 -2.698 1.00 68.44 349 HIS A O 1
ATOM 2545 N N . ASP A 1 350 ? 13.249 -7.114 -4.458 1.00 71.06 350 ASP A N 1
ATOM 2546 C CA . ASP A 1 350 ? 12.564 -5.991 -5.090 1.00 71.06 350 ASP A CA 1
ATOM 2547 C C . ASP A 1 350 ? 12.487 -6.203 -6.611 1.00 71.06 350 ASP A C 1
ATOM 2549 O O . ASP A 1 350 ? 13.521 -6.412 -7.276 1.00 71.06 350 ASP A O 1
ATOM 2553 N N . LEU A 1 351 ? 11.268 -6.144 -7.161 1.00 71.44 351 LEU A N 1
ATOM 2554 C CA . LEU A 1 351 ? 11.028 -6.169 -8.611 1.00 71.44 351 LEU A CA 1
ATOM 2555 C C . LEU A 1 351 ? 10.884 -4.776 -9.209 1.00 71.44 351 LEU A C 1
ATOM 2557 O O . LEU A 1 351 ? 11.304 -4.601 -10.350 1.00 71.44 351 LEU A O 1
ATOM 2561 N N . ASN A 1 352 ? 10.371 -3.812 -8.435 1.00 68.06 352 ASN A N 1
ATOM 2562 C CA . ASN A 1 352 ? 10.194 -2.427 -8.861 1.00 68.06 352 ASN A CA 1
ATOM 2563 C C . ASN A 1 352 ? 11.235 -1.470 -8.236 1.00 68.06 352 ASN A C 1
ATOM 2565 O O . ASN A 1 352 ? 11.756 -1.706 -7.139 1.00 68.06 352 ASN A O 1
ATOM 2569 N N . TRP A 1 353 ? 11.516 -0.353 -8.910 1.00 63.72 353 TRP A N 1
ATOM 2570 C CA . TRP A 1 353 ? 12.258 0.772 -8.348 1.00 63.72 353 TRP A CA 1
ATOM 2571 C C . TRP A 1 353 ? 11.431 1.407 -7.224 1.00 63.72 353 TRP A C 1
ATOM 2573 O O . TRP A 1 353 ? 10.392 2.005 -7.462 1.00 63.72 353 TRP A O 1
ATOM 2583 N N . GLY A 1 354 ? 11.878 1.243 -5.978 1.00 60.19 354 GLY A N 1
ATOM 2584 C CA . GLY A 1 354 ? 11.114 1.647 -4.788 1.00 60.19 354 GLY A CA 1
ATOM 2585 C C . GLY A 1 354 ? 11.121 0.608 -3.669 1.00 60.19 354 GLY A C 1
ATOM 2586 O O . GLY A 1 354 ? 10.726 0.922 -2.549 1.00 60.19 354 GLY A O 1
ATOM 2587 N N . GLY A 1 355 ? 11.636 -0.593 -3.945 1.00 67.00 355 GLY A N 1
ATOM 2588 C CA . GLY A 1 355 ? 11.771 -1.637 -2.933 1.00 67.00 355 GLY A CA 1
ATOM 2589 C C . GLY A 1 355 ? 10.470 -2.394 -2.681 1.00 67.00 355 GLY A C 1
ATOM 2590 O O . GLY A 1 355 ? 10.196 -2.771 -1.545 1.00 67.00 355 GLY A O 1
ATOM 2591 N N . GLN A 1 356 ? 9.617 -2.513 -3.708 1.00 72.44 356 GLN A N 1
ATOM 2592 C CA . GLN A 1 356 ? 8.378 -3.274 -3.596 1.00 72.44 356 GLN A CA 1
ATOM 2593 C C . GLN A 1 356 ? 8.700 -4.770 -3.727 1.00 72.44 356 GLN A C 1
ATOM 2595 O O . GLN A 1 356 ? 9.228 -5.184 -4.772 1.00 72.44 356 GLN A O 1
ATOM 2600 N N . PRO A 1 357 ? 8.387 -5.573 -2.695 1.00 78.88 357 PRO A N 1
ATOM 2601 C CA . PRO A 1 357 ? 8.553 -7.014 -2.733 1.00 78.88 357 PRO A CA 1
ATOM 2602 C C . PRO A 1 357 ? 7.781 -7.655 -3.889 1.00 78.88 357 PRO A C 1
ATOM 2604 O O . PRO A 1 357 ? 6.679 -7.197 -4.189 1.00 78.88 357 PRO A O 1
ATOM 2607 N N . PRO A 1 358 ? 8.283 -8.752 -4.488 1.00 81.75 358 PRO A N 1
ATOM 2608 C CA . PRO A 1 358 ? 7.579 -9.465 -5.553 1.00 81.75 358 PRO A CA 1
ATOM 2609 C C . PRO A 1 358 ? 6.131 -9.815 -5.194 1.00 81.75 358 PRO A C 1
ATOM 2611 O O . PRO A 1 358 ? 5.228 -9.585 -5.994 1.00 81.75 358 PRO A O 1
ATOM 2614 N N . ARG A 1 359 ? 5.909 -10.279 -3.956 1.00 81.69 359 ARG A N 1
ATOM 2615 C CA . ARG A 1 359 ? 4.567 -10.570 -3.439 1.00 81.69 359 ARG A CA 1
ATOM 2616 C C . ARG A 1 359 ? 3.658 -9.340 -3.506 1.00 81.69 359 ARG A C 1
ATOM 2618 O O . ARG A 1 359 ? 2.528 -9.449 -3.941 1.00 81.69 359 ARG A O 1
ATOM 2625 N N . ASP A 1 360 ? 4.155 -8.152 -3.170 1.00 77.69 360 ASP A N 1
ATOM 2626 C CA . ASP A 1 360 ? 3.347 -6.931 -3.165 1.00 77.69 360 ASP A CA 1
ATOM 2627 C C . ASP A 1 360 ? 3.082 -6.444 -4.601 1.00 77.69 360 ASP A C 1
ATOM 2629 O O . ASP A 1 360 ? 2.105 -5.740 -4.835 1.00 77.69 360 ASP A O 1
ATOM 2633 N N . THR A 1 361 ? 3.949 -6.765 -5.569 1.00 80.56 361 THR A N 1
ATOM 2634 C CA . THR A 1 361 ? 3.740 -6.447 -6.995 1.00 80.56 361 THR A CA 1
ATOM 2635 C C . THR A 1 361 ? 2.602 -7.269 -7.604 1.00 80.56 361 THR A C 1
ATOM 2637 O O . THR A 1 361 ? 1.858 -6.739 -8.424 1.00 80.56 361 THR A O 1
ATOM 2640 N N . PHE A 1 362 ? 2.445 -8.534 -7.200 1.00 82.50 362 PHE A N 1
ATOM 2641 C CA . PHE A 1 362 ? 1.497 -9.469 -7.824 1.00 82.50 362 PHE A CA 1
ATOM 2642 C C . PHE A 1 362 ? 0.260 -9.800 -6.975 1.00 82.50 362 PHE A C 1
ATOM 2644 O O . PHE A 1 362 ? -0.779 -10.118 -7.546 1.00 82.50 362 PHE A O 1
ATOM 2651 N N . ALA A 1 363 ? 0.326 -9.674 -5.646 1.00 70.94 363 ALA A N 1
ATOM 2652 C CA . ALA A 1 363 ? -0.750 -10.065 -4.726 1.00 70.94 363 ALA A CA 1
ATOM 2653 C C . ALA A 1 363 ? -1.788 -8.960 -4.447 1.00 70.94 363 ALA A C 1
ATOM 2655 O O . ALA A 1 363 ? -2.670 -9.132 -3.604 1.00 70.94 363 ALA A O 1
ATOM 2656 N N . LEU A 1 364 ? -1.697 -7.791 -5.091 1.00 55.00 364 LEU A N 1
ATOM 2657 C CA . LEU A 1 364 ? -2.660 -6.718 -4.850 1.00 55.00 364 LEU A CA 1
ATOM 2658 C C . LEU A 1 364 ? -3.909 -6.893 -5.731 1.00 55.00 364 LEU A C 1
ATOM 2660 O O . LEU A 1 364 ? -3.766 -6.916 -6.951 1.00 55.00 364 LEU A O 1
ATOM 2664 N N . PRO A 1 365 ? -5.132 -6.821 -5.160 1.00 50.19 365 PRO A N 1
ATOM 2665 C CA . PRO A 1 365 ? -6.381 -6.662 -5.923 1.00 50.19 365 PRO A CA 1
ATOM 2666 C C . PRO A 1 365 ? -6.383 -5.444 -6.867 1.00 50.19 365 PRO A C 1
ATOM 2668 O O . PRO A 1 365 ? -7.272 -5.300 -7.701 1.00 50.19 365 PRO A O 1
ATOM 2671 N N . ASP A 1 366 ? -5.408 -4.545 -6.690 1.00 45.75 366 ASP A N 1
ATOM 2672 C CA . ASP A 1 366 ? -5.204 -3.319 -7.457 1.00 45.75 366 ASP A CA 1
ATOM 2673 C C . ASP A 1 366 ? -4.245 -3.525 -8.659 1.00 45.75 366 ASP A C 1
ATOM 2675 O O . ASP A 1 366 ? -4.328 -2.774 -9.626 1.00 45.75 366 ASP A O 1
ATOM 2679 N N . ALA A 1 367 ? -3.396 -4.571 -8.664 1.00 49.91 367 ALA A N 1
ATOM 2680 C CA . ALA A 1 367 ? -2.554 -4.931 -9.823 1.00 49.91 367 ALA A CA 1
ATOM 2681 C C . ALA A 1 367 ? -3.398 -5.340 -11.053 1.00 49.91 367 ALA A C 1
ATOM 2683 O O . ALA A 1 367 ? -2.923 -5.350 -12.190 1.00 49.91 367 ALA A O 1
ATOM 2684 N N . GLU A 1 368 ? -4.671 -5.659 -10.814 1.00 48.66 368 GLU A N 1
ATOM 2685 C CA . GLU A 1 368 ? -5.680 -5.986 -11.818 1.00 48.66 368 GLU A CA 1
ATOM 2686 C C . GLU A 1 368 ? -6.633 -4.818 -12.120 1.00 48.66 368 GLU A C 1
ATOM 2688 O O . GLU A 1 368 ? -7.286 -4.841 -13.158 1.00 48.66 368 GLU A O 1
ATOM 2693 N N . GLN A 1 369 ? -6.734 -3.804 -11.246 1.00 45.66 369 GLN A N 1
ATOM 2694 C CA . GLN A 1 369 ? -7.715 -2.718 -11.402 1.00 45.66 369 GLN A CA 1
ATOM 2695 C C . GLN A 1 369 ? -7.177 -1.492 -12.141 1.00 45.66 369 GLN A C 1
ATOM 2697 O O . GLN A 1 369 ? -7.956 -0.870 -12.863 1.00 45.66 369 GLN A O 1
ATOM 2702 N N . ASP A 1 370 ? -5.889 -1.163 -11.998 1.00 51.78 370 ASP A N 1
ATOM 2703 C CA . ASP A 1 370 ? -5.350 0.090 -12.549 1.00 51.78 370 ASP A CA 1
ATOM 2704 C C . ASP A 1 370 ? -4.295 -0.111 -13.655 1.00 51.78 370 ASP A C 1
ATOM 2706 O O . ASP A 1 370 ? -4.321 0.630 -14.637 1.00 51.78 370 ASP A O 1
ATOM 2710 N N . ASP A 1 371 ? -3.443 -1.145 -13.573 1.00 64.88 371 ASP A N 1
ATOM 2711 C CA . ASP A 1 371 ? -2.254 -1.256 -14.443 1.00 64.88 371 ASP A CA 1
ATOM 2712 C C . ASP A 1 371 ? -2.141 -2.560 -15.251 1.00 64.88 371 ASP A C 1
ATOM 2714 O O . ASP A 1 371 ? -1.101 -2.819 -15.848 1.00 64.88 371 ASP A O 1
ATOM 2718 N N . ASP A 1 372 ? -3.184 -3.396 -15.313 1.00 86.56 372 ASP A N 1
ATOM 2719 C CA . ASP A 1 372 ? -3.204 -4.598 -16.166 1.00 86.56 372 ASP A CA 1
ATOM 2720 C C . ASP A 1 372 ? -1.924 -5.474 -16.038 1.00 86.56 372 ASP A C 1
ATOM 2722 O O . ASP A 1 372 ? -1.443 -6.054 -17.013 1.00 86.56 372 ASP A O 1
ATOM 2726 N N . VAL A 1 373 ? -1.345 -5.588 -14.834 1.00 88.75 373 VAL A N 1
ATOM 2727 C CA . VAL A 1 373 ? 0.069 -5.977 -14.628 1.00 88.75 373 VAL A CA 1
ATOM 2728 C C . VAL A 1 373 ? 0.429 -7.335 -15.251 1.00 88.75 373 VAL A C 1
ATOM 2730 O O . VAL A 1 373 ? 1.454 -7.468 -15.929 1.00 88.75 373 VAL A O 1
ATOM 2733 N N . TYR A 1 374 ? -0.433 -8.343 -15.084 1.00 92.69 374 TYR A N 1
ATOM 2734 C CA . TYR A 1 374 ? -0.265 -9.664 -15.698 1.00 92.69 374 TYR A CA 1
ATOM 2735 C C . TYR A 1 374 ? -0.331 -9.594 -17.227 1.00 92.69 374 TYR A C 1
ATOM 2737 O O . TYR A 1 374 ? 0.489 -10.200 -17.923 1.00 92.69 374 TYR A O 1
ATOM 2745 N N . ALA A 1 375 ? -1.286 -8.829 -17.763 1.00 93.38 375 ALA A N 1
ATOM 2746 C CA . ALA A 1 375 ? -1.431 -8.648 -19.200 1.00 93.38 375 ALA A CA 1
ATOM 2747 C C . ALA A 1 375 ? -0.243 -7.893 -19.798 1.00 93.38 375 ALA A C 1
ATOM 2749 O O . ALA A 1 375 ? 0.219 -8.263 -20.875 1.00 93.38 375 ALA A O 1
ATOM 2750 N N . ILE A 1 376 ? 0.273 -6.869 -19.114 1.00 94.25 376 ILE A N 1
ATOM 2751 C CA . ILE A 1 376 ? 1.453 -6.119 -19.550 1.00 94.25 376 ILE A CA 1
ATOM 2752 C C . ILE A 1 376 ? 2.683 -7.025 -19.575 1.00 94.25 376 ILE A C 1
ATOM 2754 O O . ILE A 1 376 ? 3.380 -7.058 -20.590 1.00 94.25 376 ILE A O 1
ATOM 2758 N N . LEU A 1 377 ? 2.930 -7.809 -18.517 1.00 95.62 377 LEU A N 1
ATOM 2759 C CA . LEU A 1 377 ? 4.033 -8.776 -18.486 1.00 95.62 377 LEU A CA 1
ATOM 2760 C C . LEU A 1 377 ? 3.951 -9.749 -19.672 1.00 95.62 377 LEU A C 1
ATOM 2762 O O . LEU A 1 377 ? 4.927 -9.923 -20.406 1.00 95.62 377 LEU A O 1
ATOM 2766 N N . ALA A 1 378 ? 2.771 -10.333 -19.897 1.00 96.88 378 ALA A N 1
ATOM 2767 C CA . ALA A 1 378 ? 2.541 -11.256 -21.001 1.00 96.88 378 ALA A CA 1
ATOM 2768 C C . ALA A 1 378 ? 2.755 -10.585 -22.369 1.00 96.88 378 ALA A C 1
ATOM 2770 O O . ALA A 1 378 ? 3.508 -11.098 -23.199 1.00 96.88 378 ALA A O 1
ATOM 2771 N N . ARG A 1 379 ? 2.145 -9.413 -22.599 1.00 96.56 379 ARG A N 1
ATOM 2772 C CA . ARG A 1 379 ? 2.240 -8.661 -23.862 1.00 96.56 379 ARG A CA 1
ATOM 2773 C C . ARG A 1 379 ? 3.658 -8.180 -24.149 1.00 96.56 379 ARG A C 1
ATOM 2775 O O . ARG A 1 379 ? 4.065 -8.214 -25.305 1.00 96.56 379 ARG A O 1
ATOM 2782 N N . LEU A 1 380 ? 4.433 -7.793 -23.137 1.00 96.44 380 LEU A N 1
ATOM 2783 C CA . LEU A 1 380 ? 5.840 -7.435 -23.316 1.00 96.44 380 LEU A CA 1
ATOM 2784 C C . LEU A 1 380 ? 6.663 -8.614 -23.837 1.00 96.44 380 LEU A C 1
ATOM 2786 O O . LEU A 1 380 ? 7.414 -8.451 -24.798 1.00 96.44 380 LEU A O 1
ATOM 2790 N N . LEU A 1 381 ? 6.508 -9.795 -23.234 1.00 97.69 381 LEU A N 1
ATOM 2791 C CA . LEU A 1 381 ? 7.290 -10.983 -23.591 1.00 97.69 381 LEU A CA 1
ATOM 2792 C C . LEU A 1 381 ? 6.980 -11.511 -25.000 1.00 97.69 381 LEU A C 1
ATOM 2794 O O . LEU A 1 381 ? 7.873 -12.049 -25.652 1.00 97.69 381 LEU A O 1
ATOM 2798 N N . VAL A 1 382 ? 5.737 -11.364 -25.471 1.00 97.69 382 VAL A N 1
ATOM 2799 C CA . VAL A 1 382 ? 5.283 -11.911 -26.769 1.00 97.69 382 VAL A CA 1
ATOM 2800 C C . VAL A 1 382 ? 5.207 -10.871 -27.885 1.00 97.69 382 VAL A C 1
ATOM 2802 O O . VAL A 1 382 ? 5.316 -11.217 -29.057 1.00 97.69 382 VAL A O 1
ATOM 2805 N N . GLY A 1 383 ? 4.969 -9.609 -27.529 1.00 96.12 383 GLY A N 1
ATOM 2806 C CA . GLY A 1 383 ? 4.689 -8.517 -28.458 1.00 96.12 383 GLY A CA 1
ATOM 2807 C C . GLY A 1 383 ? 5.878 -7.603 -28.715 1.00 96.12 383 GLY A C 1
ATOM 2808 O O . GLY A 1 383 ? 5.762 -6.697 -29.532 1.00 96.12 383 GLY A O 1
ATOM 2809 N N . THR A 1 384 ? 7.009 -7.812 -28.033 1.00 97.19 384 THR A N 1
ATOM 2810 C CA . THR A 1 384 ? 8.183 -6.945 -28.175 1.00 97.19 384 THR A CA 1
ATOM 2811 C C . THR A 1 384 ? 9.469 -7.745 -28.329 1.00 97.19 384 THR A C 1
ATOM 2813 O O . THR A 1 384 ? 9.612 -8.855 -27.815 1.00 97.19 384 THR A O 1
ATOM 2816 N N . THR A 1 385 ? 10.433 -7.164 -29.041 1.00 96.12 385 THR A N 1
ATOM 2817 C CA . THR A 1 385 ? 11.755 -7.772 -29.224 1.00 96.12 385 THR A CA 1
ATOM 2818 C C . THR A 1 385 ? 12.663 -7.432 -28.035 1.00 96.12 385 THR A C 1
ATOM 2820 O O . THR A 1 385 ? 12.684 -6.272 -27.612 1.00 96.12 385 THR A O 1
ATOM 2823 N N . PRO A 1 386 ? 13.463 -8.375 -27.504 1.00 96.38 386 PRO A N 1
ATOM 2824 C CA . PRO A 1 386 ? 14.441 -8.062 -26.471 1.00 96.38 386 PRO A CA 1
ATOM 2825 C C . PRO A 1 386 ? 15.651 -7.286 -26.998 1.00 96.38 386 PRO A C 1
ATOM 2827 O O . PRO A 1 386 ? 16.027 -7.336 -28.174 1.00 96.38 386 PRO A O 1
ATOM 2830 N N . CYS A 1 387 ? 16.347 -6.634 -26.075 1.00 94.44 387 CYS A N 1
ATOM 2831 C CA . CYS A 1 387 ? 17.651 -6.035 -26.288 1.00 94.44 387 CYS A CA 1
ATOM 2832 C C . CYS A 1 387 ? 18.697 -6.611 -25.332 1.00 94.44 387 CYS A C 1
ATOM 2834 O O . CYS A 1 387 ? 18.378 -6.976 -24.203 1.00 94.44 387 CYS A O 1
ATOM 2836 N N . VAL A 1 388 ? 19.950 -6.706 -25.786 1.00 95.50 388 VAL A N 1
ATOM 2837 C CA . VAL A 1 388 ? 21.061 -7.148 -24.933 1.00 95.50 388 VAL A CA 1
ATOM 2838 C C . VAL A 1 388 ? 21.646 -5.932 -24.229 1.00 95.50 388 VAL A C 1
ATOM 2840 O O . VAL A 1 388 ? 22.022 -4.952 -24.874 1.00 95.50 388 VAL A O 1
ATOM 2843 N N . ILE A 1 389 ? 21.738 -6.021 -22.910 1.00 93.25 389 ILE A N 1
ATOM 2844 C CA . ILE A 1 389 ? 22.373 -5.045 -22.035 1.00 93.25 389 ILE A CA 1
ATOM 2845 C C . ILE A 1 389 ? 23.655 -5.686 -21.518 1.00 93.25 389 ILE A C 1
ATOM 2847 O O . ILE A 1 389 ? 23.620 -6.771 -20.939 1.00 93.25 389 ILE A O 1
ATOM 2851 N N . GLU A 1 390 ? 24.786 -5.022 -21.745 1.00 93.69 390 GLU A N 1
ATOM 2852 C CA . GLU A 1 390 ? 26.083 -5.441 -21.218 1.00 93.69 390 GLU A CA 1
ATOM 2853 C C . GLU A 1 390 ? 26.497 -4.482 -20.098 1.00 93.69 390 GLU A C 1
ATOM 2855 O O . GLU A 1 390 ? 26.592 -3.271 -20.307 1.00 93.69 390 GLU A O 1
ATOM 2860 N N . SER A 1 391 ? 26.763 -5.019 -18.911 1.00 89.50 391 SER A N 1
ATOM 2861 C CA . SER A 1 391 ? 27.296 -4.271 -17.772 1.00 89.50 391 SER A CA 1
ATOM 2862 C C . SER A 1 391 ? 28.661 -4.811 -17.369 1.00 89.50 391 SER A C 1
ATOM 2864 O O . SER A 1 391 ? 28.921 -6.010 -17.420 1.00 89.50 391 SER A O 1
ATOM 2866 N N . GLN A 1 392 ? 29.562 -3.919 -16.961 1.00 91.44 392 GLN A N 1
ATOM 2867 C CA . GLN A 1 392 ? 30.867 -4.312 -16.439 1.00 91.44 392 GLN A CA 1
ATOM 2868 C C . GLN A 1 392 ? 30.739 -4.585 -14.934 1.00 91.44 392 GLN A C 1
ATOM 2870 O O . GLN A 1 392 ? 30.659 -3.642 -14.150 1.00 91.44 392 GLN A O 1
ATOM 2875 N N . GLY A 1 393 ? 30.713 -5.861 -14.553 1.00 88.44 393 GLY A N 1
ATOM 2876 C CA . GLY A 1 393 ? 30.805 -6.317 -13.167 1.00 88.44 393 GLY A CA 1
ATOM 2877 C C . GLY A 1 393 ? 32.249 -6.610 -12.746 1.00 88.44 393 GLY A C 1
ATOM 2878 O O . GLY A 1 393 ? 33.179 -6.575 -13.564 1.00 88.44 393 GLY A O 1
ATOM 2879 N N . ASP A 1 394 ? 32.431 -6.933 -11.464 1.00 88.44 394 ASP A N 1
ATOM 2880 C CA . ASP A 1 394 ? 33.734 -7.304 -10.890 1.00 88.44 394 ASP A CA 1
ATOM 2881 C C . ASP A 1 394 ? 34.296 -8.596 -11.513 1.00 88.44 394 ASP A C 1
ATOM 2883 O O . ASP A 1 394 ? 35.510 -8.729 -11.693 1.00 88.44 394 ASP A O 1
ATOM 2887 N N . ASP A 1 395 ? 33.410 -9.513 -11.915 1.00 92.00 395 ASP A N 1
ATOM 2888 C CA . ASP A 1 395 ? 33.752 -10.815 -12.499 1.00 92.00 395 ASP A CA 1
ATOM 2889 C C . ASP A 1 395 ? 33.783 -10.818 -14.042 1.00 92.00 395 ASP A C 1
ATOM 2891 O O . ASP A 1 395 ? 34.033 -11.853 -14.666 1.00 92.00 395 ASP A O 1
ATOM 2895 N N . GLY A 1 396 ? 33.587 -9.660 -14.684 1.00 94.12 396 GLY A N 1
ATOM 2896 C CA . GLY A 1 396 ? 33.654 -9.513 -16.138 1.00 94.12 396 GLY A CA 1
ATOM 2897 C C . GLY A 1 396 ? 32.458 -8.783 -16.741 1.00 94.12 396 GLY A C 1
ATOM 2898 O O . GLY A 1 396 ? 31.842 -7.935 -16.106 1.00 94.12 396 GLY A O 1
ATOM 2899 N N . VAL A 1 397 ? 32.183 -9.062 -18.016 1.00 93.25 397 VAL A N 1
ATOM 2900 C CA . VAL A 1 397 ? 30.996 -8.531 -18.695 1.00 93.25 397 VAL A CA 1
ATOM 2901 C C . VAL A 1 397 ? 29.812 -9.412 -18.323 1.00 93.25 397 VAL A C 1
ATOM 2903 O O . VAL A 1 397 ? 29.803 -10.598 -18.647 1.00 93.25 397 VAL A O 1
ATOM 2906 N N . GLU A 1 398 ? 28.832 -8.825 -17.655 1.00 94.25 398 GLU A N 1
ATOM 2907 C CA . GLU A 1 398 ? 27.547 -9.443 -17.363 1.00 94.25 398 GLU A CA 1
ATOM 2908 C C . GLU A 1 398 ? 26.549 -9.057 -18.450 1.00 94.25 398 GLU A C 1
ATOM 2910 O O . GLU A 1 398 ? 26.498 -7.903 -18.884 1.00 94.25 398 GLU A O 1
ATOM 2915 N N . ARG A 1 399 ? 25.759 -10.032 -18.902 1.00 95.88 399 ARG A N 1
ATOM 2916 C CA . ARG A 1 399 ? 24.719 -9.821 -19.907 1.00 95.88 399 ARG A CA 1
ATOM 2917 C C . ARG A 1 399 ? 23.337 -10.001 -19.313 1.00 95.88 399 ARG A C 1
ATOM 2919 O O . ARG A 1 399 ? 23.078 -10.953 -18.575 1.00 95.88 399 ARG A O 1
ATOM 2926 N N . ALA A 1 400 ? 22.439 -9.115 -19.708 1.00 95.56 400 ALA A N 1
ATOM 2927 C CA . ALA A 1 400 ? 21.016 -9.224 -19.457 1.00 95.56 400 ALA A CA 1
ATOM 2928 C C . ALA A 1 400 ? 20.226 -8.938 -20.737 1.00 95.56 400 ALA A C 1
ATOM 2930 O O . ALA A 1 400 ? 20.720 -8.302 -21.667 1.00 95.56 400 ALA A O 1
ATOM 2931 N N . TYR A 1 401 ? 18.995 -9.423 -20.775 1.00 96.50 401 TYR A N 1
ATOM 2932 C CA . TYR A 1 401 ? 18.070 -9.306 -21.890 1.00 96.50 401 TYR A CA 1
ATOM 2933 C C . TYR A 1 401 ? 16.857 -8.537 -21.401 1.00 96.50 401 TYR A C 1
ATOM 2935 O O . TYR A 1 401 ? 16.271 -8.915 -20.386 1.00 96.50 401 TYR A O 1
ATOM 2943 N N . SER A 1 402 ? 16.514 -7.445 -22.079 1.00 95.19 402 SER A N 1
ATOM 2944 C CA . SER A 1 402 ? 15.420 -6.578 -21.661 1.00 95.19 402 SER A CA 1
ATOM 2945 C C . SER A 1 402 ? 14.362 -6.389 -22.731 1.00 95.19 402 SER A C 1
ATOM 2947 O O . SER A 1 402 ? 14.684 -6.133 -23.887 1.00 95.19 402 SER A O 1
ATOM 2949 N N . TRP A 1 403 ? 13.106 -6.471 -22.306 1.00 96.69 403 TRP A N 1
ATOM 2950 C CA . TRP A 1 403 ? 11.918 -6.156 -23.088 1.00 96.69 403 TRP A CA 1
ATOM 2951 C C . TRP A 1 403 ? 11.283 -4.865 -22.555 1.00 96.69 403 TRP A C 1
ATOM 2953 O O . TRP A 1 403 ? 11.233 -4.713 -21.331 1.00 96.69 403 TRP A O 1
ATOM 2963 N N . PRO A 1 404 ? 10.767 -3.970 -23.415 1.00 95.50 404 PRO A N 1
ATOM 2964 C CA . PRO A 1 404 ? 10.965 -3.943 -24.866 1.00 95.50 404 PRO A CA 1
ATOM 2965 C C . PRO A 1 404 ? 12.370 -3.452 -25.247 1.00 95.50 404 PRO A C 1
ATOM 2967 O O . PRO A 1 404 ? 13.109 -2.899 -24.426 1.00 95.50 404 PRO A O 1
ATOM 2970 N N . ARG A 1 405 ? 12.728 -3.575 -26.533 1.00 93.94 405 ARG A N 1
ATOM 2971 C CA . ARG A 1 405 ? 14.041 -3.162 -27.055 1.00 93.94 405 ARG A CA 1
ATOM 2972 C C . ARG A 1 405 ? 14.396 -1.699 -26.791 1.00 93.94 405 ARG A C 1
ATOM 2974 O O . ARG A 1 405 ? 15.579 -1.370 -26.711 1.00 93.94 405 ARG A O 1
ATOM 2981 N N . VAL A 1 406 ? 13.390 -0.839 -26.626 1.00 90.88 406 VAL A N 1
ATOM 2982 C CA . VAL A 1 406 ? 13.549 0.600 -26.373 1.00 90.88 406 VAL A CA 1
ATOM 2983 C C . VAL A 1 406 ? 14.129 0.960 -24.998 1.00 90.88 406 VAL A C 1
ATOM 2985 O O . VAL A 1 406 ? 14.305 2.143 -24.714 1.00 90.88 406 VAL A O 1
ATOM 2988 N N . ASN A 1 407 ? 14.490 -0.019 -24.162 1.00 82.44 407 ASN A N 1
ATOM 2989 C CA . ASN A 1 407 ? 15.040 0.214 -22.827 1.00 82.44 407 ASN A CA 1
ATOM 2990 C C . ASN A 1 407 ? 16.320 1.099 -22.818 1.00 82.44 407 ASN A C 1
ATOM 2992 O O . ASN A 1 407 ? 17.274 0.823 -23.559 1.00 82.44 407 ASN A O 1
ATOM 2996 N N . PRO A 1 408 ? 16.407 2.132 -21.952 1.00 72.25 408 PRO A N 1
ATOM 2997 C CA . PRO A 1 408 ? 17.655 2.839 -21.672 1.00 72.25 408 PRO A CA 1
ATOM 2998 C C . PRO A 1 408 ? 18.747 1.884 -21.167 1.00 72.25 408 PRO A C 1
ATOM 3000 O O . PRO A 1 408 ? 18.605 1.266 -20.118 1.00 72.25 408 PRO A O 1
ATOM 3003 N N . GLY A 1 409 ? 19.881 1.808 -21.872 1.00 70.06 409 GLY A N 1
ATOM 3004 C CA . GLY A 1 409 ? 21.077 1.142 -21.332 1.00 70.06 409 GLY A CA 1
ATOM 3005 C C . GLY A 1 409 ? 21.918 0.311 -22.294 1.00 70.06 409 GLY A C 1
ATOM 3006 O O . GLY A 1 409 ? 22.974 -0.157 -21.882 1.00 70.06 409 GLY A O 1
ATOM 3007 N N . GLY A 1 410 ? 21.532 0.138 -23.562 1.00 66.81 410 GLY A N 1
ATOM 3008 C CA . GLY A 1 410 ? 22.411 -0.624 -24.461 1.00 66.81 410 GLY A CA 1
ATOM 3009 C C . GLY A 1 410 ? 22.037 -0.717 -25.931 1.00 66.81 410 GLY A C 1
ATOM 3010 O O . GLY A 1 410 ? 22.922 -0.986 -26.740 1.00 66.81 410 GLY A O 1
ATOM 3011 N N . CYS A 1 411 ? 20.781 -0.474 -26.312 1.00 82.69 411 CYS A N 1
ATOM 3012 C CA . CYS A 1 411 ? 20.361 -0.620 -27.703 1.00 82.69 411 CYS A CA 1
ATOM 3013 C C . CYS A 1 411 ? 19.877 0.687 -28.323 1.00 82.69 411 CYS A C 1
ATOM 3015 O O . CYS A 1 411 ? 19.178 1.485 -27.703 1.00 82.69 411 CYS A O 1
ATOM 3017 N N . GLU A 1 412 ? 20.266 0.898 -29.580 1.00 86.06 412 GLU A N 1
ATOM 3018 C CA . GLU A 1 412 ? 19.699 1.957 -30.404 1.00 86.06 412 GLU A CA 1
ATOM 3019 C C . GLU A 1 412 ? 18.259 1.574 -30.759 1.00 86.06 412 GLU A C 1
ATOM 3021 O O . GLU A 1 412 ? 18.026 0.628 -31.513 1.00 86.06 412 GLU A O 1
ATOM 3026 N N . ALA A 1 413 ? 17.312 2.304 -30.173 1.00 88.94 413 ALA A N 1
ATOM 3027 C CA . ALA A 1 413 ? 15.889 2.178 -30.439 1.00 88.94 413 ALA A CA 1
ATOM 3028 C C . ALA A 1 413 ? 15.530 2.792 -31.799 1.00 88.94 413 ALA A C 1
ATOM 3030 O O . ALA A 1 413 ? 15.769 3.977 -32.055 1.00 88.94 413 ALA A O 1
ATOM 3031 N N . THR A 1 414 ? 14.913 2.000 -32.665 1.00 92.56 414 THR A N 1
ATOM 3032 C CA . THR A 1 414 ? 14.293 2.455 -33.909 1.00 92.56 414 THR A CA 1
ATOM 3033 C C . THR A 1 414 ? 12.854 2.914 -33.661 1.00 92.56 414 THR A C 1
ATOM 3035 O O . THR A 1 414 ? 12.284 2.683 -32.603 1.00 92.56 414 THR A O 1
ATOM 3038 N N . THR A 1 415 ? 12.229 3.579 -34.639 1.00 93.50 415 THR A N 1
ATOM 3039 C CA . THR A 1 415 ? 10.796 3.929 -34.536 1.00 93.50 415 THR A CA 1
ATOM 3040 C C . THR A 1 415 ? 9.893 2.694 -34.463 1.00 93.50 415 THR A C 1
ATOM 3042 O O . THR A 1 415 ? 8.834 2.781 -33.855 1.00 93.50 415 THR A O 1
ATOM 3045 N N . GLU A 1 416 ? 10.311 1.574 -35.056 1.00 95.44 416 GLU A N 1
ATOM 3046 C CA . GLU A 1 416 ? 9.592 0.297 -34.993 1.00 95.44 416 GLU A CA 1
ATOM 3047 C C . GLU A 1 416 ? 9.598 -0.254 -33.564 1.00 95.44 416 GLU A C 1
ATOM 3049 O O . GLU A 1 416 ? 8.536 -0.530 -33.026 1.00 95.44 416 GLU A O 1
ATOM 3054 N N . ASP A 1 417 ? 10.746 -0.224 -32.883 1.00 94.75 417 ASP A N 1
ATOM 3055 C CA . ASP A 1 417 ? 10.855 -0.691 -31.492 1.00 94.75 417 ASP A CA 1
ATOM 3056 C C . ASP A 1 417 ? 9.941 0.090 -30.524 1.00 94.75 417 ASP A C 1
ATOM 3058 O O . ASP A 1 417 ? 9.415 -0.462 -29.558 1.00 94.75 417 ASP A O 1
ATOM 3062 N N . TRP A 1 418 ? 9.746 1.394 -30.762 1.00 94.88 418 TRP A N 1
ATOM 3063 C CA . TRP A 1 418 ? 8.796 2.205 -29.986 1.00 94.88 418 TRP A CA 1
ATOM 3064 C C . TRP A 1 418 ? 7.348 1.824 -30.279 1.00 94.88 418 TRP A C 1
ATOM 3066 O O . TRP A 1 418 ? 6.515 1.873 -29.378 1.00 94.88 418 TRP A O 1
ATOM 3076 N N . GLN A 1 419 ? 7.049 1.462 -31.527 1.00 96.56 419 GLN A N 1
ATOM 3077 C CA . GLN A 1 419 ? 5.720 1.007 -31.903 1.00 96.56 419 GLN A CA 1
ATOM 3078 C C . GLN A 1 419 ? 5.412 -0.352 -31.271 1.00 96.56 419 GLN A C 1
ATOM 3080 O O . GLN A 1 419 ? 4.307 -0.509 -30.771 1.00 96.56 419 GLN A O 1
ATOM 3085 N N . ASP A 1 420 ? 6.384 -1.265 -31.184 1.00 95.69 420 ASP A N 1
ATOM 3086 C CA . ASP A 1 420 ? 6.221 -2.547 -30.483 1.00 95.69 420 ASP A CA 1
ATOM 3087 C C . ASP A 1 420 ? 5.781 -2.336 -29.024 1.00 95.69 420 ASP A C 1
ATOM 3089 O O . ASP A 1 420 ? 4.843 -2.975 -28.552 1.00 95.69 420 ASP A O 1
ATOM 3093 N N . ALA A 1 421 ? 6.411 -1.398 -28.304 1.00 94.94 421 ALA A N 1
ATOM 3094 C CA . ALA A 1 421 ? 6.039 -1.084 -26.921 1.00 94.94 421 ALA A CA 1
ATOM 3095 C C . ALA A 1 421 ? 4.613 -0.507 -26.803 1.00 94.94 421 ALA A C 1
ATOM 3097 O O . ALA A 1 421 ? 3.890 -0.824 -25.856 1.00 94.94 421 ALA A O 1
ATOM 3098 N N . VAL A 1 422 ? 4.200 0.315 -27.774 1.00 95.62 422 VAL A N 1
ATOM 3099 C CA . VAL A 1 422 ? 2.836 0.863 -27.851 1.00 95.62 422 VAL A CA 1
ATOM 3100 C C . VAL A 1 422 ? 1.815 -0.226 -28.184 1.00 95.62 422 VAL A C 1
ATOM 3102 O O . VAL A 1 422 ? 0.761 -0.294 -27.556 1.00 95.62 422 VAL A O 1
ATOM 3105 N N . ASP A 1 423 ? 2.125 -1.097 -29.142 1.00 95.38 423 ASP A N 1
ATOM 3106 C CA . ASP A 1 423 ? 1.247 -2.181 -29.590 1.00 95.38 423 ASP A CA 1
ATOM 3107 C C . ASP A 1 423 ? 1.083 -3.259 -28.508 1.00 95.38 423 ASP A C 1
ATOM 3109 O O . ASP A 1 423 ? 0.000 -3.825 -28.354 1.00 95.38 423 ASP A O 1
ATOM 3113 N N . ALA A 1 424 ? 2.124 -3.487 -27.702 1.00 94.69 424 ALA A N 1
ATOM 3114 C CA . ALA A 1 424 ? 2.062 -4.318 -26.503 1.00 94.69 424 ALA A CA 1
ATOM 3115 C C . ALA A 1 424 ? 1.260 -3.672 -25.355 1.00 94.69 424 ALA A C 1
ATOM 3117 O O . ALA A 1 424 ? 0.974 -4.336 -24.359 1.00 94.69 424 ALA A O 1
ATOM 3118 N N . GLY A 1 425 ? 0.883 -2.394 -25.472 1.00 92.31 425 GLY A N 1
ATOM 3119 C CA . GLY A 1 425 ? 0.171 -1.656 -24.429 1.00 92.31 425 GLY A CA 1
ATOM 3120 C C . GLY A 1 425 ? 1.035 -1.317 -23.214 1.00 92.31 425 GLY A C 1
ATOM 3121 O O . GLY A 1 425 ? 0.489 -1.014 -22.162 1.00 92.31 425 GLY A O 1
ATOM 3122 N N . ALA A 1 426 ? 2.364 -1.371 -23.346 1.00 90.62 426 ALA A N 1
ATOM 3123 C CA . ALA A 1 426 ? 3.282 -1.024 -22.264 1.00 90.62 426 ALA A CA 1
ATOM 3124 C C . ALA A 1 426 ? 3.393 0.496 -22.052 1.00 90.62 426 ALA A C 1
ATOM 3126 O O . ALA A 1 426 ? 3.740 0.936 -20.961 1.00 90.62 426 ALA A O 1
ATOM 3127 N N . ILE A 1 427 ? 3.106 1.279 -23.100 1.00 92.50 427 ILE A N 1
ATOM 3128 C CA . ILE A 1 427 ? 2.964 2.741 -23.088 1.00 92.50 427 ILE A CA 1
ATOM 3129 C C . ILE A 1 427 ? 1.941 3.177 -24.146 1.00 92.50 427 ILE A C 1
ATOM 3131 O O . ILE A 1 427 ? 1.639 2.447 -25.090 1.00 92.50 427 ILE A O 1
ATOM 3135 N N . THR A 1 428 ? 1.438 4.403 -24.055 1.00 92.31 428 THR A N 1
ATOM 3136 C CA . THR A 1 428 ? 0.606 5.017 -25.097 1.00 92.31 428 THR A CA 1
ATOM 3137 C C . THR A 1 428 ? 1.448 5.647 -26.214 1.00 92.31 428 THR A C 1
ATOM 3139 O O . THR A 1 428 ? 2.604 6.026 -26.031 1.00 92.31 428 THR A O 1
ATOM 3142 N N . ALA A 1 429 ? 0.847 5.854 -27.394 1.00 94.56 429 ALA A N 1
ATOM 3143 C CA . ALA A 1 429 ? 1.512 6.546 -28.507 1.00 94.56 429 ALA A CA 1
ATOM 3144 C C . ALA A 1 429 ? 1.948 7.983 -28.154 1.00 94.56 429 ALA A C 1
ATOM 3146 O O . ALA A 1 429 ? 2.969 8.459 -28.648 1.00 94.56 429 ALA A O 1
ATOM 3147 N N . ARG A 1 430 ? 1.180 8.666 -27.292 1.00 91.25 430 ARG A N 1
ATOM 3148 C CA . ARG A 1 430 ? 1.506 10.010 -26.795 1.00 91.25 430 ARG A CA 1
ATOM 3149 C C . ARG A 1 430 ? 2.745 9.971 -25.901 1.00 91.25 430 ARG A C 1
ATOM 3151 O O . ARG A 1 430 ? 3.650 10.770 -26.099 1.00 91.25 430 ARG A O 1
ATOM 3158 N N . GLU A 1 431 ? 2.802 9.027 -24.965 1.00 91.19 431 GLU A N 1
ATOM 3159 C CA . GLU A 1 431 ? 3.973 8.823 -24.101 1.00 91.19 431 GLU A CA 1
ATOM 3160 C C . GLU A 1 431 ? 5.220 8.465 -24.910 1.00 91.19 431 GLU A C 1
ATOM 3162 O O . GLU A 1 431 ? 6.291 9.008 -24.657 1.00 91.19 431 GLU A O 1
ATOM 3167 N N . ALA A 1 432 ? 5.084 7.623 -25.940 1.00 93.38 432 ALA A N 1
ATOM 3168 C CA . ALA A 1 432 ? 6.186 7.310 -26.845 1.00 93.38 432 ALA A CA 1
ATOM 3169 C C . ALA A 1 432 ? 6.744 8.565 -27.544 1.00 93.38 432 ALA A C 1
ATOM 3171 O O . ALA A 1 432 ? 7.960 8.714 -27.666 1.00 93.38 432 ALA A O 1
ATOM 3172 N N . GLU A 1 433 ? 5.879 9.472 -28.011 1.00 92.44 433 GLU A N 1
ATOM 3173 C CA . GLU A 1 433 ? 6.290 10.745 -28.620 1.00 92.44 433 GLU A CA 1
ATOM 3174 C C . GLU A 1 433 ? 6.979 11.659 -27.596 1.00 92.44 433 GLU A C 1
ATOM 3176 O O . GLU A 1 433 ? 8.080 12.147 -27.855 1.00 92.44 433 GLU A O 1
ATOM 3181 N N . GLU A 1 434 ? 6.395 11.808 -26.404 1.00 89.44 434 GLU A N 1
ATOM 3182 C CA . GLU A 1 434 ? 6.947 12.620 -25.313 1.00 89.44 434 GLU A CA 1
ATOM 3183 C C . GLU A 1 434 ? 8.339 12.135 -24.872 1.00 89.44 434 GLU A C 1
ATOM 3185 O O . GLU A 1 434 ? 9.275 12.936 -24.799 1.00 89.44 434 GLU A O 1
ATOM 3190 N N . MET A 1 435 ? 8.519 10.826 -24.654 1.00 90.25 435 MET A N 1
ATOM 3191 C CA . MET A 1 435 ? 9.813 10.245 -24.268 1.00 90.25 435 MET A CA 1
ATOM 3192 C C . MET A 1 435 ? 10.868 10.408 -25.373 1.00 90.25 435 MET A C 1
ATOM 3194 O O . MET A 1 435 ? 12.038 10.687 -25.097 1.00 90.25 435 MET A O 1
ATOM 3198 N N . ARG A 1 436 ? 10.472 10.279 -26.646 1.00 89.31 436 ARG A N 1
ATOM 3199 C CA . ARG A 1 436 ? 11.377 10.499 -27.785 1.00 89.31 436 ARG A CA 1
ATOM 3200 C C . ARG A 1 436 ? 11.817 11.958 -27.902 1.00 89.31 436 ARG A C 1
ATOM 3202 O O . ARG A 1 436 ? 12.990 12.210 -28.190 1.00 89.31 436 ARG A O 1
ATOM 3209 N N . ASP A 1 437 ? 10.907 12.898 -27.668 1.00 88.75 437 ASP A N 1
ATOM 3210 C CA . ASP A 1 437 ? 11.175 14.336 -27.733 1.00 88.75 437 ASP A CA 1
ATOM 3211 C C . ASP A 1 437 ? 12.015 14.836 -26.547 1.00 88.75 437 ASP A C 1
ATOM 3213 O O . ASP A 1 437 ? 12.837 15.744 -26.709 1.00 88.75 437 ASP A O 1
ATOM 3217 N N . ALA A 1 438 ? 11.877 14.211 -25.371 1.00 82.81 438 ALA A N 1
ATOM 3218 C CA . ALA A 1 438 ? 12.658 14.531 -24.174 1.00 82.81 438 ALA A CA 1
ATOM 3219 C C . ALA A 1 438 ? 14.173 14.293 -24.357 1.00 82.81 438 ALA A C 1
ATOM 3221 O O . ALA A 1 438 ? 14.996 14.909 -23.673 1.00 82.81 438 ALA A O 1
ATOM 3222 N N . GLY A 1 439 ? 14.568 13.441 -25.309 1.00 71.25 439 GLY A N 1
ATOM 3223 C CA . GLY A 1 439 ? 15.908 13.396 -25.899 1.00 71.25 439 GLY A CA 1
ATOM 3224 C C . GLY A 1 439 ? 17.081 13.038 -24.974 1.00 71.25 439 GLY A C 1
ATOM 3225 O O . GLY A 1 439 ? 18.218 13.037 -25.456 1.00 71.25 439 GLY A O 1
ATOM 3226 N N . ARG A 1 440 ? 16.870 12.760 -23.675 1.00 56.28 440 ARG A N 1
ATOM 3227 C CA . ARG A 1 440 ? 17.957 12.442 -22.720 1.00 56.28 440 ARG A CA 1
ATOM 3228 C C . ARG A 1 440 ? 17.655 11.424 -21.618 1.00 56.28 440 ARG A C 1
ATOM 3230 O O . ARG A 1 440 ? 18.608 11.013 -20.960 1.00 56.28 440 ARG A O 1
ATOM 3237 N N . SER A 1 441 ? 16.431 10.948 -21.460 1.00 61.41 441 SER A N 1
ATOM 3238 C CA . SER A 1 441 ? 16.128 9.783 -20.627 1.00 61.41 441 SER A CA 1
ATOM 3239 C C . SER A 1 441 ? 15.327 8.809 -21.473 1.00 61.41 441 SER A C 1
ATOM 3241 O O . SER A 1 441 ? 14.283 9.159 -22.007 1.00 61.41 441 SER A O 1
ATOM 3243 N N . GLY A 1 442 ? 15.909 7.639 -21.742 1.00 74.06 442 GLY A N 1
ATOM 3244 C CA . GLY A 1 442 ? 15.271 6.624 -22.579 1.00 74.06 442 GLY A CA 1
ATOM 3245 C C . GLY A 1 442 ? 13.969 6.111 -21.968 1.00 74.06 442 GLY A C 1
ATOM 3246 O O . GLY A 1 442 ? 13.644 6.459 -20.844 1.00 74.06 442 GLY A O 1
ATOM 3247 N N . TYR A 1 443 ? 13.269 5.265 -22.724 1.00 88.50 443 TYR A N 1
ATOM 3248 C CA . TYR A 1 443 ? 12.012 4.603 -22.365 1.00 88.50 443 TYR A CA 1
ATOM 3249 C C . TYR A 1 443 ? 11.783 4.413 -20.859 1.00 88.50 443 TYR A C 1
ATOM 3251 O O . TYR A 1 443 ? 12.605 3.807 -20.169 1.00 88.50 443 TYR A O 1
ATOM 3259 N N . GLU A 1 444 ? 10.657 4.919 -20.366 1.00 87.44 444 GLU A N 1
ATOM 3260 C CA . GLU A 1 444 ? 10.330 4.967 -18.936 1.00 87.44 444 GLU A CA 1
ATOM 3261 C C . GLU A 1 444 ? 9.155 4.057 -18.564 1.00 87.44 444 GLU A C 1
ATOM 3263 O O . GLU A 1 444 ? 8.832 3.977 -17.390 1.00 87.44 444 GLU A O 1
ATOM 3268 N N . GLY A 1 445 ? 8.553 3.350 -19.523 1.00 90.31 445 GLY A N 1
ATOM 3269 C CA . GLY A 1 445 ? 7.445 2.433 -19.249 1.00 90.31 445 GLY A CA 1
ATOM 3270 C C . GLY A 1 445 ? 7.877 1.074 -18.695 1.00 90.31 445 GLY A C 1
ATOM 3271 O O . GLY A 1 445 ? 9.039 0.853 -18.313 1.00 90.31 445 GLY A O 1
ATOM 3272 N N . TRP A 1 446 ? 6.931 0.135 -18.738 1.00 92.31 446 TRP A N 1
ATOM 3273 C CA . TRP A 1 446 ? 7.104 -1.224 -18.239 1.00 92.31 446 TRP A CA 1
ATOM 3274 C C . TRP A 1 446 ? 8.244 -1.976 -18.924 1.00 92.31 446 TRP A C 1
ATOM 3276 O O . TRP A 1 446 ? 8.339 -1.998 -20.157 1.00 92.31 446 TRP A O 1
ATOM 3286 N N . ARG A 1 447 ? 9.100 -2.621 -18.121 1.00 93.00 447 ARG A N 1
ATOM 3287 C CA . ARG A 1 447 ? 10.240 -3.422 -18.592 1.00 93.00 447 ARG A CA 1
ATOM 3288 C C . ARG A 1 447 ? 10.369 -4.730 -17.854 1.00 93.00 447 ARG A C 1
ATOM 3290 O O . ARG A 1 447 ? 10.281 -4.754 -16.634 1.00 93.00 447 ARG A O 1
ATOM 3297 N N . VAL A 1 448 ? 10.744 -5.772 -18.586 1.00 95.12 448 VAL A N 1
ATOM 3298 C CA . VAL A 1 448 ? 11.221 -7.045 -18.032 1.00 95.12 448 VAL A CA 1
ATOM 3299 C C . VAL A 1 448 ? 12.712 -7.159 -18.310 1.00 95.12 448 VAL A C 1
ATOM 3301 O O . VAL A 1 448 ? 13.156 -6.832 -19.412 1.00 95.12 448 VAL A O 1
ATOM 3304 N N . VAL A 1 449 ? 13.498 -7.621 -17.336 1.00 94.56 449 VAL A N 1
ATOM 3305 C CA . VAL A 1 449 ? 14.937 -7.877 -17.510 1.00 94.56 449 VAL A CA 1
ATOM 3306 C C . VAL A 1 449 ? 15.298 -9.258 -16.969 1.00 94.56 449 VAL A C 1
ATOM 3308 O O . VAL A 1 449 ? 15.025 -9.554 -15.806 1.00 94.56 449 VAL A O 1
ATOM 3311 N N . ILE A 1 450 ? 15.954 -10.087 -17.783 1.00 96.38 450 ILE A N 1
ATOM 3312 C CA . ILE A 1 450 ? 16.395 -11.449 -17.439 1.00 96.38 450 ILE A CA 1
ATOM 3313 C C . ILE A 1 450 ? 17.909 -11.559 -17.667 1.00 96.38 450 ILE A C 1
ATOM 3315 O O . ILE A 1 450 ? 18.407 -11.182 -18.726 1.00 96.38 450 ILE A O 1
ATOM 3319 N N . ARG A 1 451 ? 18.665 -12.057 -16.685 1.00 95.75 451 ARG A N 1
ATOM 3320 C CA . ARG A 1 451 ? 20.118 -12.288 -16.801 1.00 95.75 451 ARG A CA 1
ATOM 3321 C C . ARG A 1 451 ? 20.428 -13.446 -17.749 1.00 95.75 451 ARG A C 1
ATOM 3323 O O . ARG A 1 451 ? 19.609 -14.337 -17.926 1.00 95.75 451 ARG A O 1
ATOM 3330 N N . GLU A 1 452 ? 21.632 -13.472 -18.320 1.00 96.69 452 GLU A N 1
ATOM 3331 C CA . GLU A 1 452 ? 22.089 -14.553 -19.215 1.00 96.69 452 GLU A CA 1
ATOM 3332 C C . GLU A 1 452 ? 22.026 -15.956 -18.582 1.00 96.69 452 GLU A C 1
ATOM 3334 O O . GLU A 1 452 ? 21.835 -16.939 -19.296 1.00 96.69 452 GLU A O 1
ATOM 3339 N N . ASP A 1 453 ? 22.116 -16.052 -17.252 1.00 96.12 453 ASP A N 1
ATOM 3340 C CA . ASP A 1 453 ? 21.955 -17.297 -16.490 1.00 96.12 453 ASP A CA 1
ATOM 3341 C C . ASP A 1 453 ? 20.488 -17.697 -16.230 1.00 96.12 453 ASP A C 1
ATOM 3343 O O . ASP A 1 453 ? 20.242 -18.711 -15.579 1.00 96.12 453 ASP A O 1
ATOM 3347 N N . GLY A 1 454 ? 19.522 -16.926 -16.736 1.00 96.69 454 GLY A N 1
ATOM 3348 C CA . GLY A 1 454 ? 18.087 -17.129 -16.538 1.00 96.69 454 GLY A CA 1
ATOM 3349 C C . GLY A 1 454 ? 17.527 -16.443 -15.289 1.00 96.69 454 GLY A C 1
ATOM 3350 O O . GLY A 1 454 ? 16.317 -16.458 -15.081 1.00 96.69 454 GLY A O 1
ATOM 3351 N N . GLY A 1 455 ? 18.346 -15.797 -14.454 1.00 95.25 455 GLY A N 1
ATOM 3352 C CA . GLY A 1 455 ? 17.845 -15.099 -13.270 1.00 95.25 455 GLY A CA 1
ATOM 3353 C C . GLY A 1 455 ? 16.963 -13.900 -13.632 1.00 95.25 455 GLY A C 1
ATOM 3354 O O . GLY A 1 455 ? 17.435 -12.960 -14.278 1.00 95.25 455 GLY A O 1
ATOM 3355 N N . TRP A 1 456 ? 15.705 -13.889 -13.180 1.00 94.12 456 TRP A N 1
ATOM 3356 C CA . TRP A 1 456 ? 14.819 -12.734 -13.340 1.00 94.12 456 TRP A CA 1
ATOM 3357 C C . TRP A 1 456 ? 15.357 -11.548 -12.537 1.00 94.12 456 TRP A C 1
ATOM 3359 O O . TRP A 1 456 ? 15.551 -11.628 -11.326 1.00 94.12 456 TRP A O 1
ATOM 3369 N N . MET A 1 457 ? 15.676 -10.459 -13.233 1.00 90.62 457 MET A N 1
ATOM 3370 C CA . MET A 1 457 ? 16.293 -9.287 -12.633 1.00 90.62 457 MET A CA 1
ATOM 3371 C C . MET A 1 457 ? 15.249 -8.236 -12.274 1.00 90.62 457 MET A C 1
ATOM 3373 O O . MET A 1 457 ? 15.277 -7.736 -11.161 1.00 90.62 457 MET A O 1
ATOM 3377 N N . GLN A 1 458 ? 14.372 -7.842 -13.194 1.00 90.00 458 GLN A N 1
ATOM 3378 C CA . GLN A 1 458 ? 13.477 -6.699 -12.978 1.00 90.00 458 GLN A CA 1
ATOM 3379 C C . GLN A 1 458 ? 12.134 -6.902 -13.672 1.00 90.00 458 GLN A C 1
ATOM 3381 O O . GLN A 1 458 ? 12.078 -7.493 -14.757 1.00 90.00 458 GLN A O 1
ATOM 3386 N N . PHE A 1 459 ? 11.088 -6.358 -13.054 1.00 92.38 459 PHE A N 1
ATOM 3387 C CA . PHE A 1 459 ? 9.822 -6.038 -13.698 1.00 92.38 459 PHE A CA 1
ATOM 3388 C C . PHE A 1 459 ? 9.316 -4.714 -13.126 1.00 92.38 459 PHE A C 1
ATOM 3390 O O . PHE A 1 459 ? 8.792 -4.666 -12.017 1.00 92.38 459 PHE A O 1
ATOM 3397 N N . VAL A 1 460 ? 9.620 -3.633 -13.840 1.00 87.50 460 VAL A N 1
ATOM 3398 C CA . VAL A 1 460 ? 9.543 -2.256 -13.331 1.00 87.50 460 VAL A CA 1
ATOM 3399 C C . VAL A 1 460 ? 8.662 -1.413 -14.237 1.00 87.50 460 VAL A C 1
ATOM 3401 O O . VAL A 1 460 ? 8.727 -1.583 -15.455 1.00 87.50 460 VAL A O 1
ATOM 3404 N N . ASP A 1 461 ? 7.956 -0.454 -13.648 1.00 83.31 461 ASP A N 1
ATOM 3405 C CA . ASP A 1 461 ? 7.389 0.706 -14.336 1.00 83.31 461 ASP A CA 1
ATOM 3406 C C . ASP A 1 461 ? 8.116 1.971 -13.859 1.00 83.31 461 ASP A C 1
ATOM 3408 O O . ASP A 1 461 ? 8.540 2.050 -12.704 1.00 83.31 461 ASP A O 1
ATOM 3412 N N . GLY A 1 462 ? 8.299 2.955 -14.731 1.00 68.81 462 GLY A N 1
ATOM 3413 C CA . GLY A 1 462 ? 8.776 4.278 -14.336 1.00 68.81 462 GLY A CA 1
ATOM 3414 C C . GLY A 1 462 ? 10.291 4.539 -14.365 1.00 68.81 462 GLY A C 1
ATOM 3415 O O . GLY A 1 462 ? 11.157 3.683 -14.572 1.00 68.81 462 GLY A O 1
ATOM 3416 N N . TYR A 1 463 ? 10.600 5.826 -14.211 1.00 49.00 463 TYR A N 1
ATOM 3417 C CA . TYR A 1 463 ? 11.872 6.502 -14.464 1.00 49.00 463 TYR A CA 1
ATOM 3418 C C . TYR A 1 463 ? 13.066 5.997 -13.629 1.00 49.00 463 TYR A C 1
ATOM 3420 O O . TYR A 1 463 ? 13.062 6.022 -12.398 1.00 49.00 463 TYR A O 1
ATOM 3428 N N . LEU A 1 464 ? 14.176 5.677 -14.309 1.00 46.44 464 LEU A N 1
ATOM 3429 C CA . LEU A 1 464 ? 15.507 5.712 -13.701 1.00 46.44 464 LEU A CA 1
ATOM 3430 C C . LEU A 1 464 ? 15.852 7.181 -13.432 1.00 46.44 464 LEU A C 1
ATOM 3432 O O . LEU A 1 464 ? 16.372 7.874 -14.309 1.00 46.44 464 LEU A O 1
ATOM 3436 N N . GLY A 1 465 ? 15.584 7.656 -12.214 1.00 41.03 465 GLY A N 1
ATOM 3437 C CA . GLY A 1 465 ? 16.177 8.898 -11.717 1.00 41.03 465 GLY A CA 1
ATOM 3438 C C . GLY A 1 465 ? 17.669 8.954 -12.071 1.00 41.03 465 GLY A C 1
ATOM 3439 O O . GLY A 1 465 ? 18.329 7.909 -12.028 1.00 41.03 465 GLY A O 1
ATOM 3440 N N . PRO A 1 466 ? 18.235 10.125 -12.435 1.00 35.66 466 PRO A N 1
ATOM 3441 C CA . PRO A 1 466 ? 19.658 10.206 -12.737 1.00 35.66 466 PRO A CA 1
ATOM 3442 C C . PRO A 1 466 ? 20.444 9.589 -11.571 1.00 35.66 466 PRO A C 1
ATOM 3444 O O . PRO A 1 466 ? 20.069 9.825 -10.414 1.00 35.66 466 PRO A O 1
ATOM 3447 N N . PRO A 1 467 ? 21.500 8.793 -11.839 1.00 38.56 467 PRO A N 1
ATOM 3448 C CA . PRO A 1 467 ? 22.302 8.200 -10.778 1.00 38.56 467 PRO A CA 1
ATOM 3449 C C . PRO A 1 467 ? 22.695 9.318 -9.820 1.00 38.56 467 PRO A C 1
ATOM 3451 O O . PRO A 1 467 ? 23.173 10.363 -10.269 1.00 38.56 467 PRO A O 1
ATOM 3454 N N . ARG A 1 468 ? 22.414 9.131 -8.522 1.00 33.22 468 ARG A N 1
ATOM 3455 C CA . ARG A 1 468 ? 22.771 10.092 -7.474 1.00 33.22 468 ARG A CA 1
ATOM 3456 C C . ARG A 1 468 ? 24.253 10.418 -7.644 1.00 33.22 468 ARG A C 1
ATOM 3458 O O . ARG A 1 468 ? 25.102 9.580 -7.359 1.00 33.22 468 ARG A O 1
ATOM 3465 N N . GLY A 1 469 ? 24.540 11.595 -8.193 1.00 35.25 469 GLY A N 1
ATOM 3466 C CA . GLY A 1 469 ? 25.900 12.091 -8.310 1.00 35.25 469 GLY A CA 1
ATOM 3467 C C . GLY A 1 469 ? 26.431 12.338 -6.906 1.00 35.25 469 GLY A C 1
ATOM 3468 O O . GLY A 1 469 ? 25.794 13.067 -6.144 1.00 35.25 469 GLY A O 1
ATOM 3469 N N . GLU A 1 470 ? 27.542 11.679 -6.584 1.00 34.06 470 GLU A N 1
ATOM 3470 C CA . GLU A 1 470 ? 28.369 11.939 -5.399 1.00 34.06 470 GLU A CA 1
ATOM 3471 C C . GLU A 1 470 ? 28.859 13.392 -5.322 1.00 34.06 470 GLU A C 1
ATOM 3473 O O . GLU A 1 470 ? 29.167 13.987 -6.387 1.00 34.06 470 GLU A O 1
#

Solvent-accessible surface area (backbone atoms only — not comparable to full-atom values): 27206 Å² total; per-residue (Å²): 142,83,87,81,81,83,85,54,79,91,65,43,68,68,57,56,52,51,51,49,53,52,51,51,53,53,64,71,63,71,65,53,73,69,57,51,53,52,50,50,54,48,50,52,53,51,52,54,53,50,51,60,49,54,72,68,50,80,82,66,74,82,72,69,75,79,81,76,83,86,83,87,84,85,89,82,86,82,93,78,86,84,88,83,90,74,81,81,79,73,80,76,78,71,82,71,87,77,68,81,59,94,83,54,55,50,78,78,61,40,40,71,69,41,58,56,81,95,42,72,86,60,83,63,38,21,55,38,49,52,88,70,54,63,65,33,66,88,74,44,35,46,38,44,83,46,79,70,69,67,53,67,65,55,71,102,60,103,61,73,33,27,47,32,38,40,27,36,37,38,36,31,91,78,62,61,79,72,16,33,30,32,31,37,16,32,34,33,24,44,98,58,21,23,41,24,70,42,59,68,46,84,47,80,61,40,77,57,60,62,43,80,45,80,50,58,20,39,30,58,50,46,19,58,23,30,66,76,50,71,54,96,88,38,81,35,55,76,44,64,59,52,64,43,70,32,37,36,23,45,32,35,43,37,28,37,77,83,68,76,51,66,46,45,30,43,36,68,77,42,51,30,35,35,49,99,95,26,64,43,68,73,55,72,59,49,84,68,74,76,71,70,94,60,85,70,75,76,73,84,36,50,12,58,88,59,90,70,72,81,53,89,38,86,90,51,54,68,43,34,36,53,41,54,50,50,52,37,50,26,23,49,67,63,33,43,66,55,51,27,51,50,31,46,75,45,72,36,66,38,31,35,89,86,66,42,35,41,55,67,64,53,69,37,84,55,34,48,70,78,64,35,44,35,30,36,56,35,26,33,55,49,46,30,55,68,27,65,32,72,44,85,52,98,92,41,80,44,51,31,40,27,26,32,30,38,42,65,75,63,46,90,61,50,76,64,40,52,46,28,34,33,73,28,61,44,40,51,70,66,56,53,50,52,42,62,70,64,72,79,56,54,61,38,53,52,34,43,31,32,26,58,83,24,37,46,59,38,54,28,64,56,72,82,70,76,78,84,79,127

Organism: NCBI:txid526729

Secondary structure (DSSP, 8-state):
-----TT-GGG-HHHHHHHHHHHHHHHHTT--HHHHHHHHHHHHHHHHHHHHHHHTTSSSSSSSSSSS--S-------------PPPP-PPPPPPP--PPPTT--GGGTS-TT---GGGTTSS--TT-BGGGS---GGGTEEEEEESSS------SSSSPPEEEEEEEEEE-SSPPTT-EEPPPEEEEEETTEEEE--S-TTSS-EE--SEEEEEEEEEESB-TTS--EEETTEEE---BPPSEEEEEEEEEEEE-TTS--EEEEE---EEEEEETTEEEESS---SS----SS-------TTTT---PPP--TTS-HHHHHHHHHHHHHHHTT-HHHHHHHHHHTT-S-SBTTTB-HHHHHS-TTTTTTS-HHHHHHHHHHHS--EEEEEEETTEEEEEEEESTT-TTT----HHHHHHHHHTTSS-HHHHHHHHHH-SS---S-EEEEETTS-EEEEE-S--------

Sequence (470 aa):
MSTNHARDDWADARTDEALRRELDTLAGLGASASTLDDALGSVGRRVRRRRTVKQAGIGATTLAVAAGLVLGGAALLPDAPQPLPGPANSPTPSPSDDTPRDGARAADLIRPGYQPGWLEGTGLTCGMPAEDVPTTRAQGYKILVAGDDPHLGGPATDEPAILRLDTWTVVGETPPEDGVLTGPTLLWAQDGQVVDLGINMTEDPVDVRPGRIDRTAEDSTLTTCAPDGEAEGTTSYATPLPDGEYQVTPYDVVWSDDFQEHVVVAGPWLDVRVDADGATLIAPLDTAGEASDTASEVGDCSAAGLDVPEPDVAELPEPVQDTARTLLEAATSCDDQALTTLAEAAGRHDLNWGGQPPRDTFALPDAEQDDDVYAILARLLVGTTPCVIESQGDDGVERAYSWPRVNPGGCEATTEDWQDAVDAGAITAREAEEMRDAGRSGYEGWRVVIREDGGWMQFVDGYLGPPRGE

Nearest PDB structures (foldseek):
  7usy-assembly1_J  TM=3.431E-01  e=5.890E-01  Caenorhabditis elegans
  6xu6-assembly1_AC  TM=1.873E-01  e=9.453E+00  Drosophila melanogaster

Mean predicted aligned error: 17.09 Å